Protein 6YA7 (pdb70)

Nearest PDB structures (foldseek):
  6ya7-assembly1_A  TM=1.003E+00  e=2.948E-66  Homo sapiens
  6ya6-assembly1_A  TM=9.915E-01  e=1.537E-60  Homo sapiens
  6ya8-assembly1_A  TM=9.835E-01  e=2.088E-57  Homo sapiens
  4f9a-assembly1_A  TM=9.900E-01  e=2.243E-52  Homo sapiens
  7p5z-assembly1_1  TM=7.821E-01  e=9.371E-22  Saccharomyces cerevisiae S288C

Foldseek 3Di:
DQVVVVVVLCVQFVVCVVFWDFDGWDADDDFWTKTWIWGQDPPDGIAIKIKIKTRLVDDVLLVVLQQLCQDPLHDDLQAWHFDDWTDDRSIIITITGDDDADDCLVCLLPDDVVNLLLLLLSVLSSLVRSVVQQKQQLADDDVQWGAHPVVRHIYRDDSSQIAGDPRGNRVSNVVRHQQDDFPPFPDPDDPCPLHPDDDPGVVPDDDGAGDRPYDPQLFALCSLQRQRRDGSLRVLLSSLCNLLCSLQVDPPPDDDDGSVSSVVVLCQAAWDVQLQVQVVVSPDHDHDPDTHGHDQSNVNSCVNSDDDDDCSNCPDPQSSVLSCLSNRNHSVRRDHSVVSSVGCSQPPHD/DVVVPDDDDDDDKDWADDPVNPDDIDMDHDPDDFDQQPPDDPPDGSRDDDQWDADPQQRDTDHHVVVVCPDPSNVVSVPDCPCVVVVVVVVPDDDDDDDDDDDDDDD/DQDDDDD

Secondary structure (DSSP, 8-state):
-HHHHHHHHHHHSGGGGGTEEEEEEEEE-SSEEEEEEEE-BSSS--EEEEEEEE-TTS-HHHHHHHHHHHHHT-SBTTB---SEEEEETTEEEEEEE------HHHHTTT--HHHHHHHHHHHHHHHHHHHHTTEE-S--SGGGEEEETTTTEEEE---TT-EE-TT-S-GGGGGSBSS--------S--TTTTSSEE-HHHHTSPPP-----S-TT---HHHHTT-SS--THHHHHHHHHHHHHHHHT-SSS---SSHHHHHHHHHHHH-HHHHHHHHHHTTEEEEESS--PPPPHHHHHHHHH-S--GGGGG--HHHHHHHHHHT-S-TTTSPPHHHHTTSGGGTT--/-TTTT-EEPPSSEEEEEETT--S--EEEE-SS-----SSSPTTS-TT-----EEETTTTEEES-HHHHHTSHHHHHHHTSGGGHHHHHHHTTS---B--PPPPPP--/-------

Radius of gyration: 23.82 Å; Cα contacts (8 Å, |Δi|>4): 894; chains: 3; bounding box: 42×66×75 Å

B-factor: mean 24.91, std 15.21, range [7.12, 97.05]

CATH classification: 3.30.200.20

Sequence (464 aa):
GVKKDIEKLYEAVPQLSSNVFKIEDKIGEGTFSSVYLATAQLQVGPEEKIALKHLIPTSHPIRIAAELLQCLTVAGGQDNVMGVKYCFRKNDHVVIAMPYLEHESFLDILNSLSFQQEVREYMLNLFKALKRIHQFGIVHRDVKPSNFLYNRRLKKYALVDFGLAQGTHDTKIELLKFVQSEAQQERPASLTCDCYATDKVCSICLSRRQQVAPRAGTPGFRAPEVLTKCCPNQTTAIDMWSAGVIFLSLLSGRYPFYKASDDLTALAQIMTIRGSRETIQAAKTFGKSILCSKEVPAQDLRKLCERLRGAGAGGWNEVPDEAYDLLDKLLDLNPASRITAEEALLHPFFKDMSGPGTRTGRLKKPFVKVEDMSQLYRPFYLQLTNMPFINYSIQKPCSPFDVDKKGYCECCLQKYEDLETHLLSEQHRNFAQSNQYQVVDDIVSKLVFDFVEYEKDTPKKLTPGRDL

Solvent-accessible surface area: 22312 Å² total

GO terms:
  GO:0016301 kinase activity (F, IDA)
  GO:0005634 nucleus (C, IDA)
  GO:0005737 cytoplasm (C, IDA)
  GO:0008284 positive regulation of cell population proliferation (P, IMP)
  GO:0106310 protein serine kinase activity (F, EXP)
  GO:0000082 G1/S transition of mitotic cell cycle (P, TAS)
  GO:0005654 nucleoplasm (C, TAS)
  GO:0005515 protein binding (F, IPI)
  GO:0044770 cell cycle phase transition (P, IMP)
  GO:0045171 intercellular bridge (C, IDA)
  GO:0072686 mitotic spindle (C, IDA)
  GO:0005654 nucleoplasm (C, IDA)
  GO:0004672 protein kinase activity (F, IMP)
  GO:0010571 positive regulation of nuclear cell cycle DNA replication (P, IMP)
  GO:0010971 positive regulation of G2/M transition of mitotic cell cycle (P, IMP)

Organism: Homo sapiens (NCBI:txid9606)

InterPro domains:
  IPR000719 Protein kinase domain [PF00069] (58-207)
  IPR000719 Protein kinase domain [PF00069] (367-462)
  IPR000719 Protein kinase domain [PS50011] (58-569)
  IPR000719 Protein kinase domain [SM00220] (58-569)
  IPR008271 Serine/threonine-protein kinase, active site [PS00108] (173-185)
  IPR011009 Protein kinase-like domain superfamily [SSF56112] (46-572)
  IPR017441 Protein kinase, ATP binding site [PS00107] (64-90)

Structure (mmCIF, N/CA/C/O backbone):
data_6YA7
#
_entry.id   6YA7
#
_cell.length_a   62.280
_cell.length_b   62.280
_cell.length_c   234.790
_cell.angle_alpha   90.000
_cell.angle_beta   90.000
_cell.angle_gamma   90.000
#
_symmetry.space_group_name_H-M   'P 41 21 2'
#
loop_
_entity.id
_entity.type
_entity.pdbx_description
1 polymer 'Cell division cycle 7-related protein kinase,Cell division cycle 7-related protein kinase,Cell division cycle 7-related protein kinase'
2 polymer 'Protein DBF4 homolog A'
3 polymer 'DNA replication licensing factor MCM2'
4 non-polymer 'ZINC ION'
5 non-polymer "ADENOSINE-5'-DIPHOSPHATE"
6 water water
#
loop_
_atom_site.group_PDB
_atom_site.id
_atom_site.type_symbol
_atom_site.label_atom_id
_atom_site.label_alt_id
_atom_site.label_comp_id
_atom_site.label_asym_id
_atom_site.label_entity_id
_atom_site.label_seq_id
_atom_site.pdbx_PDB_ins_code
_atom_site.Cartn_x
_atom_site.Cartn_y
_atom_site.Cartn_z
_atom_site.occupancy
_atom_site.B_iso_or_equiv
_atom_site.auth_seq_id
_atom_site.auth_comp_id
_atom_site.auth_asym_id
_atom_site.auth_atom_id
_atom_site.pdbx_PDB_model_num
ATOM 1 N N . GLY A 1 3 ? 5.06482 11.74148 11.24837 1.000 56.91905 39 GLY A N 1
ATOM 2 C CA . GLY A 1 3 ? 4.18507 12.63845 10.51435 1.000 56.80113 39 GLY A CA 1
ATOM 3 C C . GLY A 1 3 ? 2.73248 12.18534 10.50043 1.000 47.26294 39 GLY A C 1
ATOM 4 O O . GLY A 1 3 ? 1.86396 12.83899 11.08059 1.000 46.85363 39 GLY A O 1
ATOM 5 N N . VAL A 1 4 ? 2.47216 11.06286 9.82448 1.000 43.05009 40 VAL A N 1
ATOM 6 C CA . VAL A 1 4 ? 1.13736 10.46851 9.85043 1.000 36.44577 40 VAL A CA 1
ATOM 7 C C . VAL A 1 4 ? 0.75725 10.08678 11.27641 1.000 41.65331 40 VAL A C 1
ATOM 8 O O . VAL A 1 4 ? -0.40894 10.20090 11.67602 1.000 35.09763 40 VAL A O 1
ATOM 12 N N . LYS A 1 5 ? 1.73846 9.64457 12.07125 1.000 41.25136 41 LYS A N 1
ATOM 13 C CA . LYS A 1 5 ? 1.46052 9.20757 13.43992 1.000 42.43307 41 LYS A CA 1
ATOM 14 C C . LYS A 1 5 ? 0.93820 10.34711 14.30211 1.000 37.77250 41 LYS A C 1
ATOM 15 O O . LYS A 1 5 ? 0.04383 10.15087 15.13566 1.000 31.95092 41 LYS A O 1
ATOM 21 N N . LYS A 1 6 ? 1.50277 11.54378 14.14823 1.000 38.76022 42 LYS A N 1
ATOM 22 C CA . LYS A 1 6 ? 1.02989 12.65544 14.96091 1.000 39.24756 42 LYS A CA 1
ATOM 23 C C . LYS A 1 6 ? -0.35647 13.09524 14.51352 1.000 28.40127 42 LYS A C 1
ATOM 24 O O . LYS A 1 6 ? -1.19791 13.44893 15.34720 1.000 30.39831 42 LYS A O 1
ATOM 30 N N . ASP A 1 7 ? -0.60260 13.08611 13.19982 1.000 29.19828 43 ASP A N 1
ATOM 31 C CA . ASP A 1 7 ? -1.92958 13.40913 12.68985 1.000 30.96444 43 ASP A CA 1
ATOM 32 C C . ASP A 1 7 ? -2.97823 12.46375 13.26070 1.000 25.61201 43 ASP A C 1
ATOM 33 O O . ASP A 1 7 ? -4.05686 12.90225 13.68032 1.000 24.16828 43 ASP A O 1
ATOM 38 N N . ILE A 1 8 ? -2.67060 11.16815 13.29750 1.000 25.22631 44 ILE A N 1
ATOM 39 C CA . ILE A 1 8 ? -3.61632 10.19094 13.84116 1.000 21.55013 44 ILE A CA 1
ATOM 40 C C . ILE A 1 8 ? -3.85303 10.44866 15.32557 1.000 23.07063 44 ILE A C 1
ATOM 41 O O . ILE A 1 8 ? -4.99500 10.47581 15.80184 1.000 21.85341 44 ILE A O 1
ATOM 46 N N . GLU A 1 9 ? -2.77929 10.65153 16.08575 1.000 22.99593 45 GLU A N 1
ATOM 47 C CA . GLU A 1 9 ? -2.94358 10.95825 17.50286 1.000 25.45452 45 GLU A CA 1
ATOM 48 C C . GLU A 1 9 ? -3.81955 12.19638 17.70296 1.000 22.23570 45 GLU A C 1
ATOM 49 O O . GLU A 1 9 ? -4.69041 12.22533 18.58625 1.000 21.36603 45 GLU A O 1
ATOM 55 N N . LYS A 1 10 ? -3.60314 13.22969 16.88394 1.000 22.49679 46 LYS A N 1
ATOM 56 C CA . LYS A 1 10 ? -4.39145 14.44686 17.00691 1.000 23.98148 46 LYS A CA 1
ATOM 57 C C . LYS A 1 10 ? -5.85271 14.21640 16.63712 1.000 19.42769 46 LYS A C 1
ATOM 58 O O . LYS A 1 10 ? -6.74041 14.87712 17.18922 1.000 21.10210 46 LYS A O 1
ATOM 64 N N . LEU A 1 11 ? -6.12173 13.28736 15.72350 1.000 20.65854 47 LEU A N 1
ATOM 65 C CA . LEU A 1 11 ? -7.50822 12.99656 15.36818 1.000 19.84684 47 LEU A CA 1
ATOM 66 C C . LEU A 1 11 ? -8.22731 12.33033 16.53611 1.000 17.54452 47 LEU A C 1
ATOM 67 O O . LEU A 1 11 ? -9.35623 12.70090 16.89062 1.000 18.04388 47 LEU A O 1
ATOM 72 N N . TYR A 1 12 ? -7.58307 11.35128 17.17223 1.000 18.89891 48 TYR A N 1
ATOM 73 C CA . TYR A 1 12 ? -8.18204 10.77582 18.36788 1.000 15.38270 48 TYR A CA 1
ATOM 74 C C . TYR A 1 12 ? -8.43063 11.82768 19.44810 1.000 20.39345 48 TYR A C 1
ATOM 75 O O . TYR A 1 12 ? -9.40318 11.73425 20.20586 1.000 20.60614 48 TYR A O 1
ATOM 84 N N . GLU A 1 13 ? -7.52344 12.79452 19.58106 1.000 19.26537 49 GLU A N 1
ATOM 85 C CA . GLU A 1 13 ? -7.70409 13.84525 20.58046 1.000 20.54433 49 GLU A CA 1
ATOM 86 C C . GLU A 1 13 ? -8.86221 14.75730 20.21996 1.000 19.10529 49 GLU A C 1
ATOM 87 O O . GLU A 1 13 ? -9.59474 15.20862 21.10845 1.000 20.59576 49 GLU A O 1
ATOM 93 N N . ALA A 1 14 ? -9.03343 15.02595 18.91897 1.000 21.09735 50 ALA A N 1
ATOM 94 C CA . ALA A 1 14 ? -10.06556 15.93488 18.43651 1.000 21.50822 50 ALA A CA 1
ATOM 95 C C . ALA A 1 14 ? -11.44665 15.33419 18.61076 1.000 21.49960 50 ALA A C 1
ATOM 96 O O . ALA A 1 14 ? -12.39566 16.04886 18.94357 1.000 20.16411 50 ALA A O 1
ATOM 98 N N . VAL A 1 15 ? -11.57821 14.03175 18.36650 1.000 15.86917 51 VAL A N 1
ATOM 99 C CA . VAL A 1 15 ? -12.87230 13.34638 18.44348 1.000 12.11294 51 VAL A CA 1
ATOM 100 C C . VAL A 1 15 ? -12.67587 12.11039 19.30350 1.000 14.67968 51 VAL A C 1
ATOM 101 O O . VAL A 1 15 ? -12.45657 11.00659 18.78421 1.000 15.08170 51 VAL A O 1
ATOM 105 N N . PRO A 1 16 ? -12.74878 12.26087 20.62590 1.000 14.46983 52 PRO A N 1
ATOM 106 C CA . PRO A 1 16 ? -12.34679 11.16411 21.51473 1.000 20.34932 52 PRO A CA 1
ATOM 107 C C . PRO A 1 16 ? -13.18584 9.91388 21.39897 1.000 19.59045 52 PRO A C 1
ATOM 108 O O . PRO A 1 16 ? -12.66935 8.82975 21.70016 1.000 20.21125 52 PRO A O 1
ATOM 112 N N . GLN A 1 17 ? -14.46224 10.01768 21.01285 1.000 15.81977 53 GLN A N 1
ATOM 113 C CA . GLN A 1 17 ? -15.25722 8.80214 20.83083 1.000 18.48510 53 GLN A CA 1
ATOM 114 C C . GLN A 1 17 ? -14.60749 7.83832 19.84753 1.000 15.47671 53 GLN A C 1
ATOM 115 O O . GLN A 1 17 ? -14.89186 6.63654 19.89578 1.000 18.73617 53 GLN A O 1
ATOM 121 N N . LEU A 1 18 ? -13.81944 8.34317 18.88866 1.000 13.22042 54 LEU A N 1
ATOM 122 C CA . LEU A 1 18 ? -13.21609 7.43801 17.90941 1.000 13.02647 54 LEU A CA 1
ATOM 123 C C . LEU A 1 18 ? -12.31461 6.41501 18.57715 1.000 13.94211 54 LEU A C 1
ATOM 124 O O . LEU A 1 18 ? -12.19650 5.29899 18.07532 1.000 14.57233 54 LEU A O 1
ATOM 129 N N . SER A 1 19 ? -11.66567 6.79212 19.69743 1.000 15.07162 55 SER A N 1
ATOM 130 C CA A SER A 1 19 ? -10.73763 5.89751 20.38884 0.463 16.70278 55 SER A CA 1
ATOM 131 C CA B SER A 1 19 ? -10.72843 5.87255 20.33334 0.537 16.57933 55 SER A CA 1
ATOM 132 C C . SER A 1 19 ? -11.41973 4.64952 20.92363 1.000 19.03855 55 SER A C 1
ATOM 133 O O . SER A 1 19 ? -10.74682 3.64350 21.18362 1.000 20.51426 55 SER A O 1
ATOM 138 N N . ASN A 1 20 ? -12.72813 4.71313 21.15213 1.000 14.43442 56 ASN A N 1
ATOM 139 C CA . ASN A 1 20 ? -13.44494 3.55791 21.68409 1.000 12.81102 56 ASN A CA 1
ATOM 140 C C . ASN A 1 20 ? -14.08315 2.70534 20.61165 1.000 13.64875 56 ASN A C 1
ATOM 141 O O . ASN A 1 20 ? -14.75308 1.71840 20.94251 1.000 14.39473 56 ASN A O 1
ATOM 146 N N . VAL A 1 21 ? -13.89276 3.05087 19.33555 1.000 12.39597 57 VAL A N 1
ATOM 147 C CA . VAL A 1 21 ? -14.58482 2.34384 18.26915 1.000 10.96549 57 VAL A CA 1
ATOM 148 C C . VAL A 1 21 ? -13.59320 1.87134 17.20885 1.000 14.00124 57 VAL A C 1
ATOM 149 O O . VAL A 1 21 ? -13.69015 0.73810 16.71442 1.000 16.52193 57 VAL A O 1
ATOM 153 N N . PHE A 1 22 ? -12.66408 2.74689 16.81744 1.000 12.77159 58 PHE A N 1
ATOM 154 C CA . PHE A 1 22 ? -11.79170 2.48934 15.67946 1.000 10.97492 58 PHE A CA 1
ATOM 155 C C . PHE A 1 22 ? -10.33591 2.33910 16.07931 1.000 17.45731 58 PHE A C 1
ATOM 156 O O . PHE A 1 22 ? -9.84726 3.04489 16.96064 1.000 16.43288 58 PHE A O 1
ATOM 164 N N . LYS A 1 23 ? -9.63664 1.46398 15.35538 1.000 14.45557 59 LYS A N 1
ATOM 165 C CA . LYS A 1 23 ? -8.17838 1.46203 15.28003 1.000 17.08802 59 LYS A CA 1
ATOM 166 C C . LYS A 1 23 ? -7.79270 2.15166 13.97864 1.000 15.49804 59 LYS A C 1
ATOM 167 O O . LYS A 1 23 ? -8.03115 1.60948 12.89416 1.000 16.75293 59 LYS A O 1
ATOM 173 N N . ILE A 1 24 ? -7.26711 3.36445 14.09024 1.000 15.20658 60 ILE A N 1
ATOM 174 C CA . ILE A 1 24 ? -6.90566 4.14962 12.92181 1.000 15.04677 60 ILE A CA 1
ATOM 175 C C . ILE A 1 24 ? -5.51833 3.70768 12.50077 1.000 19.87180 60 ILE A C 1
ATOM 176 O O . ILE A 1 24 ? -4.56525 3.83597 13.26926 1.000 21.43003 60 ILE A O 1
ATOM 181 N N . GLU A 1 25 ? -5.41059 3.17432 11.28159 1.000 18.07142 61 GLU A N 1
ATOM 182 C CA . GLU A 1 25 ? -4.18201 2.52228 10.83629 1.000 22.01587 61 GLU A CA 1
ATOM 183 C C . GLU A 1 25 ? -3.28374 3.40502 9.98049 1.000 30.03821 61 GLU A C 1
ATOM 184 O O . GLU A 1 25 ? -2.05347 3.30638 10.07738 1.000 26.90937 61 GLU A O 1
ATOM 190 N N . ASP A 1 26 ? -3.85345 4.26013 9.13721 1.000 22.64265 62 ASP A N 1
ATOM 191 C CA . ASP A 1 26 ? -3.03736 5.02957 8.20230 1.000 18.88988 62 ASP A CA 1
ATOM 192 C C . ASP A 1 26 ? -3.86777 6.17757 7.64668 1.000 24.48981 62 ASP A C 1
ATOM 193 O O . ASP A 1 26 ? -5.10156 6.17222 7.71604 1.000 21.92170 62 ASP A O 1
ATOM 198 N N . LYS A 1 27 ? -3.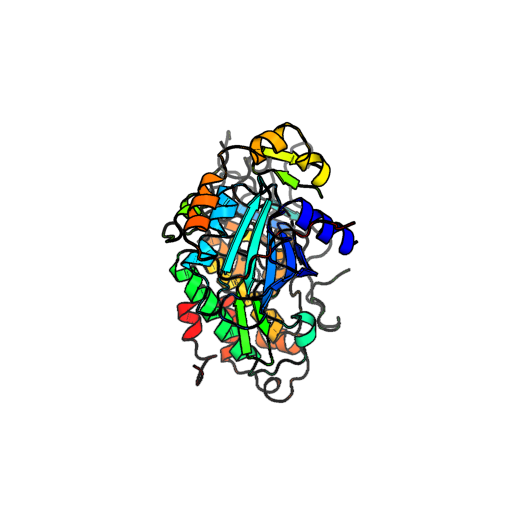17234 7.16078 7.08531 1.000 26.10760 63 LYS A N 1
ATOM 199 C CA . LYS A 1 27 ? -3.81056 8.25853 6.37330 1.000 23.61830 63 LYS A CA 1
ATOM 200 C C . LYS A 1 27 ? -3.76700 7.92735 4.88863 1.000 29.62875 63 LYS A C 1
ATOM 201 O O . LYS A 1 27 ? -2.68483 7.72420 4.33278 1.000 27.95970 63 LYS A O 1
ATOM 207 N N . ILE A 1 28 ? -4.93672 7.86571 4.25267 1.000 19.94130 64 ILE A N 1
ATOM 208 C CA . ILE A 1 28 ? -5.03588 7.48140 2.85228 1.000 22.54584 64 ILE A CA 1
ATOM 209 C C . ILE A 1 28 ? -5.39339 8.64774 1.95603 1.000 30.67706 64 ILE A C 1
ATOM 210 O O . ILE A 1 28 ? -5.34996 8.50025 0.72748 1.000 34.74612 64 ILE A O 1
ATOM 215 N N . GLY A 1 29 ? -5.73398 9.79360 2.51290 1.000 24.29981 65 GLY A N 1
ATOM 216 C CA . GLY A 1 29 ? -6.07790 10.91198 1.66722 1.000 28.84449 65 GLY A CA 1
ATOM 217 C C . GLY A 1 29 ? -5.79763 12.22263 2.34798 1.000 27.34892 65 GLY A C 1
ATOM 218 O O . GLY A 1 29 ? -6.01964 12.37330 3.54167 1.000 25.83116 65 GLY A O 1
ATOM 219 N N . GLU A 1 30 ? -5.29279 13.18891 1.59649 1.000 25.76675 66 GLU A N 1
ATOM 220 C CA . GLU A 1 30 ? -5.07216 14.51991 2.12162 1.000 27.31516 66 GLU A CA 1
ATOM 221 C C . GLU A 1 30 ? -5.53205 15.45826 1.02560 1.000 31.36028 66 GLU A C 1
ATOM 222 O O . GLU A 1 30 ? -4.96419 15.45085 -0.06929 1.000 41.81186 66 GLU A O 1
ATOM 228 N N . GLY A 1 31 ? -6.59972 16.20357 1.28306 1.000 20.82872 67 GLY A N 1
ATOM 229 C CA . GLY A 1 31 ? -7.15047 17.10165 0.28963 1.000 23.43969 67 GLY A CA 1
ATOM 230 C C . GLY A 1 31 ? -7.37859 18.48291 0.86610 1.000 21.66175 67 GLY A C 1
ATOM 231 O O . GLY A 1 31 ? -7.08394 18.75552 2.03203 1.000 24.76955 67 GLY A O 1
ATOM 232 N N . THR A 1 32 ? -7.92423 19.35130 0.01283 1.000 20.67034 68 THR A N 1
ATOM 233 C CA . THR A 1 32 ? -8.09871 20.74391 0.40899 1.000 18.61842 68 THR A CA 1
ATOM 234 C C . THR A 1 32 ? -9.07162 20.88767 1.57803 1.000 19.94577 68 THR A C 1
ATOM 235 O O . THR A 1 32 ? -8.89282 21.76691 2.43553 1.000 21.17442 68 THR A O 1
ATOM 239 N N . PHE A 1 33 ? -10.11675 20.05399 1.62407 1.000 18.30532 69 PHE A N 1
ATOM 240 C CA . PHE A 1 33 ? -11.17877 20.26141 2.60547 1.000 18.14054 69 PHE A CA 1
ATOM 241 C C . PHE A 1 33 ? -11.34498 19.08149 3.54805 1.000 20.03245 69 PHE A C 1
ATOM 242 O O . PHE A 1 33 ? -12.30998 19.06002 4.32353 1.000 19.18863 69 PHE A O 1
ATOM 250 N N . SER A 1 34 ? -10.41622 18.12828 3.53406 1.000 18.43390 70 SER A N 1
ATOM 251 C CA . SER A 1 34 ? -10.57482 16.95324 4.38925 1.000 20.62924 70 SER A CA 1
ATOM 252 C C . SER A 1 34 ? -9.29827 16.12359 4.39172 1.000 27.14372 70 SER A C 1
ATOM 253 O O . SER A 1 34 ? -8.43138 16.26473 3.52944 1.000 27.85018 70 SER A O 1
ATOM 256 N N . SER A 1 35 ? -9.20839 15.23482 5.37012 1.000 15.56638 71 SER A N 1
ATOM 257 C CA . SER A 1 35 ? -8.21121 14.18132 5.38091 1.000 16.41744 71 SER A CA 1
ATOM 258 C C . SER A 1 35 ? -8.97916 12.89161 5.57375 1.000 17.81825 71 SER A C 1
ATOM 259 O O . SER A 1 35 ? -10.04075 12.89788 6.19550 1.000 19.20221 71 SER A O 1
ATOM 262 N N . VAL A 1 36 ? -8.49179 11.80726 4.99258 1.000 15.70230 72 VAL A N 1
ATOM 263 C CA . VAL A 1 36 ? -9.19820 10.52916 5.06770 1.000 14.03750 72 VAL A CA 1
ATOM 264 C C . VAL A 1 36 ? -8.24355 9.50307 5.63971 1.000 18.39182 72 VAL A C 1
ATOM 265 O O . VAL A 1 36 ? -7.08240 9.43739 5.21913 1.000 18.47018 72 VAL A O 1
ATOM 269 N N . TYR A 1 37 ? -8.72772 8.71790 6.60009 1.000 14.83233 73 TYR A N 1
ATOM 270 C CA . TYR A 1 37 ? -7.91895 7.71161 7.27740 1.000 15.16997 73 TYR A CA 1
ATOM 271 C C . TYR A 1 37 ? -8.50629 6.33034 7.07158 1.000 15.55441 73 TYR A C 1
ATOM 272 O O . TYR A 1 37 ? -9.72274 6.16826 6.94417 1.000 14.67344 73 TYR A O 1
ATOM 281 N N . LEU A 1 38 ? -7.63310 5.31725 7.04872 1.000 14.46488 74 LEU A N 1
ATOM 282 C CA . LEU A 1 38 ? -8.05749 3.92723 7.03056 1.000 14.07714 74 LEU A CA 1
ATOM 283 C C . LEU A 1 38 ? -8.13849 3.43224 8.47118 1.000 15.62929 74 LEU A C 1
ATOM 284 O O . LEU A 1 38 ? -7.22334 3.67111 9.25952 1.000 16.62701 74 LEU A O 1
ATOM 289 N N . ALA A 1 39 ? -9.23381 2.76506 8.81970 1.000 14.25987 75 ALA A N 1
ATOM 290 C CA . ALA A 1 39 ? -9.41502 2.30662 10.19334 1.000 13.45278 75 ALA A CA 1
ATOM 291 C C . ALA A 1 39 ? -10.08732 0.94658 10.17177 1.000 14.03731 75 ALA A C 1
ATOM 292 O O . ALA A 1 39 ? -10.72103 0.56081 9.19522 1.000 16.70588 75 ALA A O 1
ATOM 294 N N . THR A 1 40 ? -9.95936 0.21951 11.27205 1.000 13.83190 76 THR A N 1
ATOM 295 C CA . THR A 1 40 ? -10.63040 -1.04832 11.45055 1.000 11.24438 76 THR A CA 1
ATOM 296 C C . THR A 1 40 ? -11.64343 -0.88597 12.55891 1.000 18.48838 76 THR A C 1
ATOM 297 O O . THR A 1 40 ? -11.36738 -0.22941 13.56354 1.000 17.92806 76 THR A O 1
ATOM 301 N N . ALA A 1 41 ? -12.81639 -1.45012 12.36216 1.000 16.28589 77 ALA A N 1
ATOM 302 C CA . ALA A 1 41 ? -13.80518 -1.47601 13.42831 1.000 16.98057 77 ALA A CA 1
ATOM 303 C C . ALA A 1 41 ? -14.43254 -2.85861 13.51749 1.000 15.22856 77 ALA A C 1
ATOM 304 O O . ALA A 1 41 ? -14.42697 -3.63408 12.55858 1.000 15.08205 77 ALA A O 1
ATOM 306 N N . GLN A 1 42 ? -15.03466 -3.13547 14.66321 1.000 15.55204 78 GLN A N 1
ATOM 307 C CA . GLN A 1 42 ? -15.79871 -4.36825 14.85421 1.000 15.79782 78 GLN A CA 1
ATOM 308 C C . GLN A 1 42 ? -17.26636 -4.03144 14.70654 1.000 17.44600 78 GLN A C 1
ATOM 309 O O . GLN A 1 42 ? -17.69409 -2.96725 15.15882 1.000 19.03879 78 GLN A O 1
ATOM 315 N N . LEU A 1 43 ? -18.01849 -4.90098 14.02432 1.000 19.38579 79 LEU A N 1
ATOM 316 C CA . LEU A 1 43 ? -19.44989 -4.70441 13.84246 1.000 16.62927 79 LEU A CA 1
ATOM 317 C C . LEU A 1 43 ? -20.19229 -5.46950 14.93075 1.000 17.09398 79 LEU A C 1
ATOM 318 O O . LEU A 1 43 ? -19.76808 -6.55323 15.34571 1.000 16.94801 79 LEU A O 1
ATOM 323 N N . GLN A 1 44 ? -21.29809 -4.89652 15.41184 1.000 14.36150 80 GLN A N 1
ATOM 324 C CA . GLN A 1 44 ? -22.08517 -5.60939 16.41341 1.000 14.56904 80 GLN A CA 1
ATOM 325 C C . GLN A 1 44 ? -22.54228 -6.97534 15.89975 1.000 13.85808 80 GLN A C 1
ATOM 326 O O . GLN A 1 44 ? -22.54869 -7.94714 16.66055 1.000 16.59059 80 GLN A O 1
ATOM 332 N N . VAL A 1 45 ? -22.88841 -7.08395 14.61090 1.000 15.84032 81 VAL A N 1
ATOM 333 C CA . VAL A 1 45 ? -23.45564 -8.33164 14.10471 1.000 18.99886 81 VAL A CA 1
ATOM 334 C C . VAL A 1 45 ? -22.70249 -8.91016 12.92419 1.000 33.90816 81 VAL A C 1
ATOM 335 O O . VAL A 1 45 ? -23.14875 -9.91487 12.36366 1.000 47.38999 81 VAL A O 1
ATOM 339 N N . GLY A 1 46 ? -21.58790 -8.32718 12.52266 1.000 27.92028 82 GLY A N 1
ATOM 340 C CA . GLY A 1 46 ? -20.85429 -8.85919 11.39550 1.000 30.80480 82 GLY A CA 1
ATOM 341 C C . GLY A 1 46 ? -19.38953 -9.03116 11.74236 1.000 30.83181 82 GLY A C 1
ATOM 342 O O . GLY A 1 46 ? -18.97147 -8.83046 12.88095 1.000 28.13277 82 GLY A O 1
ATOM 343 N N . PRO A 1 47 ? -18.57259 -9.37841 10.76125 1.000 26.70385 83 PRO A N 1
ATOM 344 C CA . PRO A 1 47 ? -17.13703 -9.46754 11.00558 1.000 25.24546 83 PRO A CA 1
ATOM 345 C C . PRO A 1 47 ? -16.53066 -8.07656 11.09744 1.000 28.09779 83 PRO A C 1
ATOM 346 O O . PRO A 1 47 ? -17.18462 -7.05615 10.88175 1.000 28.81763 83 PRO A O 1
ATOM 350 N N . GLU A 1 48 ? -15.24837 -8.06118 11.43190 1.000 20.62889 84 GLU A N 1
ATOM 351 C CA . GLU A 1 48 ? -14.45602 -6.84424 11.38640 1.000 19.95398 84 GLU A CA 1
ATOM 352 C C . GLU A 1 48 ? -14.53278 -6.21597 10.00515 1.000 22.62467 84 GLU A C 1
ATOM 353 O O . GLU A 1 48 ? -14.53787 -6.92515 8.99576 1.000 22.28143 84 GLU A O 1
ATOM 359 N N . GLU A 1 49 ? -14.54973 -4.87831 9.95613 1.000 20.17314 85 GLU A N 1
ATOM 360 C CA . GLU A 1 49 ? -14.64949 -4.13984 8.70069 1.000 17.57260 85 GLU A CA 1
ATOM 361 C C . GLU A 1 49 ? -13.57951 -3.06706 8.60211 1.000 16.74513 85 GLU A C 1
ATOM 362 O O . GLU A 1 49 ? -13.23526 -2.41635 9.59171 1.000 20.03112 85 GLU A O 1
ATOM 368 N N . LYS A 1 50 ? -13.10458 -2.82879 7.37914 1.000 18.28476 86 LYS A N 1
ATOM 369 C CA . LYS A 1 50 ? -12.28795 -1.65988 7.12248 1.000 16.26599 86 LYS A CA 1
ATOM 370 C C . LYS A 1 50 ? -13.19764 -0.48014 6.83694 1.000 17.82831 86 LYS A C 1
ATOM 371 O O . LYS A 1 50 ? -14.19797 -0.60666 6.11807 1.000 17.38764 86 LYS A O 1
ATOM 377 N N . ILE A 1 51 ? -12.82330 0.66852 7.38489 1.000 14.97954 87 ILE A N 1
ATOM 378 C CA . ILE A 1 51 ? -13.62725 1.87744 7.38844 1.000 11.99297 87 ILE A CA 1
ATOM 379 C C . ILE A 1 51 ? -12.75986 3.02440 6.91861 1.000 12.48509 87 ILE A C 1
ATOM 380 O O . ILE A 1 51 ? -11.58990 3.12324 7.30091 1.000 16.79233 87 ILE A O 1
ATOM 385 N N . ALA A 1 52 ? -13.32442 3.90021 6.07752 1.000 12.25901 88 ALA A N 1
ATOM 386 C CA . ALA A 1 52 ? -12.67469 5.14926 5.74283 1.000 10.30300 88 ALA A CA 1
ATOM 387 C C . ALA A 1 52 ? -13.27141 6.24860 6.61347 1.000 12.44294 88 ALA A C 1
ATOM 388 O O . ALA A 1 52 ? -14.49502 6.41115 6.65806 1.000 15.15762 88 ALA A O 1
ATOM 390 N N . LEU A 1 53 ? -12.41816 6.94111 7.35898 1.000 12.44454 89 LEU A N 1
ATOM 391 C CA . LEU A 1 53 ? -12.84350 8.01629 8.25384 1.000 10.94081 89 LEU A CA 1
ATOM 392 C C . LEU A 1 53 ? -12.46875 9.32412 7.57609 1.000 14.13734 89 LEU A C 1
ATOM 393 O O . LEU A 1 53 ? -11.27968 9.61281 7.39371 1.000 15.22430 89 LEU A O 1
ATOM 398 N N . LYS A 1 54 ? -13.46647 10.12243 7.21205 1.000 11.41476 90 LYS A N 1
ATOM 399 C CA . LYS A 1 54 ? -13.18772 11.40105 6.56628 1.000 10.73464 90 LYS A CA 1
ATOM 400 C C . LYS A 1 54 ? -13.34026 12.51453 7.59515 1.000 14.23917 90 LYS A C 1
ATOM 401 O O . LYS A 1 54 ? -14.44409 12.78094 8.07098 1.000 13.84112 90 LYS A O 1
ATOM 407 N N . HIS A 1 55 ? -12.22449 13.17380 7.91429 1.000 13.48532 91 HIS A N 1
ATOM 408 C CA . HIS A 1 55 ? -12.18287 14.27261 8.87405 1.000 12.71336 91 HIS A CA 1
ATOM 409 C C . HIS A 1 55 ? -12.34595 15.56891 8.09205 1.000 17.50494 91 HIS A C 1
ATOM 410 O O . HIS A 1 55 ? -11.47451 15.93304 7.29706 1.000 17.38659 91 HIS A O 1
ATOM 417 N N . LEU A 1 56 ? -13.49176 16.21829 8.23962 1.000 12.49169 92 LEU A N 1
ATOM 418 C CA . LEU A 1 56 ? -13.71041 17.44967 7.48867 1.000 13.80190 92 LEU A CA 1
ATOM 419 C C . LEU A 1 56 ? -12.89852 18.59528 8.07802 1.000 16.27862 92 LEU A C 1
ATOM 420 O O . LEU A 1 56 ? -12.70095 18.69862 9.29517 1.000 15.76927 92 LEU A O 1
ATOM 425 N N . ILE A 1 57 ? -12.42824 19.47215 7.20317 1.000 14.52024 93 ILE A N 1
ATOM 426 C CA . ILE A 1 57 ? -11.64294 20.58883 7.70916 1.000 15.01418 93 ILE A CA 1
ATOM 427 C C . ILE A 1 57 ? -12.51328 21.41159 8.65462 1.000 17.28652 93 ILE A C 1
ATOM 428 O O . ILE A 1 57 ? -13.68615 21.68212 8.35318 1.000 16.96970 93 ILE A O 1
ATOM 433 N N . PRO A 1 58 ? -12.02303 21.75843 9.84153 1.000 14.57346 94 PRO A N 1
ATOM 434 C CA . PRO A 1 58 ? -12.88565 22.37540 10.86234 1.000 16.06103 94 PRO A CA 1
ATOM 435 C C . PRO A 1 58 ? -13.23641 23.81614 10.56528 1.000 20.59015 94 PRO A C 1
ATOM 436 O O . PRO A 1 58 ? -13.94503 24.43285 11.35615 1.000 19.91221 94 PRO A O 1
ATOM 440 N N . THR A 1 59 ? -12.77056 24.36286 9.44807 1.000 16.10161 95 THR A N 1
ATOM 441 C CA . THR A 1 59 ? -13.22431 25.66015 8.98791 1.000 17.03146 95 THR A CA 1
ATOM 442 C C . THR A 1 59 ? -14.50896 25.56672 8.17450 1.000 17.40618 95 THR A C 1
ATOM 443 O O . THR A 1 59 ? -15.04181 26.60034 7.75885 1.000 19.76469 95 THR A O 1
ATOM 447 N N . SER A 1 60 ? -15.00591 24.35533 7.95995 1.000 15.66061 96 SER A N 1
ATOM 448 C CA . SER A 1 60 ? -16.20818 24.13630 7.16650 1.000 17.72106 96 SER A CA 1
ATOM 449 C C . SER A 1 60 ? -17.43237 24.68355 7.88140 1.000 15.99278 96 SER A C 1
ATOM 450 O O . SER A 1 60 ? -17.62624 24.43930 9.07465 1.000 17.80600 96 SER A O 1
ATOM 453 N N . HIS A 1 61 ? -18.29058 25.38733 7.14140 1.000 14.41698 97 HIS A N 1
ATOM 454 C CA . HIS A 1 61 ? -19.51049 25.86677 7.79005 1.000 16.29228 97 HIS A CA 1
ATOM 455 C C . HIS A 1 61 ? -20.41589 24.68401 8.14415 1.000 14.32381 97 HIS A C 1
ATOM 456 O O . HIS A 1 61 ? -20.49128 23.71206 7.39451 1.000 13.59486 97 HIS A O 1
ATOM 463 N N . PRO A 1 62 ? -21.11193 24.72355 9.28650 1.000 14.69773 98 PRO A N 1
ATOM 464 C CA . PRO A 1 62 ? -22.00949 23.60477 9.62011 1.000 16.48797 98 PRO A CA 1
ATOM 465 C C . PRO A 1 62 ? -23.00314 23.24471 8.52840 1.000 15.16273 98 PRO A C 1
ATOM 466 O O . PRO A 1 62 ? -23.25551 22.05949 8.30858 1.000 17.43806 98 PRO A O 1
ATOM 470 N N . ILE A 1 63 ? -23.53991 24.21144 7.78998 1.000 15.67167 99 ILE A N 1
ATOM 471 C CA . ILE A 1 63 ? -24.49651 23.84960 6.74294 1.000 17.81103 99 ILE A CA 1
ATOM 472 C C . ILE A 1 63 ? -23.79938 23.10683 5.60731 1.000 17.54136 99 ILE A C 1
ATOM 473 O O . ILE A 1 63 ? -24.38120 22.21032 4.98776 1.000 16.39271 99 ILE A O 1
ATOM 478 N N . ARG A 1 64 ? -22.55470 23.47928 5.30455 1.000 15.44650 100 ARG A N 1
ATOM 479 C CA . ARG A 1 64 ? -21.79224 22.72665 4.31125 1.000 15.64010 100 ARG A CA 1
ATOM 480 C C . ARG A 1 64 ? -21.49561 21.30425 4.79043 1.000 17.79865 100 ARG A C 1
ATOM 481 O O . ARG A 1 64 ? -21.55518 20.35276 4.01007 1.000 17.18178 100 ARG A O 1
ATOM 489 N N . ILE A 1 65 ? -21.15968 21.13950 6.07080 1.000 14.34594 101 ILE A N 1
ATOM 490 C CA . ILE A 1 65 ? -20.94744 19.80209 6.61434 1.000 14.92529 101 ILE A CA 1
ATOM 491 C C . ILE A 1 65 ? -22.21222 18.97378 6.49643 1.000 16.60997 101 ILE A C 1
ATOM 492 O O . ILE A 1 65 ? -22.18621 17.81619 6.06640 1.000 15.84777 101 ILE A O 1
ATOM 497 N N . ALA A 1 66 ? -23.34269 19.55674 6.90123 1.000 14.50895 102 ALA A N 1
ATOM 498 C CA . ALA A 1 66 ? -24.60540 18.83474 6.8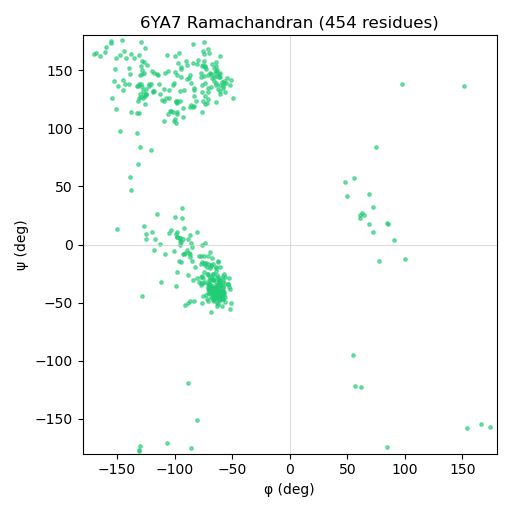9868 1.000 15.59588 102 ALA A CA 1
ATOM 499 C C . ALA A 1 66 ? -25.04469 18.50409 5.48060 1.000 18.79212 102 ALA A C 1
ATOM 500 O O . ALA A 1 66 ? -25.62317 17.43978 5.23710 1.000 18.69555 102 ALA A O 1
ATOM 502 N N . ALA A 1 67 ? -24.77218 19.40357 4.53048 1.000 18.06534 103 ALA A N 1
ATOM 503 C CA . ALA A 1 67 ? -25.16007 19.13073 3.14640 1.000 19.49305 103 ALA A CA 1
ATOM 504 C C . ALA A 1 67 ? -24.36646 17.96978 2.56724 1.000 18.92758 103 ALA A C 1
ATOM 505 O O . ALA A 1 67 ? -24.92733 17.11857 1.86731 1.000 18.74133 103 ALA A O 1
ATOM 507 N N . GLU A 1 68 ? -23.06832 17.90032 2.85985 1.000 17.45384 104 GLU A N 1
ATOM 508 C CA . GLU A 1 68 ? -22.29187 16.74791 2.42204 1.000 14.17567 104 GLU A CA 1
ATOM 509 C C . GLU A 1 68 ? -22.85298 15.46480 3.02171 1.000 23.66414 104 GLU A C 1
ATOM 510 O O . GLU A 1 68 ? -23.05029 14.46680 2.32532 1.000 17.01176 104 GLU A O 1
ATOM 516 N N . LEU A 1 69 ? -23.15510 15.49237 4.31603 1.000 19.44937 105 LEU A N 1
ATOM 517 C CA A LEU A 1 69 ? -23.71106 14.31388 4.95788 0.510 16.95961 105 LEU A CA 1
ATOM 518 C CA B LEU A 1 69 ? -23.73428 14.32312 4.97324 0.490 17.47607 105 LEU A CA 1
ATOM 519 C C . LEU A 1 69 ? -25.06080 13.94054 4.35609 1.000 17.17469 105 LEU A C 1
ATOM 520 O O . LEU A 1 69 ? -25.35609 12.74868 4.16814 1.000 19.83199 105 LEU A O 1
ATOM 529 N N . GLN A 1 70 ? -25.88337 14.93513 4.04588 1.000 15.38492 106 GLN A N 1
ATOM 530 C CA . GLN A 1 70 ? -27.20427 14.65511 3.51985 1.000 17.79866 106 GLN A CA 1
ATOM 531 C C . GLN A 1 70 ? -27.12095 14.09633 2.10774 1.000 20.54920 106 GLN A C 1
ATOM 532 O O . GLN A 1 70 ? -27.93587 13.24718 1.72933 1.000 19.76565 106 GLN A O 1
ATOM 538 N N . CYS A 1 71 ? -26.14113 14.54127 1.31720 1.000 16.83256 107 CYS A N 1
ATOM 539 C CA . CYS A 1 71 ? -25.95933 13.89305 0.01371 1.000 14.88085 107 CYS A CA 1
ATOM 540 C C . CYS A 1 71 ? -25.67994 12.40667 0.19156 1.000 17.77588 107 CYS A C 1
ATOM 541 O O . CYS A 1 71 ? -26.22220 11.56232 -0.53682 1.000 15.61708 107 CYS A O 1
ATOM 544 N N . LEU A 1 72 ? -24.81508 12.07102 1.15476 1.000 15.54855 108 LEU A N 1
ATOM 545 C CA . LEU A 1 72 ? -24.42178 10.68492 1.36587 1.000 13.81696 108 LEU A CA 1
ATOM 546 C C . LEU A 1 72 ? -25.57947 9.85957 1.89347 1.000 15.71204 108 LEU A C 1
ATOM 547 O O . LEU A 1 72 ? -25.73657 8.69903 1.50910 1.000 17.51055 108 LEU A O 1
ATOM 552 N N . THR A 1 73 ? -26.38228 10.42638 2.79571 1.000 17.39748 109 THR A N 1
ATOM 553 C CA . THR A 1 73 ? -27.47303 9.65205 3.38851 1.000 21.85571 109 THR A CA 1
ATOM 554 C C . THR A 1 73 ? -28.65843 9.51060 2.44952 1.000 26.08911 109 THR A C 1
ATOM 555 O O . THR A 1 73 ? -29.32701 8.46712 2.45323 1.000 25.55185 109 THR A O 1
ATOM 559 N N . VAL A 1 74 ? -28.92387 10.52319 1.62659 1.000 17.10015 110 VAL A N 1
ATOM 560 C CA . VAL A 1 74 ? -30.10527 10.52306 0.76864 1.000 18.48725 110 VAL A CA 1
ATOM 561 C C . VAL A 1 74 ? -29.81256 9.90114 -0.59291 1.000 23.86431 110 VAL A C 1
ATOM 562 O O . VAL A 1 74 ? -30.54139 9.01080 -1.04678 1.000 24.20461 110 VAL A O 1
ATOM 566 N N . ALA A 1 75 ? -28.76382 10.36404 -1.28487 1.000 18.09129 111 ALA A N 1
ATOM 567 C CA . ALA A 1 75 ? -28.39878 9.81663 -2.58846 1.000 15.79668 111 ALA A CA 1
ATOM 568 C C . ALA A 1 75 ? -27.45421 8.62551 -2.50990 1.000 17.78369 111 ALA A C 1
ATOM 569 O O . ALA A 1 75 ? -27.44948 7.78920 -3.41861 1.000 20.70032 111 ALA A O 1
ATOM 571 N N . GLY A 1 76 ? -26.65537 8.51424 -1.43751 1.000 17.74438 112 GLY A N 1
ATOM 572 C CA . GLY A 1 76 ? -25.59701 7.53190 -1.40586 1.000 16.02762 112 GLY A CA 1
ATOM 573 C C . GLY A 1 76 ? -26.07822 6.18489 -0.97769 1.000 18.73381 112 GLY A C 1
ATOM 574 O O . GLY A 1 76 ? -27.23259 6.01121 -0.57185 1.000 23.21124 112 GLY A O 1
ATOM 575 N N . GLY A 1 77 ? -25.17745 5.21634 -1.08246 1.000 20.06126 113 GLY A N 1
ATOM 576 C CA . GLY A 1 77 ? -25.45835 3.86063 -0.67775 1.000 23.45077 113 GLY A CA 1
ATOM 577 C C . GLY A 1 77 ? -26.01289 2.95822 -1.75208 1.000 23.87314 113 GLY A C 1
ATOM 578 O O . GLY A 1 77 ? -26.34385 1.80656 -1.45242 1.000 27.11377 113 GLY A O 1
ATOM 579 N N . GLN A 1 78 ? -26.12990 3.43961 -2.99379 1.000 21.34346 114 GLN A N 1
ATOM 580 C CA . GLN A 1 78 ? -26.55267 2.61179 -4.11287 1.000 21.78371 114 GLN A CA 1
ATOM 581 C C . GLN A 1 78 ? -26.11801 3.27077 -5.41479 1.000 20.41164 114 GLN A C 1
ATOM 582 O O . GLN A 1 78 ? -25.67987 4.41862 -5.43451 1.000 17.12539 114 GLN A O 1
ATOM 588 N N . ASP A 1 79 ? -26.24873 2.51597 -6.51500 1.000 17.32472 115 ASP A N 1
ATOM 589 C CA . ASP A 1 79 ? -25.91078 3.01705 -7.85711 1.000 17.29959 115 ASP A CA 1
ATOM 590 C C . ASP A 1 79 ? -24.52688 3.65445 -7.90137 1.000 14.47986 115 ASP A C 1
ATOM 591 O O . ASP A 1 79 ? -24.32032 4.68086 -8.55739 1.000 16.10833 115 ASP A O 1
ATOM 596 N N . ASN A 1 80 ? -23.56778 3.01402 -7.22519 1.000 14.43210 116 ASN A N 1
ATOM 597 C CA . ASN A 1 80 ? -22.16134 3.42097 -7.23011 1.000 13.73542 116 ASN A CA 1
ATOM 598 C C . ASN A 1 80 ? -21.93791 4.78545 -6.60559 1.000 12.56325 116 ASN A C 1
ATOM 599 O O . ASN A 1 80 ? -20.95237 5.44746 -6.91998 1.000 14.80330 116 ASN A O 1
ATOM 604 N N . VAL A 1 81 ? -22.82451 5.22231 -5.71113 1.000 12.44990 117 VAL A N 1
ATOM 605 C CA . VAL A 1 81 ? -22.60905 6.43782 -4.93355 1.000 10.25971 117 VAL A CA 1
ATOM 606 C C . VAL A 1 81 ? -22.29820 6.00900 -3.50666 1.000 12.82822 117 VAL A C 1
ATOM 607 O O . VAL A 1 81 ? -23.05184 5.21943 -2.92141 1.000 14.26326 117 VAL A O 1
ATOM 611 N N . MET A 1 82 ? -21.16500 6.48502 -2.97460 1.000 12.54922 118 MET A N 1
ATOM 612 C CA . MET A 1 82 ? -20.78037 6.16383 -1.59645 1.000 14.86837 118 MET A CA 1
ATOM 613 C C . MET A 1 82 ? -21.87078 6.57753 -0.62025 1.000 14.48305 118 MET A C 1
ATOM 614 O O . MET A 1 82 ? -22.44876 7.65365 -0.73638 1.000 15.61240 118 MET A O 1
ATOM 619 N N . GLY A 1 83 ? -22.09326 5.72541 0.38731 1.000 14.52194 119 GLY A N 1
ATOM 620 C CA . GLY A 1 83 ? -22.97741 6.01795 1.49085 1.000 17.32960 119 GLY A CA 1
ATOM 621 C C . GLY A 1 83 ? -22.21145 6.31274 2.76871 1.000 19.94411 119 GLY A C 1
ATOM 622 O O . GLY A 1 83 ? -20.98787 6.45565 2.78367 1.000 18.83055 119 GLY A O 1
ATOM 623 N N . VAL A 1 84 ? -22.95565 6.40800 3.86696 1.000 15.89787 120 VAL A N 1
ATOM 624 C CA . VAL A 1 84 ? -22.33463 6.74480 5.14768 1.000 15.32695 120 VAL A CA 1
ATOM 625 C C . VAL A 1 84 ? -22.82950 5.75134 6.18181 1.000 20.67257 120 VAL A C 1
ATOM 626 O O . VAL A 1 84 ? -24.01733 5.41856 6.21501 1.000 19.29100 120 VAL A O 1
ATOM 630 N N . LYS A 1 85 ? -21.91112 5.25708 7.00314 1.000 15.83447 121 LYS A N 1
ATOM 631 C CA . LYS A 1 85 ? -22.30272 4.38160 8.11098 1.000 16.74435 121 LYS A CA 1
ATOM 632 C C . LYS A 1 85 ? -22.63130 5.18275 9.36175 1.000 17.56644 121 LYS A C 1
ATOM 633 O O . LYS A 1 85 ? -23.68181 4.97765 9.98057 1.000 17.39961 121 LYS A O 1
ATOM 639 N N . TYR A 1 86 ? -21.74804 6.08079 9.76168 1.000 13.74512 122 TYR A N 1
ATOM 640 C CA . TYR A 1 86 ? -22.06429 6.91435 10.91332 1.000 14.06973 122 TYR A CA 1
ATOM 641 C C . TYR A 1 86 ? -21.25758 8.20101 10.81501 1.000 15.13597 122 TYR A C 1
ATOM 642 O O . TYR A 1 86 ? -20.42954 8.36797 9.92597 1.000 16.19395 122 TYR A O 1
ATOM 651 N N . CYS A 1 87 ? -21.51739 9.11384 11.74052 1.000 13.32282 123 CYS A N 1
ATOM 652 C CA . CYS A 1 87 ? -20.82975 10.39059 11.75653 1.000 13.68461 123 CYS A CA 1
ATOM 653 C C . CYS A 1 87 ? -20.62536 10.78804 13.20895 1.000 18.56631 123 CYS A C 1
ATOM 654 O O . CYS A 1 87 ? -21.54521 10.66857 14.01956 1.000 21.79066 123 CYS A O 1
ATOM 657 N N . PHE A 1 88 ? -19.40988 11.21140 13.53376 1.000 14.94668 124 PHE A N 1
ATOM 658 C CA . PHE A 1 88 ? -18.97609 11.55095 14.88469 1.000 13.92536 124 PHE A CA 1
ATOM 659 C C . PHE A 1 88 ? -18.58438 13.01273 14.92545 1.000 17.44543 124 PHE A C 1
ATOM 660 O O . PHE A 1 88 ? -17.84713 13.48339 14.05339 1.000 19.18499 124 PHE A O 1
ATOM 668 N N . ARG A 1 89 ? -19.06287 13.73506 15.91787 1.000 14.88226 125 ARG A N 1
ATOM 669 C CA . ARG A 1 89 ? -18.71379 15.14270 16.00701 1.000 14.65072 125 ARG A CA 1
ATOM 670 C C . ARG A 1 89 ? -18.28403 15.46369 17.42543 1.000 17.80358 125 ARG A C 1
ATOM 671 O O . ARG A 1 89 ? -18.90051 14.99245 18.38958 1.000 18.37570 125 ARG A O 1
ATOM 679 N N . LYS A 1 90 ? -17.20552 16.23304 17.54749 1.000 14.42754 126 LYS A N 1
ATOM 680 C CA . LYS A 1 90 ? -16.90530 16.95464 18.77913 1.000 16.58180 126 LYS A CA 1
ATOM 681 C C . LYS A 1 90 ? -16.61022 18.39008 18.36604 1.000 18.27369 126 LYS A C 1
ATOM 682 O O . LYS A 1 90 ? -15.60791 18.64674 17.68590 1.000 16.98870 126 LYS A O 1
ATOM 688 N N . ASN A 1 91 ? -17.48313 19.31744 18.76715 1.000 18.91706 127 ASN A N 1
ATOM 689 C CA . ASN A 1 91 ? -17.32656 20.74767 18.47379 1.000 18.61240 127 ASN A CA 1
ATOM 690 C C . ASN A 1 91 ? -17.21566 20.93137 16.97048 1.000 16.45435 127 ASN A C 1
ATOM 691 O O . ASN A 1 91 ? -18.14836 20.51279 16.26386 1.000 16.58468 127 ASN A O 1
ATOM 696 N N . ASP A 1 92 ? -16.12935 21.52162 16.46298 1.000 17.11986 128 ASP A N 1
ATOM 697 C CA . ASP A 1 92 ? -15.95245 21.79728 15.03583 1.000 16.32957 128 ASP A CA 1
ATOM 698 C C . ASP A 1 92 ? -15.31687 20.64257 14.28950 1.000 17.86913 128 ASP A C 1
ATOM 699 O O . ASP A 1 92 ? -15.03484 20.77561 13.08533 1.000 17.41553 128 ASP A O 1
ATOM 704 N N . HIS A 1 93 ? -15.09088 19.50879 14.94539 1.000 12.64368 129 HIS A N 1
ATOM 705 C CA . HIS A 1 93 ? -14.48381 18.35567 14.29419 1.000 14.14244 129 HIS A CA 1
ATOM 706 C C . HIS A 1 93 ? -15.53863 17.30962 13.97121 1.000 15.61818 129 HIS A C 1
ATOM 707 O O . HIS A 1 93 ? -16.11267 16.68774 14.86991 1.000 16.60051 129 HIS A O 1
ATOM 714 N N . VAL A 1 94 ? -15.75195 17.07009 12.68165 1.000 13.39215 130 VAL A N 1
ATOM 715 C CA . VAL A 1 94 ? -16.73811 16.10745 12.21658 1.000 12.12432 130 VAL A CA 1
ATOM 716 C C . VAL A 1 94 ? -16.00507 15.03157 11.43997 1.000 15.14080 130 VAL A C 1
ATOM 717 O O . VAL A 1 94 ? -15.19031 15.34611 10.55801 1.000 14.63377 130 VAL A O 1
ATOM 721 N N . VAL A 1 95 ? -16.30742 13.77035 11.74237 1.000 12.28989 131 VAL A N 1
ATOM 722 C CA . VAL A 1 95 ? -15.66770 12.63725 11.06725 1.000 11.89689 131 VAL A CA 1
ATOM 723 C C . VAL A 1 95 ? -16.76558 11.75343 10.50610 1.000 15.13506 131 VAL A C 1
ATOM 724 O O . VAL A 1 95 ? -17.61272 11.25494 11.25548 1.000 15.87658 131 VAL A O 1
ATOM 728 N N . ILE A 1 96 ? -16.75468 11.56039 9.19644 1.000 13.10444 132 ILE A N 1
ATOM 729 C CA . ILE A 1 96 ? -17.73241 10.73561 8.50037 1.000 13.61147 132 ILE A CA 1
ATOM 730 C C . ILE A 1 96 ? -17.13555 9.34202 8.32902 1.000 12.13451 132 ILE A C 1
ATOM 731 O O . ILE A 1 96 ? -16.03643 9.20674 7.78132 1.000 16.48066 132 ILE A O 1
ATOM 736 N N . ALA A 1 97 ? -17.82807 8.30910 8.81571 1.000 11.48192 133 ALA A N 1
ATOM 737 C CA . ALA A 1 97 ? -17.34622 6.93769 8.66707 1.000 12.79207 133 ALA A CA 1
ATOM 738 C C . ALA A 1 97 ? -18.05834 6.27367 7.49579 1.000 13.64651 133 ALA A C 1
ATOM 739 O O . ALA A 1 97 ? -19.28543 6.18197 7.48996 1.000 14.48086 133 ALA A O 1
ATOM 741 N N . MET A 1 98 ? -17.28408 5.78834 6.52831 1.000 13.97465 134 MET A N 1
ATOM 742 C CA . MET A 1 98 ? -17.77074 5.15790 5.30694 1.000 12.11989 134 MET A CA 1
ATOM 743 C C . MET A 1 98 ? -17.17197 3.76366 5.16828 1.000 16.84825 134 MET A C 1
ATOM 744 O O . MET A 1 98 ? -16.07394 3.50717 5.65964 1.000 14.83745 134 MET A O 1
ATOM 749 N N . PRO A 1 99 ? -17.82938 2.85902 4.46266 1.000 15.62294 135 PRO A N 1
ATOM 750 C CA . PRO A 1 99 ? -17.14187 1.62289 4.07572 1.000 16.29445 135 PRO A CA 1
ATOM 751 C C . PRO A 1 99 ? -15.89543 1.94285 3.26017 1.000 16.99618 135 PRO A C 1
ATOM 752 O O . PRO A 1 99 ? -15.90244 2.81600 2.39036 1.000 18.21621 135 PRO A O 1
ATOM 756 N N . TYR A 1 100 ? -14.80541 1.25209 3.57259 1.000 17.27269 136 TYR A N 1
ATOM 757 C CA . TYR A 1 100 ? -13.57237 1.41038 2.82097 1.000 15.32385 136 TYR A CA 1
ATOM 758 C C . TYR A 1 100 ? -13.65248 0.57733 1.55413 1.000 16.68338 136 TYR A C 1
ATOM 759 O O . TYR A 1 100 ? -13.86618 -0.63599 1.61452 1.000 19.54827 136 TYR A O 1
ATOM 768 N N . LEU A 1 101 ? -13.47585 1.22383 0.40713 1.000 16.97789 137 LEU A N 1
ATOM 769 C CA . LEU A 1 101 ? -13.35228 0.49941 -0.86048 1.000 16.77750 137 LEU A CA 1
ATOM 770 C C . LEU A 1 101 ? -11.89743 0.52967 -1.29012 1.000 15.82641 137 LEU A C 1
ATOM 771 O O . LEU A 1 101 ? -11.36901 1.59158 -1.63812 1.000 18.10337 137 LEU A O 1
ATOM 776 N N . GLU A 1 102 ? -11.24593 -0.63191 -1.26804 1.000 17.29395 138 GLU A N 1
ATOM 777 C CA . GLU A 1 102 ? -9.87782 -0.68635 -1.75562 1.000 18.99783 138 GLU A CA 1
ATOM 778 C C . GLU A 1 102 ? -9.90472 -0.36070 -3.24190 1.000 17.01884 138 GLU A C 1
ATOM 779 O O . GLU A 1 102 ? -10.81867 -0.79333 -3.94670 1.000 17.40273 138 GLU A O 1
ATOM 785 N N . HIS A 1 103 ? -8.96487 0.46040 -3.69800 1.000 15.35009 139 HIS A N 1
ATOM 786 C CA . HIS A 1 103 ? -9.09782 0.91683 -5.08624 1.000 17.02910 139 HIS A CA 1
ATOM 787 C C . HIS A 1 103 ? -7.75243 1.12764 -5.75230 1.000 22.84978 139 HIS A C 1
ATOM 788 O O . HIS A 1 103 ? -6.71266 1.29645 -5.10012 1.000 21.56719 139 HIS A O 1
ATOM 795 N N . GLU A 1 104 ? -7.82718 1.18090 -7.08763 1.000 20.76708 140 GLU A N 1
ATOM 796 C CA . GLU A 1 104 ? -6.68912 1.40946 -7.94945 1.000 23.42758 140 GLU A CA 1
ATOM 797 C C . GLU A 1 104 ? -6.26538 2.86497 -7.92206 1.000 21.53300 140 GLU A C 1
ATOM 798 O O . GLU A 1 104 ? -7.06377 3.76883 -7.68359 1.000 25.20675 140 GLU A O 1
ATOM 804 N N . SER A 1 105 ? -4.99863 3.09665 -8.21046 1.000 20.00210 141 SER A N 1
ATOM 805 C CA . SER A 1 105 ? -4.58870 4.43478 -8.59421 1.000 22.13282 141 SER A CA 1
ATOM 806 C C . SER A 1 105 ? -4.87001 4.59575 -10.07708 1.000 17.55295 141 SER A C 1
ATOM 807 O O . SER A 1 105 ? -4.44201 3.76263 -10.88499 1.000 20.74164 141 SER A O 1
ATOM 810 N N . PHE A 1 106 ? -5.58088 5.66688 -10.44332 1.000 16.12409 142 PHE A N 1
ATOM 811 C CA . PHE A 1 106 ? -5.93142 5.86976 -11.85268 1.000 14.97670 142 PHE A CA 1
ATOM 812 C C . PHE A 1 106 ? -4.68702 5.92189 -12.72830 1.000 17.98842 142 PHE A C 1
ATOM 813 O O . PHE A 1 106 ? -4.64582 5.31765 -13.80619 1.000 16.28103 142 PHE A O 1
ATOM 821 N N . LEU A 1 107 ? -3.65537 6.63331 -12.27002 1.000 17.28975 143 LEU A N 1
ATOM 822 C CA . LEU A 1 107 ? -2.44518 6.77945 -13.06237 1.000 21.23022 143 LEU A CA 1
ATOM 823 C C . LEU A 1 107 ? -1.78147 5.43207 -13.27605 1.000 23.67131 143 LEU A C 1
ATOM 824 O O . LEU A 1 107 ? -1.29051 5.14659 -14.37815 1.000 28.53313 143 LEU A O 1
ATOM 829 N N . ASP A 1 108 ? -1.80347 4.57320 -12.24993 1.000 24.77513 144 ASP A N 1
ATOM 830 C CA . ASP A 1 108 ? -1.11466 3.28466 -12.30304 1.000 35.84223 144 ASP A CA 1
ATOM 831 C C . ASP A 1 108 ? -1.74098 2.35401 -13.32508 1.000 35.90505 144 ASP A C 1
ATOM 832 O O . ASP A 1 108 ? -1.02837 1.67670 -14.07171 1.000 39.38371 144 ASP A O 1
ATOM 837 N N . ILE A 1 109 ? -3.07694 2.29037 -13.36028 1.000 26.14571 145 ILE A N 1
ATOM 838 C CA . ILE A 1 109 ? -3.76618 1.34396 -14.23763 1.000 30.28757 145 ILE A CA 1
ATOM 839 C C . ILE A 1 109 ? -4.09727 1.92333 -15.60226 1.000 26.79770 145 ILE A C 1
ATOM 840 O O . ILE A 1 109 ? -4.57426 1.18845 -16.48501 1.000 25.62248 145 ILE A O 1
ATOM 845 N N . LEU A 1 110 ? -3.87696 3.22295 -15.80654 1.000 19.90816 146 LEU A N 1
ATOM 846 C CA . LEU A 1 110 ? -4.28917 3.86033 -17.04651 1.000 18.86589 146 LEU A CA 1
ATOM 847 C C . LEU A 1 110 ? -3.78240 3.11807 -18.27247 1.000 19.57653 146 LEU A C 1
ATOM 848 O O . LEU A 1 110 ? -4.49480 3.00880 -19.27961 1.000 24.45625 146 LEU A O 1
ATOM 853 N N . ASN A 1 111 ? -2.56414 2.59274 -18.21793 1.000 20.24133 147 ASN A N 1
ATOM 854 C CA . ASN A 1 111 ? -2.00155 1.95622 -19.41079 1.000 26.76574 147 ASN A CA 1
ATOM 855 C C . ASN A 1 111 ? -2.19840 0.44314 -19.43984 1.000 25.33092 147 ASN A C 1
ATOM 856 O O . ASN A 1 111 ? -1.72223 -0.20823 -20.37572 1.000 32.53936 147 ASN A O 1
ATOM 861 N N . SER A 1 112 ? -2.88989 -0.13708 -18.47036 1.000 21.43094 148 SER A N 1
ATOM 862 C CA . SER A 1 112 ? -3.12596 -1.56717 -18.52308 1.000 26.50348 148 SER A CA 1
ATOM 863 C C . SER A 1 112 ? -4.59719 -1.92313 -18.61100 1.000 26.22381 148 SER A C 1
ATOM 864 O O . SER A 1 112 ? -4.91079 -3.10191 -18.78414 1.000 33.36329 148 SER A O 1
ATOM 867 N N . LEU A 1 113 ? -5.50278 -0.95103 -18.53679 1.000 16.04873 149 LEU A N 1
ATOM 868 C CA . LEU A 1 113 ? -6.92118 -1.28079 -18.64465 1.000 15.91019 149 LEU A CA 1
ATOM 869 C C . LEU A 1 113 ? -7.23718 -1.84316 -20.02650 1.000 13.71284 149 LEU A C 1
ATOM 870 O O . LEU A 1 113 ? -6.78491 -1.31185 -21.04210 1.000 17.53025 149 LEU A O 1
ATOM 875 N N . SER A 1 114 ? -8.07395 -2.88371 -20.06980 1.000 13.21158 150 SER A N 1
ATOM 876 C CA . SER A 1 114 ? -8.55401 -3.30658 -21.38133 1.000 13.74488 150 SER A CA 1
ATOM 877 C C . SER A 1 114 ? -9.59660 -2.32669 -21.88599 1.000 12.53243 150 SER A C 1
ATOM 878 O O . SER A 1 114 ? -10.14804 -1.53025 -21.12924 1.000 15.17181 150 SER A O 1
ATOM 881 N N . PHE A 1 115 ? -9.87402 -2.39352 -23.18594 1.000 13.89557 151 PHE A N 1
ATOM 882 C CA . PHE A 1 115 ? -10.89490 -1.49205 -23.69303 1.000 14.35319 151 PHE A CA 1
ATOM 883 C C . PHE A 1 115 ? -12.24942 -1.83035 -23.09478 1.000 14.62233 151 PHE A C 1
ATOM 884 O O . PHE A 1 115 ? -13.02328 -0.93480 -22.73431 1.000 12.69678 151 PHE A O 1
ATOM 892 N N . GLN A 1 116 ? -12.53558 -3.12070 -22.91122 1.000 14.65607 152 GLN A N 1
ATOM 893 C CA A GLN A 1 116 ? -13.80131 -3.46131 -22.27397 0.375 12.66296 152 GLN A CA 1
ATOM 894 C CA B GLN A 1 116 ? -13.79183 -3.49384 -22.26081 0.625 11.89370 152 GLN A CA 1
ATOM 895 C C . GLN A 1 116 ? -13.87436 -2.93501 -20.84482 1.000 14.03501 152 GLN A C 1
ATOM 896 O O . GLN A 1 116 ? -14.95440 -2.54754 -20.38816 1.000 13.91695 152 GLN A O 1
ATOM 907 N N . GLU A 1 117 ? -12.74272 -2.89166 -20.13025 1.000 13.97103 153 GLU A N 1
ATOM 908 C CA . GLU A 1 117 ? -12.75497 -2.32813 -18.79015 1.000 12.87176 153 GLU A CA 1
ATOM 909 C C . GLU A 1 117 ? -12.97395 -0.81886 -18.82267 1.000 14.27744 153 GLU A C 1
ATOM 910 O O . GLU A 1 117 ? -13.57482 -0.26193 -17.90084 1.000 14.13957 153 GLU A O 1
ATOM 916 N N . VAL A 1 118 ? -12.51699 -0.15484 -19.87710 1.000 12.90657 154 VAL A N 1
ATOM 917 C CA . VAL A 1 118 ? -12.85515 1.26367 -20.04640 1.000 13.52123 154 VAL A CA 1
ATOM 918 C C . VAL A 1 118 ? -14.35918 1.44128 -20.26549 1.000 13.24157 154 VAL A C 1
ATOM 919 O O . VAL A 1 118 ? -14.98743 2.33351 -19.67535 1.000 12.88138 154 VAL A O 1
ATOM 923 N N . ARG A 1 119 ? -14.97168 0.57910 -21.08658 1.000 12.33863 155 ARG A N 1
ATOM 924 C CA . ARG A 1 119 ? -16.42558 0.63551 -21.23862 1.000 12.99227 155 ARG A CA 1
ATOM 925 C C . ARG A 1 119 ? -17.13676 0.45910 -19.90534 1.000 12.38478 155 ARG A C 1
ATOM 926 O O . ARG A 1 119 ? -18.06575 1.20597 -19.58608 1.000 14.21194 155 ARG A O 1
ATOM 934 N N . GLU A 1 120 ? -16.73227 -0.54463 -19.11991 1.000 12.71805 156 GLU A N 1
ATOM 935 C CA . GLU A 1 120 ? -17.38221 -0.80632 -17.84465 1.000 11.47461 156 GLU A CA 1
ATOM 936 C C . GLU A 1 120 ? -17.19711 0.35608 -16.88005 1.000 14.17007 156 GLU A C 1
ATOM 937 O O . GLU A 1 120 ? -18.12952 0.72083 -16.16243 1.000 12.66426 156 GLU A O 1
ATOM 943 N N . TYR A 1 121 ? -15.99868 0.95292 -16.86589 1.000 13.08867 157 TYR A N 1
ATOM 944 C CA . TYR A 1 121 ? -15.73706 2.07914 -15.98188 1.000 11.45038 157 TYR A CA 1
ATOM 945 C C . TYR A 1 121 ? -16.65786 3.23936 -16.31727 1.000 12.02793 157 TYR A C 1
ATOM 946 O O . TYR A 1 121 ? -17.29691 3.81613 -15.43187 1.000 12.12774 157 TYR A O 1
ATOM 955 N N . MET A 1 122 ? -16.76717 3.57483 -17.59923 1.000 10.62250 158 MET A N 1
ATOM 956 C CA . MET A 1 122 ? -17.62182 4.70258 -17.96752 1.000 11.42171 158 MET A CA 1
ATOM 957 C C . MET A 1 122 ? -19.08471 4.39573 -17.67094 1.000 11.66180 158 MET A C 1
ATOM 958 O O . MET A 1 122 ? -19.82297 5.27150 -17.20754 1.000 11.73241 158 MET A O 1
ATOM 963 N N . LEU A 1 123 ? -19.53763 3.16965 -17.97176 1.000 11.07108 159 LEU A N 1
ATOM 964 C CA . LEU A 1 123 ? -20.92835 2.83248 -17.67767 1.000 12.52987 159 LEU A CA 1
ATOM 965 C C . LEU A 1 123 ? -21.23868 3.05906 -16.21394 1.000 11.35843 159 LEU A C 1
ATOM 966 O O . LEU A 1 123 ? -22.27670 3.62993 -15.85330 1.000 11.88679 159 LEU A O 1
ATOM 971 N N . ASN A 1 124 ? -20.33229 2.60696 -15.33966 1.000 10.89645 160 ASN A N 1
ATOM 972 C CA . ASN A 1 124 ? -20.61201 2.69308 -13.91890 1.000 11.00653 160 ASN A CA 1
ATOM 973 C C . ASN A 1 124 ? -20.45476 4.11081 -13.38981 1.000 11.48947 160 ASN A C 1
ATOM 974 O O . ASN A 1 124 ? -21.14036 4.47306 -12.42644 1.000 10.19686 160 ASN A O 1
ATOM 979 N N . LEU A 1 125 ? -19.59164 4.91542 -14.00835 1.000 10.29038 161 LEU A N 1
ATOM 980 C CA . LEU A 1 125 ? -19.57352 6.33473 -13.68137 1.000 11.10425 161 LEU A CA 1
ATOM 981 C C . LEU A 1 125 ? -20.90610 6.98836 -14.01918 1.000 11.80253 161 LEU A C 1
ATOM 982 O O . LEU A 1 125 ? -21.43484 7.76262 -13.22143 1.000 11.73062 161 LEU A O 1
ATOM 987 N N . PHE A 1 126 ? -21.46768 6.69402 -15.19613 1.000 8.98859 162 PHE A N 1
ATOM 988 C CA . PHE A 1 126 ? -22.74075 7.30111 -15.55619 1.000 8.68507 162 PHE A CA 1
ATOM 989 C C . PHE A 1 126 ? -23.87315 6.81566 -14.66419 1.000 11.80975 162 PHE A C 1
ATOM 990 O O . PHE A 1 126 ? -24.82763 7.56052 -14.44982 1.000 12.63558 162 PHE A O 1
ATOM 998 N N . LYS A 1 127 ? -23.81317 5.57814 -14.16050 1.000 9.03069 163 LYS A N 1
ATOM 999 C CA . LYS A 1 127 ? -24.81663 5.14493 -13.18359 1.000 10.66934 163 LYS A CA 1
ATOM 1000 C C . LYS A 1 127 ? -24.79646 6.04714 -11.95157 1.000 12.24957 163 LYS A C 1
ATOM 1001 O O . LYS A 1 127 ? -25.85269 6.46218 -11.44455 1.000 11.84554 163 LYS A O 1
ATOM 1007 N N . ALA A 1 128 ? -23.59509 6.33234 -11.44309 1.000 11.34546 164 ALA A N 1
ATOM 1008 C CA . ALA A 1 128 ? -23.46328 7.22132 -10.28452 1.000 11.80250 164 ALA A CA 1
ATOM 1009 C C . ALA A 1 128 ? -23.94183 8.63367 -10.60458 1.000 11.66751 164 ALA A C 1
ATOM 1010 O O . ALA A 1 128 ? -24.63233 9.25984 -9.80497 1.000 12.63303 164 ALA A O 1
ATOM 1012 N N . LEU A 1 129 ? -23.56818 9.16025 -11.77930 1.000 9.17544 165 LEU A N 1
ATOM 1013 C CA . LEU A 1 129 ? -23.99207 10.51964 -12.09214 1.000 8.49198 165 LEU A CA 1
ATOM 1014 C C . LEU A 1 129 ? -25.49409 10.59585 -12.33638 1.000 10.14464 165 LEU A C 1
ATOM 1015 O O . LEU A 1 129 ? -26.13613 11.57841 -11.95108 1.000 11.49975 165 LEU A O 1
ATOM 1020 N N . LYS A 1 130 ? -26.08059 9.56591 -12.95546 1.000 11.17818 166 LYS A N 1
ATOM 1021 C CA . LYS A 1 130 ? -27.52393 9.54177 -13.11249 1.000 11.74678 166 LYS A CA 1
ATOM 1022 C C . LYS A 1 130 ? -28.19825 9.60409 -11.75811 1.000 11.74515 166 LYS A C 1
ATOM 1023 O O . LYS A 1 130 ? -29.13666 10.38421 -11.55675 1.000 14.12633 166 LYS A O 1
ATOM 1029 N N . ARG A 1 131 ? -27.65785 8.86399 -10.78831 1.000 11.83210 167 ARG A N 1
ATOM 1030 C CA . ARG A 1 131 ? -28.22620 8.86226 -9.44312 1.000 11.73558 167 ARG A CA 1
ATOM 1031 C C . ARG A 1 131 ? -28.14090 10.23542 -8.79472 1.000 13.28729 167 ARG A C 1
ATOM 1032 O O . ARG A 1 131 ? -29.14018 10.73708 -8.27186 1.000 15.48705 167 ARG A O 1
ATOM 1040 N N . ILE A 1 132 ? -26.96551 10.87113 -8.80155 1.000 10.82331 168 ILE A N 1
ATOM 1041 C CA . ILE A 1 132 ? -26.93887 12.12689 -8.05366 1.000 11.25318 168 ILE A CA 1
ATOM 1042 C C . ILE A 1 132 ? -27.69490 13.21234 -8.79845 1.000 12.01330 168 ILE A C 1
ATOM 1043 O O . ILE A 1 132 ? -28.28776 14.09936 -8.16843 1.000 12.38485 168 ILE A O 1
ATOM 1048 N N . HIS A 1 133 ? -27.68752 13.17063 -10.13692 1.000 11.30007 169 HIS A N 1
ATOM 1049 C CA . HIS A 1 133 ? -28.36860 14.20346 -10.88261 1.000 10.88287 169 HIS A CA 1
ATOM 1050 C C . HIS A 1 133 ? -29.87129 14.10151 -10.70893 1.000 13.23383 169 HIS A C 1
ATOM 1051 O O . HIS A 1 133 ? -30.55925 15.12043 -10.79644 1.000 15.44121 169 HIS A O 1
ATOM 1058 N N . GLN A 1 134 ? -30.38658 12.89229 -10.45168 1.000 13.07219 170 GLN A N 1
ATOM 1059 C CA . GLN A 1 134 ? -31.81225 12.73334 -10.15697 1.000 14.12125 170 GLN A CA 1
ATOM 1060 C C . GLN A 1 134 ? -32.21524 13.50214 -8.91592 1.000 16.01545 170 GLN A C 1
ATOM 1061 O O . GLN A 1 134 ? -33.37995 13.90534 -8.77777 1.000 21.90738 170 GLN A O 1
ATOM 1067 N N . PHE A 1 135 ? -31.29517 13.67896 -7.98935 1.000 16.59508 171 PHE A N 1
ATOM 1068 C CA . PHE A 1 135 ? -31.57429 14.43027 -6.78255 1.000 15.64151 171 PHE A CA 1
ATOM 1069 C C . PHE A 1 135 ? -31.21227 15.89668 -6.91874 1.000 19.37163 171 PHE A C 1
ATOM 1070 O O . PHE A 1 135 ? -31.28405 16.62898 -5.93168 1.000 21.42503 171 PHE A O 1
ATOM 1078 N N . GLY A 1 136 ? -30.80180 16.33626 -8.10045 1.000 18.30271 172 GLY A N 1
ATOM 1079 C CA . GLY A 1 136 ? -30.45150 17.73768 -8.26849 1.000 16.62493 172 GLY A CA 1
ATOM 1080 C C . GLY A 1 136 ? -29.14319 18.11656 -7.59620 1.000 17.17834 172 GLY A C 1
ATOM 1081 O O . GLY A 1 136 ? -29.00646 19.24845 -7.12244 1.000 18.03311 172 GLY A O 1
ATOM 1082 N N . ILE A 1 137 ? -28.18226 17.19846 -7.53610 1.000 12.39724 173 ILE A N 1
ATOM 1083 C CA . ILE A 1 137 ? -26.85871 17.44762 -6.97668 1.000 8.18211 173 ILE A CA 1
ATOM 1084 C C . ILE A 1 137 ? -25.92020 17.73201 -8.13428 1.000 11.86152 173 ILE A C 1
ATOM 1085 O O . ILE A 1 137 ? -25.77902 16.88929 -9.01410 1.000 15.58277 173 ILE A O 1
ATOM 1090 N N . VAL A 1 138 ? -25.26154 18.88115 -8.11446 1.000 11.02866 174 VAL A N 1
ATOM 1091 C CA . VAL A 1 138 ? -24.14695 19.16255 -9.02061 1.000 11.46108 174 VAL A CA 1
ATOM 1092 C C . VAL A 1 138 ? -22.89102 18.86948 -8.22064 1.000 11.50395 174 VAL A C 1
ATOM 1093 O O . VAL A 1 138 ? -22.59265 19.58203 -7.25960 1.000 13.79620 174 VAL A O 1
ATOM 1097 N N . HIS A 1 139 ? -22.16520 17.82265 -8.60033 1.000 10.30458 175 HIS A N 1
ATOM 1098 C CA . HIS A 1 139 ? -21.05494 17.37679 -7.75352 1.000 9.50400 175 HIS A CA 1
ATOM 1099 C C . HIS A 1 139 ? -19.92190 18.39719 -7.76664 1.000 12.38380 175 HIS A C 1
ATOM 1100 O O . HIS A 1 139 ? -19.33624 18.72427 -6.71026 1.000 10.64629 175 HIS A O 1
ATOM 1107 N N . ARG A 1 140 ? -19.62308 18.93963 -8.95517 1.000 10.47031 176 ARG A N 1
ATOM 1108 C CA . ARG A 1 140 ? -18.62699 19.94920 -9.27497 1.000 10.91129 176 ARG A CA 1
ATOM 1109 C C . ARG A 1 140 ? -17.20814 19.41556 -9.33190 1.000 12.58843 176 ARG A C 1
ATOM 1110 O O . ARG A 1 140 ? -16.34238 20.12753 -9.83911 1.000 16.08682 176 ARG A O 1
ATOM 1118 N N . ASP A 1 141 ? -16.91129 18.21623 -8.82803 1.000 12.55748 177 ASP A N 1
ATOM 1119 C CA . ASP A 1 141 ? -15.52004 17.77739 -8.74360 1.000 12.80981 177 ASP A CA 1
ATOM 1120 C C . ASP A 1 141 ? -15.41455 16.32239 -9.17177 1.000 13.19158 177 ASP A C 1
ATOM 1121 O O . ASP A 1 141 ? -14.70280 15.50523 -8.58565 1.000 13.99550 177 ASP A O 1
ATOM 1126 N N . VAL A 1 142 ? -16.06195 16.01492 -10.29573 1.000 10.73195 178 VAL A N 1
ATOM 1127 C CA . VAL A 1 142 ? -15.90744 14.69525 -10.88037 1.000 11.09837 178 VAL A CA 1
ATOM 1128 C C . VAL A 1 142 ? -14.50645 14.60813 -11.47351 1.000 13.85577 178 VAL A C 1
ATOM 1129 O O . VAL A 1 142 ? -14.11469 15.44092 -12.30334 1.000 15.58448 178 VAL A O 1
ATOM 1133 N N . LYS A 1 143 ? -13.73340 13.64354 -11.00385 1.000 11.98208 179 LYS A N 1
ATOM 1134 C CA . LYS A 1 143 ? -12.36062 13.38323 -11.42610 1.000 10.67517 179 LYS A CA 1
ATOM 1135 C C . LYS A 1 143 ? -11.97834 12.02492 -10.84668 1.000 12.50602 179 LYS A C 1
ATOM 1136 O O . LYS A 1 143 ? -12.67246 11.51193 -9.96103 1.000 12.61052 179 LYS A O 1
ATOM 1142 N N . PRO A 1 144 ? -10.90276 11.41163 -11.32742 1.000 11.98303 180 PRO A N 1
ATOM 1143 C CA . PRO A 1 144 ? -10.64309 10.03299 -10.90065 1.000 12.28567 180 PRO A CA 1
ATOM 1144 C C . PRO A 1 144 ? -10.44254 9.87541 -9.40959 1.000 14.87471 180 PRO A C 1
ATOM 1145 O O . PRO A 1 144 ? -10.87850 8.86732 -8.84380 1.000 16.28872 180 PRO A O 1
ATOM 1149 N N . SER A 1 145 ? -9.83266 10.84848 -8.71523 1.000 14.78677 181 SER A N 1
ATOM 1150 C CA . SER A 1 145 ? -9.66389 10.63584 -7.28076 1.000 14.00703 181 SER A CA 1
ATOM 1151 C C . SER A 1 145 ? -10.97461 10.72846 -6.50517 1.000 13.85874 181 SER A C 1
ATOM 1152 O O . SER A 1 145 ? -11.00748 10.37056 -5.32518 1.000 17.99290 181 SER A O 1
ATOM 1155 N N . ASN A 1 146 ? -12.05990 11.17577 -7.13141 1.000 12.47572 182 ASN A N 1
ATOM 1156 C CA . ASN A 1 146 ? -13.37231 11.15343 -6.49525 1.000 10.15271 182 ASN A CA 1
ATOM 1157 C C . ASN A 1 146 ? -14.25602 10.04198 -7.03675 1.000 11.10033 182 ASN A C 1
ATOM 1158 O O . ASN A 1 146 ? -15.43846 10.00854 -6.72088 1.000 13.03919 182 ASN A O 1
ATOM 1163 N N . PHE A 1 147 ? -13.71162 9.12527 -7.83038 1.000 11.15393 183 PHE A N 1
ATOM 1164 C CA . PHE A 1 147 ? -14.48118 7.97196 -8.30292 1.000 10.98839 183 PHE A CA 1
ATOM 1165 C C . PHE A 1 147 ? -13.62165 6.73018 -8.08234 1.000 13.14863 183 PHE A C 1
ATOM 1166 O O . PHE A 1 147 ? -12.72718 6.43039 -8.89244 1.000 15.89762 183 PHE A O 1
ATOM 1174 N N . LEU A 1 148 ? -13.85139 6.03669 -6.95060 1.000 11.71280 184 LEU A N 1
ATOM 1175 C CA . LEU A 1 148 ? -13.01333 4.91396 -6.56003 1.000 10.63135 184 LEU A CA 1
ATOM 1176 C C . LEU A 1 148 ? -13.35773 3.69020 -7.39608 1.000 14.19933 184 LEU A C 1
ATOM 1177 O O . LEU A 1 148 ? -14.52615 3.40682 -7.66990 1.000 15.74828 184 LEU A O 1
ATOM 1182 N N . TYR A 1 149 ? -12.33045 2.98902 -7.83670 1.000 12.50155 185 TYR A N 1
ATOM 1183 C CA . TYR A 1 149 ? -12.48153 1.86254 -8.74662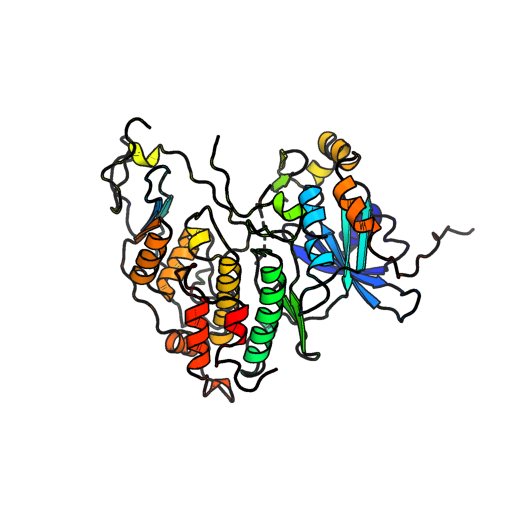 1.000 14.03423 185 TYR A CA 1
ATOM 1184 C C . TYR A 1 149 ? -11.68070 0.69257 -8.21469 1.000 15.14936 185 TYR A C 1
ATOM 1185 O O . TYR A 1 149 ? -10.47257 0.80988 -8.03253 1.000 17.22837 185 TYR A O 1
ATOM 1194 N N . ASN A 1 150 ? -12.33816 -0.43258 -7.99839 1.000 15.46739 186 ASN A N 1
ATOM 1195 C CA . ASN A 1 150 ? -11.66141 -1.67803 -7.63783 1.000 16.65477 186 ASN A CA 1
ATOM 1196 C C . ASN A 1 150 ? -11.77996 -2.58743 -8.85205 1.000 20.87774 186 ASN A C 1
ATOM 1197 O O . ASN A 1 150 ? -12.86367 -3.08058 -9.15385 1.000 17.63697 186 ASN A O 1
ATOM 1202 N N . ARG A 1 151 ? -10.66869 -2.74845 -9.56430 1.000 18.97620 187 ARG A N 1
ATOM 1203 C CA . ARG A 1 151 ? -10.65627 -3.51120 -10.80626 1.000 20.02070 187 ARG A CA 1
ATOM 1204 C C . ARG A 1 151 ? -11.01444 -4.97692 -10.57243 1.000 23.52026 187 ARG A C 1
ATOM 1205 O O . ARG A 1 151 ? -11.81828 -5.55331 -11.31826 1.000 24.12238 187 ARG A O 1
ATOM 1213 N N . ARG A 1 152 ? -10.46163 -5.58936 -9.51693 1.000 23.54538 188 ARG A N 1
ATOM 1214 C CA . ARG A 1 152 ? -10.70326 -7.01754 -9.30236 1.000 27.78176 188 ARG A CA 1
ATOM 1215 C C . ARG A 1 152 ? -12.14149 -7.30425 -8.90671 1.000 28.68155 188 ARG A C 1
ATOM 1216 O O . ARG A 1 152 ? -12.72417 -8.30424 -9.34142 1.000 28.27191 188 ARG A O 1
ATOM 1224 N N . LEU A 1 153 ? -12.71842 -6.47987 -8.04389 1.000 23.07125 189 LEU A N 1
ATOM 1225 C CA . LEU A 1 153 ? -14.08235 -6.70695 -7.60233 1.000 24.74401 189 LEU A CA 1
ATOM 1226 C C . LEU A 1 153 ? -15.11005 -6.06383 -8.52108 1.000 23.43739 189 LEU A C 1
ATOM 1227 O O . LEU A 1 153 ? -16.30390 -6.29326 -8.33704 1.000 26.55929 189 LEU A O 1
ATOM 1232 N N . LYS A 1 154 ? -14.66373 -5.27342 -9.50292 1.000 19.39699 190 LYS A N 1
ATOM 1233 C CA . LYS A 1 154 ? -15.54503 -4.46576 -10.33443 1.000 19.94433 190 LYS A CA 1
ATOM 1234 C C . LYS A 1 154 ? -16.54745 -3.69540 -9.47168 1.000 19.07561 190 LYS A C 1
ATOM 1235 O O . LYS A 1 154 ? -17.76578 -3.76759 -9.63982 1.000 23.05537 190 LYS A O 1
ATOM 1241 N N . LYS A 1 155 ? -16.00581 -2.96029 -8.50816 1.000 17.23483 191 LYS A N 1
ATOM 1242 C CA . LYS A 1 155 ? -16.80203 -2.08851 -7.65669 1.000 15.00582 191 LYS A CA 1
ATOM 1243 C C . LYS A 1 155 ? -16.36780 -0.65115 -7.85276 1.000 15.60724 191 LYS A C 1
ATOM 1244 O O . LYS A 1 155 ? -15.19795 -0.37340 -8.13441 1.000 16.40527 191 LYS A O 1
ATOM 1250 N N . TYR A 1 156 ? -17.34252 0.25648 -7.72643 1.000 12.81110 192 TYR A N 1
ATOM 1251 C CA . TYR A 1 156 ? -17.15000 1.66555 -8.03805 1.000 13.81941 192 TYR A CA 1
ATOM 1252 C C . TYR A 1 156 ? -17.84002 2.50988 -6.98043 1.000 13.66276 192 TYR A C 1
ATOM 1253 O O . TYR A 1 156 ? -18.91887 2.13796 -6.48557 1.000 14.89584 192 TYR A O 1
ATOM 1262 N N . ALA A 1 157 ? -17.26596 3.67272 -6.68275 1.000 11.49574 193 ALA A N 1
ATOM 1263 C CA . ALA A 1 157 ? -17.93844 4.56815 -5.73960 1.000 13.19826 193 ALA A CA 1
ATOM 1264 C C . ALA A 1 157 ? -17.59890 6.01578 -6.03585 1.000 10.41781 193 ALA A C 1
ATOM 1265 O O . ALA A 1 157 ? -16.43919 6.42211 -5.92287 1.000 12.85616 193 ALA A O 1
ATOM 1267 N N . LEU A 1 158 ? -18.61407 6.79737 -6.39981 1.000 11.04039 194 LEU A N 1
ATOM 1268 C CA . LEU A 1 158 ? -18.46551 8.24568 -6.40997 1.000 8.78197 194 LEU A CA 1
ATOM 1269 C C . LEU A 1 158 ? -18.45116 8.75497 -4.97128 1.000 11.21946 194 LEU A C 1
ATOM 1270 O O . LEU A 1 158 ? -19.36032 8.45299 -4.18097 1.000 12.08015 194 LEU A O 1
ATOM 1275 N N . VAL A 1 159 ? -17.42753 9.54178 -4.64328 1.000 11.58388 195 VAL A N 1
ATOM 1276 C CA . VAL A 1 159 ? -17.22571 10.06479 -3.28567 1.000 12.19255 195 VAL A CA 1
ATOM 1277 C C . VAL A 1 159 ? -17.09324 11.57613 -3.34615 1.000 12.90400 195 VAL A C 1
ATOM 1278 O O . VAL A 1 159 ? -17.02626 12.18778 -4.42041 1.000 13.20075 195 VAL A O 1
ATOM 1282 N N . ASP A 1 160 ? -17.13683 12.17228 -2.15336 1.000 13.99194 196 ASP A N 1
ATOM 1283 C CA . ASP A 1 160 ? -16.73554 13.54507 -1.89273 1.000 13.12972 196 ASP A CA 1
ATOM 1284 C C . ASP A 1 160 ? -17.74158 14.56758 -2.38401 1.000 14.78404 196 ASP A C 1
ATOM 1285 O O . ASP A 1 160 ? -17.57900 15.17264 -3.45629 1.000 16.39516 196 ASP A O 1
ATOM 1290 N N . PHE A 1 161 ? -18.74539 14.81497 -1.54619 1.000 14.63944 197 PHE A N 1
ATOM 1291 C CA . PHE A 1 161 ? -19.74708 15.83721 -1.80113 1.000 14.32879 197 PHE A CA 1
ATOM 1292 C C . PHE A 1 161 ? -19.40974 17.17732 -1.15174 1.000 12.82753 197 PHE A C 1
ATOM 1293 O O . PHE A 1 161 ? -20.30202 18.01147 -0.98441 1.000 16.33064 197 PHE A O 1
ATOM 1301 N N . GLY A 1 162 ? -18.12573 17.42571 -0.86092 1.000 13.55380 198 GLY A N 1
ATOM 1302 C CA . GLY A 1 162 ? -17.71576 18.64155 -0.15040 1.000 15.86921 198 GLY A CA 1
ATOM 1303 C C . GLY A 1 162 ? -17.81804 19.92662 -0.95773 1.000 13.39868 198 GLY A C 1
ATOM 1304 O O . GLY A 1 162 ? -17.77882 21.01183 -0.37745 1.000 13.99419 198 GLY A O 1
ATOM 1305 N N . LEU A 1 163 ? -17.92912 19.82739 -2.28484 1.000 11.72675 199 LEU A N 1
ATOM 1306 C CA . LEU A 1 163 ? -18.03431 20.98700 -3.15236 1.000 12.17978 199 LEU A CA 1
ATOM 1307 C C . LEU A 1 163 ? -19.39792 21.09286 -3.81583 1.000 11.87112 199 LEU A C 1
ATOM 1308 O O . LEU A 1 163 ? -19.61392 22.02534 -4.58932 1.000 15.41545 199 LEU A O 1
ATOM 1313 N N . ALA A 1 164 ? -20.30662 20.16418 -3.53183 1.000 12.48832 200 ALA A N 1
ATOM 1314 C CA . ALA A 1 164 ? -21.52888 20.02157 -4.30402 1.000 13.52738 200 ALA A CA 1
ATOM 1315 C C . ALA A 1 164 ? -22.43093 21.22598 -4.13762 1.000 14.12826 200 ALA A C 1
ATOM 1316 O O . ALA A 1 164 ? -22.40135 21.92772 -3.12225 1.000 15.40464 200 ALA A O 1
ATOM 1318 N N . GLN A 1 165 ? -23.22878 21.48387 -5.16564 1.000 12.55984 201 GLN A N 1
ATOM 1319 C CA . GLN A 1 165 ? -24.23728 22.53830 -5.10683 1.000 12.81709 201 GLN A CA 1
ATOM 1320 C C . GLN A 1 165 ? -25.55000 21.94683 -5.57994 1.000 15.07061 201 GLN A C 1
ATOM 1321 O O . GLN A 1 165 ? -25.58444 20.85305 -6.13617 1.000 16.66840 201 GLN A O 1
ATOM 1327 N N . GLY A 1 166 ? -26.64625 22.63345 -5.28469 1.000 17.06727 202 GLY A N 1
ATOM 1328 C CA . GLY A 1 166 ? -27.95742 22.16780 -5.68747 1.000 16.70385 202 GLY A CA 1
ATOM 1329 C C . GLY A 1 166 ? -28.44431 22.84763 -6.95521 1.000 17.96271 202 GLY A C 1
ATOM 1330 O O . GLY A 1 166 ? -28.16488 24.01868 -7.19848 1.000 20.37174 202 GLY A O 1
ATOM 1331 N N . THR A 1 167 ? -29.18229 22.09489 -7.76188 1.000 18.32972 203 THR A N 1
ATOM 1332 C CA . THR A 1 167 ? -29.96418 22.71871 -8.82485 1.000 21.41740 203 THR A CA 1
ATOM 1333 C C . THR A 1 167 ? -31.14111 23.47317 -8.21591 1.000 21.55392 203 THR A C 1
ATOM 1334 O O . THR A 1 167 ? -31.47836 23.29841 -7.04949 1.000 20.79774 203 THR A O 1
ATOM 1338 N N . HIS A 1 168 ? -31.80750 24.30377 -9.03431 1.000 25.56217 204 HIS A N 1
ATOM 1339 C CA . HIS A 1 168 ? -33.01008 24.96777 -8.53253 1.000 37.04679 204 HIS A CA 1
ATOM 1340 C C . HIS A 1 168 ? -34.05167 23.95703 -8.06923 1.000 32.68328 204 HIS A C 1
ATOM 1341 O O . HIS A 1 168 ? -34.82131 24.23807 -7.13974 1.000 40.12591 204 HIS A O 1
ATOM 1348 N N . ASP A 1 169 ? -34.02930 22.76070 -8.65402 1.000 30.50651 205 ASP A N 1
ATOM 1349 C CA . ASP A 1 169 ? -34.91978 21.62398 -8.42470 1.000 43.73580 205 ASP A CA 1
ATOM 1350 C C . ASP A 1 169 ? -34.51714 20.70762 -7.27150 1.000 31.30555 205 ASP A C 1
ATOM 1351 O O . ASP A 1 169 ? -35.17736 19.68416 -7.07790 1.000 31.42697 205 ASP A O 1
ATOM 1356 N N . THR A 1 170 ? -33.43664 20.99181 -6.54635 1.000 22.31742 206 THR A N 1
ATOM 1357 C CA . THR A 1 170 ? -32.74976 19.92240 -5.83124 1.000 22.00372 206 THR A CA 1
ATOM 1358 C C . THR A 1 170 ? -33.65380 19.26573 -4.79903 1.000 24.13631 206 THR A C 1
ATOM 1359 O O . THR A 1 170 ? -34.51207 19.90974 -4.18512 1.000 27.53743 206 THR A O 1
ATOM 1363 N N . LYS A 1 171 ? -33.44558 17.95650 -4.60641 1.000 24.14886 207 LYS A N 1
ATOM 1364 C CA . LYS A 1 171 ? -34.12396 17.18432 -3.57114 1.000 28.63127 207 LYS A CA 1
ATOM 1365 C C . LYS A 1 171 ? -33.27828 17.01557 -2.31298 1.000 30.48743 207 LYS A C 1
ATOM 1366 O O . LYS A 1 171 ? -33.65878 16.25097 -1.42137 1.000 34.66493 207 LYS A O 1
ATOM 1372 N N . ILE A 1 172 ? -32.12172 17.67162 -2.23383 1.000 22.61035 208 ILE A N 1
ATOM 1373 C CA . ILE A 1 172 ? -31.30139 17.67675 -1.03005 1.000 23.28583 208 ILE A CA 1
ATOM 1374 C C . ILE A 1 172 ? -31.59670 19.00153 -0.34958 1.000 26.99026 208 ILE A C 1
ATOM 1375 O O . ILE A 1 172 ? -31.21268 20.06430 -0.84888 1.000 24.18680 208 ILE A O 1
ATOM 1380 N N . GLU A 1 173 ? -32.35803 18.93567 0.74393 1.000 30.68159 209 GLU A N 1
ATOM 1381 C CA . GLU A 1 173 ? -32.87605 20.13505 1.38815 1.000 33.54199 209 GLU A CA 1
ATOM 1382 C C . GLU A 1 173 ? -31.77271 21.14955 1.65519 1.000 22.71504 209 GLU A C 1
ATOM 1383 O O . GLU A 1 173 ? -31.89406 22.32526 1.29910 1.000 28.52048 209 GLU A O 1
ATOM 1389 N N . LEU A 1 174 ? -30.67911 20.70149 2.27325 1.000 25.11679 210 LEU A N 1
ATOM 1390 C CA . LEU A 1 174 ? -29.61558 21.62247 2.64670 1.000 23.01744 210 LEU A CA 1
ATOM 1391 C C . LEU A 1 174 ? -28.87956 22.19549 1.44559 1.000 25.17803 210 LEU A C 1
ATOM 1392 O O . LEU A 1 174 ? -28.22313 23.23169 1.58005 1.000 24.52650 210 LEU A O 1
ATOM 1397 N N . LEU A 1 175 ? -28.97786 21.56824 0.27235 1.000 21.95136 211 LEU A N 1
ATOM 1398 C CA . LEU A 1 175 ? -28.35145 22.21140 -0.87100 1.000 16.93224 211 LEU A CA 1
ATOM 1399 C C . LEU A 1 175 ? -29.13843 23.40974 -1.37938 1.000 23.11169 211 LEU A C 1
ATOM 1400 O O . LEU A 1 175 ? -28.62702 24.13570 -2.23451 1.000 33.14699 211 LEU A O 1
ATOM 1405 N N . LYS A 1 176 ? -30.36263 23.63165 -0.89714 1.000 30.24487 212 LYS A N 1
ATOM 1406 C CA . LYS A 1 176 ? -31.01181 24.90145 -1.19060 1.000 34.30233 212 LYS A CA 1
ATOM 1407 C C . LYS A 1 176 ? -30.25342 26.06656 -0.56127 1.000 39.12264 212 LYS A C 1
ATOM 1408 O O . LYS A 1 176 ? -30.39603 27.20825 -1.01167 1.000 36.97881 212 LYS A O 1
ATOM 1414 N N . PHE A 1 177 ? -29.43167 25.80516 0.45426 1.000 33.82347 213 PHE A N 1
ATOM 1415 C CA . PHE A 1 177 ? -28.57863 26.84493 1.01115 1.000 35.72405 213 PHE A CA 1
ATOM 1416 C C . PHE A 1 177 ? -27.25359 26.98326 0.27065 1.000 35.87924 213 PHE A C 1
ATOM 1417 O O . PHE A 1 177 ? -26.51311 27.93496 0.53572 1.000 37.81417 213 PHE A O 1
ATOM 1425 N N . VAL A 1 178 ? -26.94436 26.07453 -0.66174 1.000 29.85399 214 VAL A N 1
ATOM 1426 C CA . VAL A 1 178 ? -25.73754 26.18606 -1.47698 1.000 32.46539 214 VAL A CA 1
ATOM 1427 C C . VAL A 1 178 ? -26.13348 25.96010 -2.93883 1.000 39.76584 214 VAL A C 1
ATOM 1428 O O . VAL A 1 178 ? -25.80246 24.93914 -3.55487 1.000 29.58145 214 VAL A O 1
ATOM 1432 N N . GLN A 1 179 ? -26.86544 26.91374 -3.49741 1.000 42.04837 215 GLN A N 1
ATOM 1433 C CA . GLN A 1 179 ? -27.32263 26.82099 -4.87272 1.000 42.99153 215 GLN A CA 1
ATOM 1434 C C . GLN A 1 179 ? -26.19761 27.14293 -5.84858 1.000 50.95547 215 GLN A C 1
ATOM 1435 O O . GLN A 1 179 ? -25.31310 27.95567 -5.56367 1.000 53.66772 215 GLN A O 1
ATOM 1441 N N . SER A 1 180 ? -26.23023 26.48460 -7.01392 1.000 46.28606 216 SER A N 1
ATOM 1442 C CA . SER A 1 180 ? -25.21489 26.76015 -8.02592 1.000 46.81588 216 SER A CA 1
ATOM 1443 C C . SER A 1 180 ? -25.43187 28.10944 -8.70131 1.000 51.19489 216 SER A C 1
ATOM 1444 O O . SER A 1 180 ? -24.49931 28.63466 -9.31628 1.000 60.21007 216 SER A O 1
ATOM 1447 N N . GLU A 1 181 ? -26.62774 28.68449 -8.59463 1.000 43.80246 217 GLU A N 1
ATOM 1448 C CA . GLU A 1 181 ? -26.88980 29.98942 -9.19035 1.000 49.22627 217 GLU A CA 1
ATOM 1449 C C . GLU A 1 181 ? -26.20391 31.07182 -8.36533 1.000 46.08207 217 GLU A C 1
ATOM 1450 O O . GLU A 1 181 ? -26.47594 31.21108 -7.16790 1.000 38.68837 217 GLU A O 1
ATOM 1456 N N . ALA A 1 182 ? -25.31238 31.83212 -9.00189 1.000 44.11455 218 ALA A N 1
ATOM 1457 C CA . ALA A 1 182 ? -24.55214 32.86242 -8.30692 1.000 46.24983 218 ALA A CA 1
ATOM 1458 C C . ALA A 1 182 ? -25.42225 34.07584 -7.98458 1.000 48.31813 218 ALA A C 1
ATOM 1459 O O . ALA A 1 182 ? -26.40522 34.36830 -8.67478 1.000 39.97734 218 ALA A O 1
ATOM 1461 N N . GLN A 1 183 ? -25.03413 34.78930 -6.92595 1.000 38.90971 219 GLN A N 1
ATOM 1462 C CA . GLN A 1 183 ? -25.61860 36.07592 -6.55730 1.000 41.29420 219 GLN A CA 1
ATOM 1463 C C . GLN A 1 183 ? -24.57736 37.16808 -6.79088 1.000 35.17324 219 GLN A C 1
ATOM 1464 O O . GLN A 1 183 ? -23.47247 37.10457 -6.24573 1.000 35.05354 219 GLN A O 1
ATOM 1470 N N . GLN A 1 184 ? -24.92972 38.17048 -7.59016 1.000 33.39950 220 GLN A N 1
ATOM 1471 C CA . GLN A 1 184 ? -23.94934 39.15899 -8.01129 1.000 36.88711 220 GLN A CA 1
ATOM 1472 C C . GLN A 1 184 ? -23.61115 40.13781 -6.88139 1.000 40.88391 220 GLN A C 1
ATOM 1473 O O . GLN A 1 184 ? -24.30040 40.22109 -5.85752 1.000 41.32913 220 GLN A O 1
ATOM 1479 N N . GLU A 1 185 ? -22.52611 40.88834 -7.09694 1.000 43.87367 221 GLU A N 1
ATOM 1480 C CA . GLU A 1 185 ? -21.94427 41.74811 -6.06766 1.000 59.13507 221 GLU A CA 1
ATOM 1481 C C . GLU A 1 185 ? -22.90242 42.85251 -5.63731 1.000 62.43069 221 GLU A C 1
ATOM 1482 O O . GLU A 1 185 ? -23.63436 43.41589 -6.45590 1.000 53.24646 221 GLU A O 1
ATOM 1488 N N . ARG A 1 186 ? -22.84590 43.18545 -4.34553 1.000 69.63194 222 ARG A N 1
ATOM 1489 C CA . ARG A 1 186 ? -23.73087 44.15551 -3.69134 1.000 73.80237 222 ARG A CA 1
ATOM 1490 C C . ARG A 1 186 ? -25.19915 43.79818 -3.88870 1.000 74.64353 222 ARG A C 1
ATOM 1491 O O . ARG A 1 186 ? -25.73020 42.92691 -3.19368 1.000 72.24539 222 ARG A O 1
ATOM 1499 N N . PRO A 1 192 ? -21.54772 52.85317 -13.74367 1.000 50.27285 346 PRO A N 1
ATOM 1500 C CA . PRO A 1 192 ? -20.90330 53.17554 -15.02317 1.000 47.46176 346 PRO A CA 1
ATOM 1501 C C . PRO A 1 192 ? -21.54181 54.37980 -15.71447 1.000 52.27791 346 PRO A C 1
ATOM 1502 O O . PRO A 1 192 ? -22.76451 54.48410 -15.74536 1.000 51.79303 346 PRO A O 1
ATOM 1506 N N . ALA A 1 193 ? -20.72150 55.28350 -16.25538 1.000 53.52305 347 ALA A N 1
ATOM 1507 C CA . ALA A 1 193 ? -21.26427 56.39087 -17.03407 1.000 55.54900 347 ALA A CA 1
ATOM 1508 C C . ALA A 1 193 ? -21.72242 55.94309 -18.41626 1.000 48.93776 347 ALA A C 1
ATOM 1509 O O . ALA A 1 193 ? -22.68764 56.49560 -18.94906 1.000 48.93538 347 ALA A O 1
ATOM 1511 N N . SER A 1 194 ? -21.05146 54.95666 -19.00914 1.000 40.60375 348 SER A N 1
ATOM 1512 C CA . SER A 1 194 ? -21.49404 54.34846 -20.25347 1.000 38.70702 348 SER A CA 1
ATOM 1513 C C . SER A 1 194 ? -21.55912 52.84480 -20.05285 1.000 32.82819 348 SER A C 1
ATOM 1514 O O . SER A 1 194 ? -20.58185 52.23244 -19.61661 1.000 30.76429 348 SER A O 1
ATOM 1517 N N . LEU A 1 195 ? -22.71464 52.24816 -20.35472 1.000 33.14888 349 LEU A N 1
ATOM 1518 C CA . LEU A 1 195 ? -22.82581 50.79312 -20.27142 1.000 32.75063 349 LEU A CA 1
ATOM 1519 C C . LEU A 1 195 ? -21.88302 50.11876 -21.26557 1.000 32.76305 349 LEU A C 1
ATOM 1520 O O . LEU A 1 195 ? -21.07325 49.25964 -20.89849 1.000 34.60662 349 LEU A O 1
ATOM 1525 N N . THR A 1 196 ? -21.96185 50.51407 -22.52431 1.000 28.52585 350 THR A N 1
ATOM 1526 C CA . THR A 1 196 ? -21.22554 49.84819 -23.58349 1.000 20.44234 350 THR A CA 1
ATOM 1527 C C . THR A 1 196 ? -19.95909 50.62500 -23.93835 1.000 20.54659 350 THR A C 1
ATOM 1528 O O . THR A 1 196 ? -19.80816 51.80216 -23.62189 1.000 21.45552 350 THR A O 1
ATOM 1532 N N . CYS A 1 197 ? -19.04167 49.94271 -24.61429 1.000 20.36247 351 CYS A N 1
ATOM 1533 C CA . CYS A 1 197 ? -17.88730 50.60835 -25.21080 1.000 20.66638 351 CYS A CA 1
ATOM 1534 C C . CYS A 1 197 ? -17.58125 49.91919 -26.53224 1.000 18.80656 351 CYS A C 1
ATOM 1535 O O . CYS A 1 197 ? -18.06530 48.81843 -26.81151 1.000 19.02167 351 CYS A O 1
ATOM 1538 N N . ASP A 1 198 ? -16.74413 50.58169 -27.33488 1.000 18.18008 352 ASP A N 1
ATOM 1539 C CA . ASP A 1 198 ? -16.34043 50.06639 -28.63833 1.000 20.60786 352 ASP A CA 1
ATOM 1540 C C . ASP A 1 198 ? -15.30314 48.94629 -28.58086 1.000 19.49569 352 ASP A C 1
ATOM 1541 O O . ASP A 1 198 ? -14.90766 48.44520 -29.63801 1.000 21.05582 352 ASP A O 1
ATOM 1546 N N . CYS A 1 199 ? -14.84547 48.52239 -27.39584 1.000 17.00159 353 CYS A N 1
ATOM 1547 C CA . CYS A 1 199 ? -13.88333 47.42176 -27.33873 1.000 16.81523 353 CYS A CA 1
ATOM 1548 C C . CYS A 1 199 ? -14.52141 46.06635 -27.55978 1.000 14.77073 353 CYS A C 1
ATOM 1549 O O . CYS A 1 199 ? -13.79685 45.08513 -27.76745 1.000 16.87247 353 CYS A O 1
ATOM 1552 N N . TYR A 1 200 ? -15.84742 45.98160 -27.43880 1.000 15.65303 354 TYR A N 1
ATOM 1553 C CA . TYR A 1 200 ? -16.54296 44.70649 -27.51704 1.000 16.29733 354 TYR A CA 1
ATOM 1554 C C . TYR A 1 200 ? -16.12411 43.88852 -28.73188 1.000 16.91825 354 TYR A C 1
ATOM 1555 O O . TYR A 1 200 ? -16.17424 44.36527 -29.87630 1.000 21.97915 354 TYR A O 1
ATOM 1564 N N . ALA A 1 201 ? -15.71436 42.64906 -28.45424 1.000 18.36547 355 ALA A N 1
ATOM 1565 C CA . ALA A 1 201 ? -15.33471 41.66320 -29.46343 1.000 22.84224 355 ALA A CA 1
ATOM 1566 C C . ALA A 1 201 ? -14.12388 42.11819 -30.27787 1.000 20.16677 355 ALA A C 1
ATOM 1567 O O . ALA A 1 201 ? -13.93903 41.70763 -31.42947 1.000 22.51332 355 ALA A O 1
ATOM 1569 N N . THR A 1 202 ? -13.27229 42.95336 -29.69208 1.000 15.49617 356 THR A N 1
ATOM 1570 C CA . THR A 1 202 ? -12.00810 43.35526 -30.29812 1.000 13.86103 356 THR A CA 1
ATOM 1571 C C . THR A 1 202 ? -10.87380 43.16117 -29.30010 1.000 15.24129 356 THR A C 1
ATOM 1572 O O . THR A 1 202 ? -11.09859 42.87389 -28.12239 1.000 19.81600 356 THR A O 1
ATOM 1576 N N . ASP A 1 203 ? -9.64152 43.38877 -29.77981 1.000 16.06706 357 ASP A N 1
ATOM 1577 C CA . ASP A 1 203 ? -8.47532 43.30130 -28.91686 1.000 16.47871 357 ASP A CA 1
ATOM 1578 C C . ASP A 1 203 ? -8.27128 44.54776 -28.07750 1.000 17.93123 357 ASP A C 1
ATOM 1579 O O . ASP A 1 203 ? -7.23252 44.66537 -27.42836 1.000 20.11506 357 ASP A O 1
ATOM 1584 N N . LYS A 1 204 ? -9.24326 45.44922 -28.03886 1.000 17.63830 358 LYS A N 1
ATOM 1585 C CA . LYS A 1 204 ? -9.05580 46.72887 -27.36817 1.000 16.49463 358 LYS A CA 1
ATOM 1586 C C . LYS A 1 204 ? -9.43842 46.67048 -25.89453 1.000 14.60770 358 LYS A C 1
ATOM 1587 O O . LYS A 1 204 ? -10.27758 45.87312 -25.46623 1.000 17.19558 358 LYS A O 1
ATOM 1593 N N . VAL A 1 205 ? -8.83079 47.57286 -25.11740 1.000 15.71621 359 VAL A N 1
ATOM 1594 C CA . VAL A 1 205 ? -9.28189 47.84913 -23.75583 1.000 14.44247 359 VAL A CA 1
ATOM 1595 C C . VAL A 1 205 ? -9.46173 49.35338 -23.65054 1.000 13.88748 359 VAL A C 1
ATOM 1596 O O . VAL A 1 205 ? -8.90343 50.13141 -24.43123 1.000 15.38550 359 VAL A O 1
ATOM 1600 N N . CYS A 1 206 ? -10.28453 49.76317 -22.68699 1.000 15.38038 360 CYS A N 1
ATOM 1601 C CA . CYS A 1 206 ? -10.48028 51.19199 -22.49060 1.000 15.04674 360 CYS A CA 1
ATOM 1602 C C . CYS A 1 206 ? -10.90545 51.41059 -21.05579 1.000 14.98392 360 CYS A C 1
ATOM 1603 O O . CYS A 1 206 ? -11.16412 50.46371 -20.32053 1.000 16.39730 360 CYS A O 1
ATOM 1606 N N . SER A 1 207 ? -11.00221 52.68694 -20.66544 1.000 16.10754 361 SER A N 1
ATOM 1607 C CA . SER A 1 207 ? -11.30839 52.96197 -19.26547 1.000 14.80033 361 SER A CA 1
ATOM 1608 C C . SER A 1 207 ? -12.71350 52.51807 -18.88185 1.000 18.42651 361 SER A C 1
ATOM 1609 O O . SER A 1 207 ? -12.96677 52.26064 -17.69783 1.000 18.65771 361 SER A O 1
ATOM 1612 N N . ILE A 1 208 ? -13.64016 52.44240 -19.84092 1.000 15.59955 362 ILE A N 1
ATOM 1613 C CA . ILE A 1 208 ? -15.01143 52.01775 -19.53168 1.000 15.07563 362 ILE A CA 1
ATOM 1614 C C . ILE A 1 208 ? -15.04632 50.54960 -19.14295 1.000 16.36097 362 ILE A C 1
ATOM 1615 O O . ILE A 1 208 ? -15.53495 50.18669 -18.06597 1.000 16.31320 362 ILE A O 1
ATOM 1620 N N . CYS A 1 209 ? -14.57401 49.66963 -20.03790 1.000 14.73889 363 CYS A N 1
ATOM 1621 C CA . CYS A 1 209 ? -14.71186 48.24328 -19.73794 1.000 13.81673 363 CYS A CA 1
ATOM 1622 C C . CYS A 1 209 ? -13.79275 47.81847 -18.60123 1.000 17.08096 363 CYS A C 1
ATOM 1623 O O . CYS A 1 209 ? -14.13149 46.89161 -17.85260 1.000 14.98728 363 CYS A O 1
ATOM 1626 N N . LEU A 1 210 ? -12.63499 48.46800 -18.45825 1.000 16.54394 364 LEU A N 1
ATOM 1627 C CA . LEU A 1 210 ? -11.70809 48.03572 -17.41676 1.000 14.59713 364 LEU A CA 1
ATOM 1628 C C . LEU A 1 210 ? -12.23788 48.38727 -16.03395 1.000 18.01706 364 LEU A C 1
ATOM 1629 O O . LEU A 1 210 ? -11.86495 47.74738 -15.04689 1.000 20.89136 364 LEU A O 1
ATOM 1634 N N . SER A 1 211 ? -13.08222 49.39148 -15.93656 1.000 15.84245 365 SER A N 1
ATOM 1635 C CA . SER A 1 211 ? -13.51431 49.86398 -14.61706 1.000 18.24391 365 SER A CA 1
ATOM 1636 C C . SER A 1 211 ? -14.83519 49.24177 -14.15736 1.000 23.58923 365 SER A C 1
ATOM 1637 O O . SER A 1 211 ? -15.33378 49.59715 -13.06975 1.000 21.81179 365 SER A O 1
ATOM 1640 N N . ARG A 1 212 ? -15.37482 48.28647 -14.91012 1.000 18.01320 366 ARG A N 1
ATOM 1641 C CA . ARG A 1 212 ? -16.63113 47.64246 -14.52542 1.000 16.05290 366 ARG A CA 1
ATOM 1642 C C . ARG A 1 212 ? -16.40822 46.67660 -13.36775 1.000 21.34925 366 ARG A C 1
ATOM 1643 O O . ARG A 1 212 ? -15.30046 46.20206 -13.13598 1.000 19.76426 366 ARG A O 1
ATOM 1651 N N . ARG A 1 213 ? -17.48257 46.38758 -12.63373 1.000 18.13736 367 ARG A N 1
ATOM 1652 C CA . ARG A 1 213 ? -17.34491 45.40877 -11.56858 1.000 24.14858 367 ARG A CA 1
ATOM 1653 C C . ARG A 1 213 ? -17.14199 44.01649 -12.15111 1.000 23.28325 367 ARG A C 1
ATOM 1654 O O . ARG A 1 213 ? -17.37731 43.76091 -13.33486 1.000 22.88169 367 ARG A O 1
ATOM 1662 N N . GLN A 1 214 ? -16.69636 43.10062 -11.29187 1.000 20.62764 368 GLN A N 1
ATOM 1663 C CA . GLN A 1 214 ? -16.42395 41.74147 -11.71280 1.000 23.02186 368 GLN A CA 1
ATOM 1664 C C . GLN A 1 214 ? -17.65930 40.86914 -11.57207 1.000 24.84141 368 GLN A C 1
ATOM 1665 O O . GLN A 1 214 ? -18.45282 41.02572 -10.63316 1.000 27.77838 368 GLN A O 1
ATOM 1671 N N . GLN A 1 215 ? -17.84069 39.96593 -12.52623 1.000 21.60734 369 GLN A N 1
ATOM 1672 C CA . GLN A 1 215 ? -18.93877 39.02277 -12.41223 1.000 19.02108 369 GLN A CA 1
ATOM 1673 C C . GLN A 1 215 ? -18.57626 37.93988 -11.40334 1.000 23.48901 369 GLN A C 1
ATOM 1674 O O . GLN A 1 215 ? -17.42320 37.51972 -11.33421 1.000 25.93082 369 GLN A O 1
ATOM 1680 N N . VAL A 1 216 ? -19.56817 37.48486 -10.63606 1.000 22.46068 370 VAL A N 1
ATOM 1681 C CA . VAL A 1 216 ? -19.37378 36.37979 -9.70177 1.000 21.26175 370 VAL A CA 1
ATOM 1682 C C . VAL A 1 216 ? -20.01874 35.13126 -10.27954 1.000 17.52939 370 VAL A C 1
ATOM 1683 O O . VAL A 1 216 ? -21.13191 35.17469 -10.82107 1.000 24.34329 370 VAL A O 1
ATOM 1687 N N . ALA A 1 217 ? -19.27953 34.02589 -10.25022 1.000 17.35955 371 ALA A N 1
ATOM 1688 C CA . ALA A 1 217 ? -19.86719 32.77259 -10.69054 1.000 14.03552 371 ALA A CA 1
ATOM 1689 C C . ALA A 1 217 ? -19.16425 31.66436 -9.94165 1.000 14.66698 371 ALA A C 1
ATOM 1690 O O . ALA A 1 217 ? -17.97886 31.79986 -9.60740 1.000 16.41700 371 ALA A O 1
ATOM 1692 N N . PRO A 1 218 ? -19.84056 30.55011 -9.69594 1.000 20.35277 372 PRO A N 1
ATOM 1693 C CA . PRO A 1 218 ? -19.18942 29.45375 -8.97313 1.000 20.50155 372 PRO A CA 1
ATOM 1694 C C . PRO A 1 218 ? -18.10114 28.79945 -9.80183 1.000 16.88905 372 PRO A C 1
ATOM 1695 O O . PRO A 1 218 ? -18.19071 28.69764 -11.03229 1.000 14.26765 372 PRO A O 1
ATOM 1699 N N . ARG A 1 219 ? -17.06926 28.33597 -9.10275 1.000 14.68913 373 ARG A N 1
ATOM 1700 C CA . ARG A 1 219 ? -16.01050 27.61609 -9.79969 1.000 15.67960 373 ARG A CA 1
ATOM 1701 C C . ARG A 1 219 ? -15.33859 26.57474 -8.92684 1.000 14.60003 373 ARG A C 1
ATOM 1702 O O . ARG A 1 219 ? -14.27187 26.07820 -9.30755 1.000 15.61000 373 ARG A O 1
ATOM 1710 N N . ALA A 1 220 ? -15.90928 26.21465 -7.77650 1.000 16.33793 374 ALA A N 1
ATOM 1711 C CA . ALA A 1 220 ? -15.28414 25.18419 -6.95346 1.000 14.49522 374 ALA A CA 1
ATOM 1712 C C . ALA A 1 220 ? -15.07796 23.91970 -7.77426 1.000 14.46333 374 ALA A C 1
ATOM 1713 O O . ALA A 1 220 ? -15.92795 23.54100 -8.58319 1.000 15.43627 374 ALA A O 1
ATOM 1715 N N . GLY A 1 221 ? -13.93295 23.29364 -7.59044 1.000 13.65932 375 GLY A N 1
ATOM 1716 C CA . GLY A 1 221 ? -13.57073 22.16177 -8.43348 1.000 11.94945 375 GLY A CA 1
ATOM 1717 C C . GLY A 1 221 ? -12.06784 22.03040 -8.49256 1.000 15.30508 375 GLY A C 1
ATOM 1718 O O . GLY A 1 221 ? -11.35859 22.52714 -7.62707 1.000 15.81268 375 GLY A O 1
ATOM 1719 N N . THR A 1 222 ? -11.59967 21.36448 -9.55183 1.000 13.62208 376 THR A N 1
ATOM 1720 C CA . THR A 1 222 ? -10.19413 21.04166 -9.70043 1.000 13.21614 376 THR A CA 1
ATOM 1721 C C . THR A 1 222 ? -9.71355 21.48928 -11.07210 1.000 16.53908 376 THR A C 1
ATOM 1722 O O . THR A 1 222 ? -10.40891 21.27757 -12.08429 1.000 13.58780 376 THR A O 1
ATOM 1726 N N . PRO A 1 223 ? -8.52601 22.07749 -11.14806 1.000 15.39770 377 PRO A N 1
ATOM 1727 C CA . PRO A 1 223 ? -8.00949 22.50737 -12.45206 1.000 14.34927 377 PRO A CA 1
ATOM 1728 C C . PRO A 1 223 ? -7.91605 21.34202 -13.41917 1.000 21.29512 377 PRO A C 1
ATOM 1729 O O . PRO A 1 223 ? -7.44376 20.24763 -13.07699 1.000 18.80914 377 PRO A O 1
ATOM 1733 N N . GLY A 1 224 ? -8.38581 21.58516 -14.63991 1.000 14.60242 378 GLY A N 1
ATOM 1734 C CA . GLY A 1 224 ? -8.32218 20.61385 -15.71599 1.000 16.17844 378 GLY A CA 1
ATOM 1735 C C . GLY A 1 224 ? -9.61702 19.87061 -15.95769 1.000 15.55671 378 GLY A C 1
ATOM 1736 O O . GLY A 1 224 ? -9.73044 19.16876 -16.96886 1.000 15.15884 378 GLY A O 1
ATOM 1737 N N . PHE A 1 225 ? -10.57607 19.96560 -15.03900 1.000 10.53076 379 PHE A N 1
ATOM 1738 C CA . PHE A 1 225 ? -11.84815 19.26307 -15.17596 1.000 10.44330 379 PHE A CA 1
ATOM 1739 C C . PHE A 1 225 ? -13.04742 20.19561 -15.28764 1.000 13.68828 379 PHE A C 1
ATOM 1740 O O . PHE A 1 225 ? -14.18308 19.70989 -15.34700 1.000 14.11818 379 PHE A O 1
ATOM 1748 N N . ARG A 1 226 ? -12.83519 21.51646 -15.34064 1.000 11.33803 380 ARG A N 1
ATOM 1749 C CA . ARG A 1 226 ? -13.94390 22.46562 -15.40949 1.000 9.12771 380 ARG A CA 1
ATOM 1750 C C . ARG A 1 226 ? -14.45929 22.66524 -16.83321 1.000 10.85212 380 ARG A C 1
ATOM 1751 O O . ARG A 1 226 ? -13.68851 22.87124 -17.77205 1.000 12.15813 380 ARG A O 1
ATOM 1759 N N . ALA A 1 227 ? -15.78050 22.60950 -16.97063 1.000 11.16574 381 ALA A N 1
ATOM 1760 C CA . ALA A 1 227 ? -16.45769 22.85029 -18.22884 1.000 11.00903 381 ALA A CA 1
ATOM 1761 C C . ALA A 1 227 ? -16.24699 24.29294 -18.69579 1.000 10.93938 381 ALA A C 1
ATOM 1762 O O . ALA A 1 227 ? -15.98569 25.19252 -17.89302 1.000 11.32822 381 ALA A O 1
ATOM 1764 N N . PRO A 1 228 ? -16.38272 24.55014 -19.99738 1.000 11.28997 382 PRO A N 1
ATOM 1765 C CA . PRO A 1 228 ? -16.16291 25.92898 -20.49242 1.000 11.88316 382 PRO A CA 1
ATOM 1766 C C . PRO A 1 228 ? -17.09130 26.95445 -19.88006 1.000 11.07642 382 PRO A C 1
ATOM 1767 O O . PRO A 1 228 ? -16.68993 28.11611 -19.70508 1.000 13.50851 382 PRO A O 1
ATOM 1771 N N . GLU A 1 229 ? -18.34359 26.58948 -19.59115 1.000 11.59370 383 GLU A N 1
ATOM 1772 C CA . GLU A 1 229 ? -19.23449 27.56575 -18.96537 1.000 12.00765 383 GLU A CA 1
ATOM 1773 C C . GLU A 1 229 ? -18.76735 27.91196 -17.54493 1.000 10.98827 383 GLU A C 1
ATOM 1774 O O . GLU A 1 229 ? -19.09948 28.97929 -17.03079 1.000 14.30749 383 GLU A O 1
ATOM 1780 N N . VAL A 1 230 ? -18.03320 27.02163 -16.87430 1.000 11.03610 384 VAL A N 1
ATOM 1781 C CA . VAL A 1 230 ? -17.44681 27.38940 -15.59100 1.000 11.53371 384 VAL A CA 1
ATOM 1782 C C . VAL A 1 230 ? -16.29743 28.36351 -15.80668 1.000 12.20425 384 VAL A C 1
ATOM 1783 O O . VAL A 1 230 ? -16.18645 29.40688 -15.13583 1.000 13.56753 384 VAL A O 1
ATOM 1787 N N . LEU A 1 231 ? -15.42349 28.03073 -16.76269 1.000 10.65131 385 LEU A N 1
ATOM 1788 C CA . LEU A 1 231 ? -14.23695 28.84344 -17.01730 1.000 13.25832 385 LEU A CA 1
ATOM 1789 C C . LEU A 1 231 ? -14.58869 30.24980 -17.45695 1.000 13.41677 385 LEU A C 1
ATOM 1790 O O . LEU A 1 231 ? -13.80614 31.18628 -17.21815 1.000 16.30067 385 LEU A O 1
ATOM 1795 N N . THR A 1 232 ? -15.72734 30.42062 -18.12489 1.000 12.54738 386 THR A N 1
ATOM 1796 C CA . THR A 1 232 ? -16.12031 31.73052 -18.61505 1.000 13.52619 386 THR A CA 1
ATOM 1797 C C . THR A 1 232 ? -17.10540 32.43646 -17.69494 1.000 13.37288 386 THR A C 1
ATOM 1798 O O . THR A 1 232 ? -17.69005 33.43691 -18.10812 1.000 16.68960 386 THR A O 1
ATOM 1802 N N . LYS A 1 233 ? -17.31566 31.91957 -16.48254 1.000 14.85465 387 LYS A N 1
ATOM 1803 C CA . LYS A 1 233 ? -18.09217 32.58587 -15.42281 1.000 13.46087 387 LYS A CA 1
ATOM 1804 C C . LYS A 1 233 ? -19.58212 32.66966 -15.73627 1.000 14.85916 387 LYS A C 1
ATOM 1805 O O . LYS A 1 233 ? -20.22373 33.70425 -15.51257 1.000 15.72117 387 LYS A O 1
ATOM 1811 N N . CYS A 1 234 ? -20.13910 31.59295 -16.24045 1.000 13.45505 388 CYS A N 1
ATOM 1812 C CA A CYS A 1 234 ? -21.58315 31.50367 -16.36603 0.671 15.51047 388 CYS A CA 1
ATOM 1813 C CA B CYS A 1 234 ? -21.58372 31.50114 -16.35101 0.329 16.19081 388 CYS A CA 1
ATOM 1814 C C . CYS A 1 234 ? -22.19506 31.41241 -14.97590 1.000 15.41883 388 CYS A C 1
ATOM 1815 O O . CYS A 1 234 ? -21.84380 30.50663 -14.19954 1.000 17.77036 388 CYS A O 1
ATOM 1820 N N . PRO A 1 235 ? -23.08856 32.32347 -14.59796 1.000 15.64231 389 PRO A N 1
ATOM 1821 C CA . PRO A 1 235 ? -23.62611 32.27645 -13.24018 1.000 18.08435 389 PRO A CA 1
ATOM 1822 C C . PRO A 1 235 ? -24.67670 31.21152 -13.02858 1.000 22.94775 389 PRO A C 1
ATOM 1823 O O . PRO A 1 235 ? -25.03148 30.95746 -11.86729 1.000 31.62808 389 PRO A O 1
ATOM 1827 N N . ASN A 1 236 ? -25.16509 30.57301 -14.09385 1.000 23.17712 390 ASN A N 1
ATOM 1828 C CA . ASN A 1 236 ? -26.25192 29.58626 -14.03656 1.000 29.74293 390 ASN A CA 1
ATOM 1829 C C . ASN A 1 236 ? -25.73088 28.25619 -14.57333 1.000 26.52233 390 ASN A C 1
ATOM 1830 O O . ASN A 1 236 ? -25.97918 27.88573 -15.72277 1.000 28.18751 390 ASN A O 1
ATOM 1835 N N . GLN A 1 237 ? -25.04328 27.51787 -13.72199 1.000 18.13434 391 GLN A N 1
ATOM 1836 C CA . GLN A 1 237 ? -24.47622 26.23601 -14.11189 1.000 15.87617 391 GLN A CA 1
ATOM 1837 C C . GLN A 1 237 ? -25.40127 25.11540 -13.69636 1.000 15.69007 391 GLN A C 1
ATOM 1838 O O . GLN A 1 237 ? -26.19560 25.26096 -12.76862 1.000 21.33525 391 GLN A O 1
ATOM 1844 N N . THR A 1 238 ? -25.27915 23.98061 -14.38508 1.000 15.07397 392 THR A N 1
ATOM 1845 C CA . THR A 1 238 ? -26.19531 22.85583 -14.22589 1.000 13.46582 392 THR A CA 1
ATOM 1846 C C . THR A 1 238 ? -25.39874 21.57042 -14.03490 1.000 11.81365 392 THR A C 1
ATOM 1847 O O . THR A 1 238 ? -24.16165 21.56774 -14.02547 1.000 12.72775 392 THR A O 1
ATOM 1851 N N . THR A 1 239 ? -26.12489 20.45450 -13.93723 1.000 11.29604 393 THR A N 1
ATOM 1852 C CA . THR A 1 239 ? -25.46792 19.16266 -13.85189 1.000 11.54528 393 THR A CA 1
ATOM 1853 C C . THR A 1 239 ? -24.63712 18.85475 -15.09860 1.000 10.73294 393 THR A C 1
ATOM 1854 O O . THR A 1 239 ? -23.80329 17.94941 -15.06910 1.000 11.08177 393 THR A O 1
ATOM 1858 N N . ALA A 1 240 ? -24.83271 19.59788 -16.17846 1.000 10.94222 394 ALA A N 1
ATOM 1859 C CA . ALA A 1 240 ? -23.98283 19.40639 -17.35040 1.000 11.47260 394 ALA A CA 1
ATOM 1860 C C . ALA A 1 240 ? -22.50127 19.59201 -17.03511 1.000 10.44056 394 ALA A C 1
ATOM 1861 O O . ALA A 1 240 ? -21.65991 19.04378 -17.75372 1.000 10.91397 394 ALA A O 1
ATOM 1863 N N . ILE A 1 241 ? -22.14414 20.36433 -15.99622 1.000 9.76138 395 ILE A N 1
ATOM 1864 C CA . ILE A 1 241 ? -20.70101 20.52631 -15.76206 1.000 9.66630 395 ILE A CA 1
ATOM 1865 C C . ILE A 1 241 ? -20.08670 19.20455 -15.33880 1.000 10.52826 395 ILE A C 1
ATOM 1866 O O . ILE A 1 241 ? -18.90187 18.94597 -15.61345 1.000 10.13177 395 ILE A O 1
ATOM 1871 N N . ASP A 1 242 ? -20.87080 18.35392 -14.66879 1.000 9.14330 396 ASP A N 1
ATOM 1872 C CA . ASP A 1 242 ? -20.38050 17.04916 -14.26068 1.000 9.42827 396 ASP A CA 1
ATOM 1873 C C . ASP A 1 242 ? -20.19582 16.14793 -15.46603 1.000 9.81785 396 ASP A C 1
ATOM 1874 O O . ASP A 1 242 ? -19.29909 15.31841 -15.47038 1.000 9.48477 396 ASP A O 1
ATOM 1879 N N . MET A 1 243 ? -21.04412 16.28657 -16.47189 1.000 9.93044 397 MET A N 1
ATOM 1880 C CA . MET A 1 243 ? -20.89053 15.45673 -17.66217 1.000 11.78543 397 MET A CA 1
ATOM 1881 C C . MET A 1 243 ? -19.64856 15.85736 -18.45696 1.000 9.54342 397 MET A C 1
ATOM 1882 O O . MET A 1 243 ? -18.99225 14.99610 -19.05286 1.000 10.35430 397 MET A O 1
ATOM 1887 N N . TRP A 1 244 ? -19.33592 17.16029 -18.50718 1.000 9.38699 398 TRP A N 1
ATOM 1888 C CA . TRP A 1 244 ? -18.06681 17.59084 -19.07984 1.000 9.17700 398 TRP A CA 1
ATOM 1889 C C . TRP A 1 244 ? -16.90279 16.91658 -18.36795 1.000 8.78305 398 TRP A C 1
ATOM 1890 O O . TRP A 1 244 ? -16.01681 16.33086 -19.00155 1.000 10.06165 398 TRP A O 1
ATOM 1901 N N . SER A 1 245 ? -16.91140 16.96693 -17.02618 1.000 10.08945 399 SER A N 1
ATOM 1902 C CA . SER A 1 245 ? -15.82722 16.34682 -16.27430 1.000 9.69760 399 SER A CA 1
ATOM 1903 C C . SER A 1 245 ? -15.72043 14.86991 -16.59844 1.000 9.64405 399 SER A C 1
ATOM 1904 O O . SER A 1 245 ? -14.61155 14.33792 -16.69931 1.000 10.66289 399 SER A O 1
ATOM 1907 N N . ALA A 1 246 ? -16.86352 14.18059 -16.71657 1.000 8.96618 400 ALA A N 1
ATOM 1908 C CA . ALA A 1 246 ? -16.81440 12.76850 -17.09424 1.000 9.39106 400 ALA A CA 1
ATOM 1909 C C . ALA A 1 246 ? -16.20823 12.58869 -18.48092 1.000 9.32538 400 ALA A C 1
ATOM 1910 O O . ALA A 1 246 ? -15.49725 11.61079 -18.74641 1.000 11.07509 400 ALA A O 1
ATOM 1912 N N . GLY A 1 247 ? -16.48672 13.52274 -19.37634 1.000 11.00399 401 GLY A N 1
ATOM 1913 C CA . GLY A 1 247 ? -15.81718 13.52572 -20.66952 1.000 10.99471 401 GLY A CA 1
ATOM 1914 C C . GLY A 1 247 ? -14.31280 13.63443 -20.54615 1.000 10.39942 401 GLY A C 1
ATOM 1915 O O . GLY A 1 247 ? -13.57487 13.04319 -21.34742 1.000 9.40073 401 GLY A O 1
ATOM 1916 N N . VAL A 1 248 ? -13.83323 14.47494 -19.61303 1.000 7.12339 402 VAL A N 1
ATOM 1917 C CA . VAL A 1 248 ? -12.38878 14.59535 -19.44723 1.000 9.70079 402 VAL A CA 1
ATOM 1918 C C . VAL A 1 248 ? -11.78625 13.29934 -18.93073 1.000 9.96753 402 VAL A C 1
ATOM 1919 O O . VAL A 1 248 ? -10.67552 12.92243 -19.32779 1.000 11.25437 402 VAL A O 1
ATOM 1923 N N . ILE A 1 249 ? -12.47014 12.60612 -18.00131 1.000 9.82254 403 ILE A N 1
ATOM 1924 C CA . ILE A 1 249 ? -11.98361 11.29003 -17.59260 1.000 9.06036 403 ILE A CA 1
ATOM 1925 C C . ILE A 1 249 ? -11.90088 10.36709 -18.80563 1.000 9.09016 403 ILE A C 1
ATOM 1926 O O . ILE A 1 249 ? -10.89772 9.67932 -19.02324 1.000 11.07972 403 ILE A O 1
ATOM 1931 N N . PHE A 1 250 ? -12.95586 10.35156 -19.61803 1.000 9.68708 404 PHE A N 1
ATOM 1932 C CA . PHE A 1 250 ? -12.97036 9.46075 -20.78637 1.000 9.00695 404 PHE A CA 1
ATOM 1933 C C . PHE A 1 250 ? -11.84155 9.81580 -21.74686 1.000 11.11227 404 PHE A C 1
ATOM 1934 O O . PHE A 1 250 ? -11.22878 8.93711 -22.36967 1.000 12.27414 404 PHE A O 1
ATOM 1942 N N . LEU A 1 251 ? -11.59120 11.11113 -21.91525 1.000 9.05534 405 LEU A N 1
ATOM 1943 C CA . LEU A 1 251 ? -10.50731 11.54722 -22.77091 1.000 9.01250 405 LEU A CA 1
ATOM 1944 C C . LEU A 1 251 ? -9.17066 11.03543 -22.24245 1.000 10.75435 405 LEU A C 1
ATOM 1945 O O . LEU A 1 251 ? -8.31571 10.60501 -23.03323 1.000 10.78135 405 LEU A O 1
ATOM 1950 N N . SER A 1 252 ? -8.97491 11.05346 -20.91567 1.000 9.96095 406 SER A N 1
ATOM 1951 C CA . SER A 1 252 ? -7.74477 10.46473 -20.37913 1.000 9.93860 406 SER A CA 1
ATOM 1952 C C . SER A 1 252 ? -7.67462 8.97722 -20.67530 1.000 9.33831 406 SER A C 1
ATOM 1953 O O . SER A 1 252 ? -6.60679 8.46350 -21.01971 1.000 13.73398 406 SER A O 1
ATOM 1956 N N . LEU A 1 253 ? -8.79375 8.26728 -20.50232 1.000 9.96630 407 LEU A N 1
ATOM 1957 C CA . LEU A 1 253 ? -8.79339 6.82726 -20.76065 1.000 9.83176 407 LEU A CA 1
ATOM 1958 C C . LEU A 1 253 ? -8.46348 6.52451 -22.21981 1.000 11.68522 407 LEU A C 1
ATOM 1959 O O . LEU A 1 253 ? -7.66106 5.62857 -22.49600 1.000 12.67561 407 LEU A O 1
ATOM 1964 N N . LEU A 1 254 ? -9.04017 7.27729 -23.15613 1.000 10.72331 408 LEU A N 1
ATOM 1965 C CA . LEU A 1 254 ? -8.82297 6.97749 -24.57226 1.000 10.70613 408 LEU A CA 1
ATOM 1966 C C . LEU A 1 254 ? -7.46853 7.44224 -25.09013 1.000 13.98795 408 LEU A C 1
ATOM 1967 O O . LEU A 1 254 ? -6.96548 6.88022 -26.07156 1.000 13.90442 408 LEU A O 1
ATOM 1972 N N . SER A 1 255 ? -6.89446 8.48987 -24.48784 1.000 12.56102 409 SER A N 1
ATOM 1973 C CA . SER A 1 255 ? -5.59715 9.02115 -24.90654 1.000 12.12286 409 SER A CA 1
ATOM 1974 C C . SER A 1 255 ? -4.44628 8.47653 -24.08865 1.000 14.71434 409 SER A C 1
ATOM 1975 O O . SER A 1 255 ? -3.28941 8.69267 -24.46445 1.000 14.75195 409 SER A O 1
ATOM 1978 N N . GLY A 1 256 ? -4.72128 7.83839 -22.94327 1.000 13.91127 410 GLY A N 1
ATOM 1979 C CA . GLY A 1 256 ? -3.63832 7.41464 -22.06118 1.000 12.77222 410 GLY A CA 1
ATOM 1980 C C . GLY A 1 256 ? -2.92738 8.52936 -21.31400 1.000 14.84731 410 GLY A C 1
ATOM 1981 O O . GLY A 1 256 ? -1.85955 8.28722 -20.74647 1.000 15.96024 410 GLY A O 1
ATOM 1982 N N . ARG A 1 257 ? -3.45800 9.75224 -21.32799 1.000 11.62379 411 ARG A N 1
ATOM 1983 C CA . ARG A 1 257 ? -2.77295 10.90567 -20.75022 1.000 11.55997 411 ARG A CA 1
ATOM 1984 C C . ARG A 1 257 ? -3.55426 11.36599 -19.52608 1.000 15.06042 411 ARG A C 1
ATOM 1985 O O . ARG A 1 257 ? -4.76327 11.61972 -19.61121 1.000 14.81838 411 ARG A O 1
ATOM 1993 N N . TYR A 1 258 ? -2.85326 11.53049 -18.40866 1.000 12.30779 412 TYR A N 1
ATOM 1994 C CA . TYR A 1 258 ? -3.52701 11.96665 -17.20483 1.000 13.51253 412 TYR A CA 1
ATOM 1995 C C . TYR A 1 258 ? -2.50541 12.65726 -16.32248 1.000 13.09035 412 TYR A C 1
ATOM 1996 O O . TYR A 1 258 ? -1.48982 12.03380 -15.98184 1.000 15.47060 412 TYR A O 1
ATOM 2005 N N . PRO A 1 259 ? -2.75608 13.89285 -15.88989 1.000 13.28430 413 PRO A N 1
ATOM 2006 C CA . PRO A 1 259 ? -3.90665 14.72245 -16.22741 1.000 15.32507 413 PRO A CA 1
ATOM 2007 C C . PRO A 1 259 ? -3.81491 15.11192 -17.66864 1.000 15.33005 413 PRO A C 1
ATOM 2008 O O . PRO A 1 259 ? -2.70614 15.21625 -18.20078 1.000 20.52983 413 PRO A O 1
ATOM 2012 N N . PHE A 1 260 ? -4.95605 15.23855 -18.32377 1.000 12.69329 414 PHE A N 1
ATOM 2013 C CA . PHE A 1 260 ? -4.91246 15.59539 -19.73111 1.000 10.95458 414 PHE A CA 1
ATOM 2014 C C . PHE A 1 260 ? -4.60592 17.06625 -19.89231 1.000 15.12856 414 PHE A C 1
ATOM 2015 O O . PHE A 1 260 ? -3.73399 17.45489 -20.67498 1.000 17.26408 414 PHE A O 1
ATOM 2023 N N . TYR A 1 261 ? -5.33998 17.89745 -19.18977 1.000 16.39001 415 TYR A N 1
ATOM 2024 C CA . TYR A 1 261 ? -5.07611 19.32095 -19.23701 1.000 16.70305 415 TYR A CA 1
ATOM 2025 C C . TYR A 1 261 ? -4.16587 19.66727 -18.08473 1.000 25.29312 415 TYR A C 1
ATOM 2026 O O . TYR A 1 261 ? -4.14575 18.99061 -17.05627 1.000 26.64557 415 TYR A O 1
ATOM 2035 N N . LYS A 1 262 ? -3.40204 20.71782 -18.26291 1.000 20.24479 416 LYS A N 1
ATOM 2036 C CA . LYS A 1 262 ? -2.47434 21.10178 -17.21477 1.000 19.49403 416 LYS A CA 1
ATOM 2037 C C . LYS A 1 262 ? -2.38337 22.61337 -17.28181 1.000 18.61413 416 LYS A C 1
ATOM 2038 O O . LYS A 1 262 ? -1.62659 23.16181 -18.08876 1.000 22.32509 416 LYS A O 1
ATOM 2044 N N . ALA A 1 263 ? -3.14745 23.27731 -16.42792 1.000 18.58775 417 ALA A N 1
ATOM 2045 C CA . ALA A 1 263 ? -3.22898 24.72375 -16.52579 1.000 22.54790 417 ALA A CA 1
ATOM 2046 C C . ALA A 1 263 ? -3.34941 25.30852 -15.13848 1.000 23.68951 417 ALA A C 1
ATOM 2047 O O . ALA A 1 263 ? -4.08097 24.77709 -14.30063 1.000 26.60658 417 ALA A O 1
ATOM 2049 N N . SER A 1 264 ? -2.68397 26.43504 -14.92674 1.000 25.95798 418 SER A N 1
ATOM 2050 C CA . SER A 1 264 ? -2.67137 27.06101 -13.61694 1.000 29.33160 418 SER A CA 1
ATOM 2051 C C . SER A 1 264 ? -3.67193 28.19994 -13.50120 1.000 18.34626 418 SER A C 1
ATOM 2052 O O . SER A 1 264 ? -3.69051 28.87311 -12.47130 1.000 25.17285 418 SER A O 1
ATOM 2055 N N . ASP A 1 265 ? -4.55164 28.38907 -14.49213 1.000 18.47443 419 ASP A N 1
ATOM 2056 C CA . ASP A 1 265 ? -5.64085 29.34256 -14.31360 1.000 18.23466 419 ASP A CA 1
ATOM 2057 C C . ASP A 1 265 ? -6.73191 29.03313 -15.32606 1.000 18.18441 419 ASP A C 1
ATOM 2058 O O . ASP A 1 265 ? -6.52783 28.25912 -16.26062 1.000 16.97050 419 ASP A O 1
ATOM 2063 N N . ASP A 1 266 ? -7.91067 29.62031 -15.09407 1.000 17.17232 420 ASP A N 1
ATOM 2064 C CA . ASP A 1 266 ? -9.09887 29.24081 -15.86064 1.000 13.47093 420 ASP A CA 1
ATOM 2065 C C . ASP A 1 266 ? -8.95396 29.54827 -17.34341 1.000 12.33269 420 ASP A C 1
ATOM 2066 O O . ASP A 1 266 ? -9.39208 28.74718 -18.18511 1.000 13.61739 420 ASP A O 1
ATOM 2071 N N . LEU A 1 267 ? -8.38516 30.71443 -17.70719 1.000 14.74405 421 LEU A N 1
ATOM 2072 C CA . LEU A 1 267 ? -8.33534 30.96105 -19.14255 1.000 14.93411 421 LEU A CA 1
ATOM 2073 C C . LEU A 1 267 ? -7.25113 30.14947 -19.83229 1.000 11.44379 421 LEU A C 1
ATOM 2074 O O . LEU A 1 267 ? -7.38132 29.88947 -21.02777 1.000 14.98239 421 LEU A O 1
ATOM 2079 N N . THR A 1 268 ? -6.17359 29.77349 -19.13041 1.000 12.22417 422 THR A N 1
ATOM 2080 C CA . THR A 1 268 ? -5.25257 28.81871 -19.75204 1.000 11.79083 422 THR A CA 1
ATOM 2081 C C . THR A 1 268 ? -5.94681 27.47999 -19.98043 1.000 11.93743 422 THR A C 1
ATOM 2082 O O . THR A 1 268 ? -5.79115 26.85711 -21.04128 1.000 12.90684 422 THR A O 1
ATOM 2086 N N . ALA A 1 269 ? -6.75662 27.03753 -19.01043 1.000 12.15899 423 ALA A N 1
ATOM 2087 C CA . ALA A 1 269 ? -7.55968 25.83910 -19.23368 1.000 10.29418 423 ALA A CA 1
ATOM 2088 C C . ALA A 1 269 ? -8.48463 26.00798 -20.43759 1.000 10.66733 423 ALA A C 1
ATOM 2089 O O . ALA A 1 269 ? -8.66912 25.07112 -21.22154 1.000 11.86043 423 ALA A O 1
ATOM 2091 N N . LEU A 1 270 ? -9.10102 27.18264 -20.58166 1.000 11.87138 424 LEU A N 1
ATOM 2092 C CA . LEU A 1 270 ? -9.97981 27.40436 -21.72821 1.000 11.31285 424 LEU A CA 1
ATOM 2093 C C . LEU A 1 270 ? -9.19188 27.38125 -23.03166 1.000 11.12372 424 LEU A C 1
ATOM 2094 O O . LEU A 1 270 ? -9.63812 26.78965 -24.02338 1.000 11.36569 424 LEU A O 1
ATOM 2099 N N . ALA A 1 271 ? -7.99637 27.98218 -23.03010 1.000 12.33254 425 ALA A N 1
ATOM 2100 C CA . ALA A 1 271 ? -7.15531 27.96399 -24.22325 1.000 10.30942 425 ALA A CA 1
ATOM 2101 C C . ALA A 1 271 ? -6.77883 26.53687 -24.60782 1.000 10.71168 425 ALA A C 1
ATOM 2102 O O . ALA A 1 271 ? -6.75115 26.20650 -25.79781 1.000 12.84500 425 ALA A O 1
ATOM 2104 N N . GLN A 1 272 ? -6.53732 25.66983 -23.61829 1.000 10.50857 426 GLN A N 1
ATOM 2105 C CA . GLN A 1 272 ? -6.24354 24.27413 -23.93647 1.000 10.40417 426 GLN A CA 1
ATOM 2106 C C . GLN A 1 272 ? -7.46806 23.57186 -24.49836 1.000 11.53704 426 GLN A C 1
ATOM 2107 O O . GLN A 1 272 ? -7.35871 22.80371 -25.46941 1.000 12.68701 426 GLN A O 1
ATOM 2113 N N . ILE A 1 273 ? -8.65288 23.85327 -23.93868 1.000 10.53939 427 ILE A N 1
ATOM 2114 C CA . ILE A 1 273 ? -9.88245 23.27913 -24.48741 1.000 9.52643 427 ILE A CA 1
ATOM 2115 C C . ILE A 1 273 ? -10.09982 23.73221 -25.93557 1.000 10.08568 427 ILE A C 1
ATOM 2116 O O . ILE A 1 273 ? -10.49486 22.92658 -26.79717 1.000 11.94886 427 ILE A O 1
ATOM 2121 N N . MET A 1 274 ? -9.84436 25.02085 -26.21894 1.000 12.14150 428 MET A N 1
ATOM 2122 C CA . MET A 1 274 ? -9.99156 25.50030 -27.59319 1.000 12.02863 428 MET A CA 1
ATOM 2123 C C . MET A 1 274 ? -8.99496 24.82917 -28.52014 1.000 13.08384 428 MET A C 1
ATOM 2124 O O . MET A 1 274 ? -9.29000 24.62240 -29.70652 1.000 14.36422 428 MET A O 1
ATOM 2129 N N . THR A 1 275 ? -7.81609 24.48713 -28.01107 1.000 11.74569 429 THR A N 1
ATOM 2130 C CA . THR A 1 275 ? -6.82601 23.81590 -28.84979 1.000 10.98050 429 THR A CA 1
ATOM 2131 C C . THR A 1 275 ? -7.24628 22.38599 -29.18474 1.000 14.76685 429 THR A C 1
ATOM 2132 O O . THR A 1 275 ? -6.87524 21.84587 -30.23898 1.000 15.40078 429 THR A O 1
ATOM 2136 N N . ILE A 1 276 ? -8.04310 21.76531 -28.32224 1.000 13.19161 430 ILE A N 1
ATOM 2137 C CA . ILE A 1 276 ? -8.58676 20.43415 -28.59244 1.000 11.92179 430 ILE A CA 1
ATOM 2138 C C . ILE A 1 276 ? -9.87386 20.51104 -29.38897 1.000 13.20249 430 ILE A C 1
ATOM 2139 O O . ILE A 1 276 ? -10.05627 19.76342 -30.35596 1.000 14.26722 430 ILE A O 1
ATOM 2144 N N . ARG A 1 277 ? -10.80963 21.36192 -28.97453 1.000 11.40826 431 ARG A N 1
ATOM 2145 C CA . ARG A 1 277 ? -12.16830 21.33592 -29.52715 1.000 11.93939 431 ARG A CA 1
ATOM 2146 C C . ARG A 1 277 ? -12.39336 22.41591 -30.56225 1.000 13.79425 431 ARG A C 1
ATOM 2147 O O . ARG A 1 277 ? -13.46120 22.44406 -31.19898 1.000 16.06772 431 ARG A O 1
ATOM 2155 N N . GLY A 1 278 ? -11.41746 23.28837 -30.76168 1.000 12.68181 432 GLY A N 1
ATOM 2156 C CA . GLY A 1 278 ? -11.53504 24.32602 -31.77273 1.000 12.83261 432 GLY A CA 1
ATOM 2157 C C . GLY A 1 278 ? -11.97767 25.65873 -31.21748 1.000 13.37211 432 GLY A C 1
ATOM 2158 O O . GLY A 1 278 ? -12.89069 25.73975 -30.38951 1.000 14.92318 432 GLY A O 1
ATOM 2159 N N . SER A 1 279 ? -11.34776 26.72729 -31.70384 1.000 13.53059 433 SER A N 1
ATOM 2160 C CA . SER A 1 279 ? -11.69520 28.04810 -31.20077 1.000 11.56634 433 SER A CA 1
ATOM 2161 C C . SER A 1 279 ? -13.02342 28.54287 -31.75018 1.000 13.51979 433 SER A C 1
ATOM 2162 O O . SER A 1 279 ? -13.82599 29.08929 -30.98998 1.000 13.58848 433 SER A O 1
ATOM 2165 N N . ARG A 1 280 ? -13.28912 28.38326 -33.05887 1.000 15.26209 434 ARG A N 1
ATOM 2166 C CA . ARG A 1 280 ? -14.57998 28.84715 -33.56411 1.000 16.38934 434 ARG A CA 1
ATOM 2167 C C . ARG A 1 280 ? -15.72099 28.07977 -32.91464 1.000 13.98579 434 ARG A C 1
ATOM 2168 O O . ARG A 1 280 ? -16.75919 28.66916 -32.59114 1.000 16.51765 434 ARG A O 1
ATOM 2176 N N . GLU A 1 281 ? -15.53003 26.77397 -32.68782 1.000 14.77901 435 GLU A N 1
ATOM 2177 C CA . GLU A 1 281 ? -16.56585 25.96450 -32.05279 1.000 15.85826 435 GLU A CA 1
ATOM 2178 C C . GLU A 1 281 ? -16.81823 26.43024 -30.62480 1.000 13.79757 435 GLU A C 1
ATOM 2179 O O . GLU A 1 281 ? -17.96485 26.47193 -30.16704 1.000 14.61806 435 GLU A O 1
ATOM 2185 N N . THR A 1 282 ? -15.75536 26.77825 -29.91202 1.000 13.12403 436 THR A N 1
ATOM 2186 C CA . THR A 1 282 ? -15.91845 27.22117 -28.52264 1.000 13.13612 436 THR A CA 1
ATOM 2187 C C . THR A 1 282 ? -16.57886 28.59882 -28.46285 1.000 12.07847 436 THR A C 1
ATOM 2188 O O . THR A 1 282 ? -17.46816 28.85453 -27.63567 1.000 13.51236 436 THR A O 1
ATOM 2192 N N . ILE A 1 283 ? -16.16138 29.48680 -29.35783 1.000 11.99974 437 ILE A N 1
ATOM 2193 C CA . ILE A 1 283 ? -16.73080 30.82148 -29.43224 1.000 12.07429 437 ILE A CA 1
ATOM 2194 C C . ILE A 1 283 ? -18.21769 30.75183 -29.75384 1.000 13.35495 437 ILE A C 1
ATOM 2195 O O . ILE A 1 283 ? -19.02949 31.47332 -29.17152 1.000 14.81449 437 ILE A O 1
ATOM 2200 N N . GLN A 1 284 ? -18.58652 29.90511 -30.72495 1.000 12.00123 438 GLN A N 1
ATOM 2201 C CA . GLN A 1 284 ? -19.99093 29.76000 -31.09989 1.000 13.97168 438 GLN A CA 1
ATOM 2202 C C . GLN A 1 284 ? -20.83266 29.26507 -29.92458 1.000 15.39215 438 GLN A C 1
ATOM 2203 O O . GLN A 1 284 ? -21.90102 29.81314 -29.63039 1.000 15.62148 438 GLN A O 1
ATOM 2209 N N . ALA A 1 285 ? -20.35909 28.22583 -29.23150 1.000 14.55800 439 ALA A N 1
ATOM 2210 C CA . ALA A 1 285 ? -21.11078 27.70758 -28.09203 1.000 14.01586 439 ALA A CA 1
ATOM 2211 C C . ALA A 1 285 ? -21.23662 28.74732 -26.99208 1.000 13.31250 439 ALA A C 1
ATOM 2212 O O . ALA A 1 285 ? -22.29476 28.88944 -26.37295 1.000 15.18962 439 ALA A O 1
ATOM 2214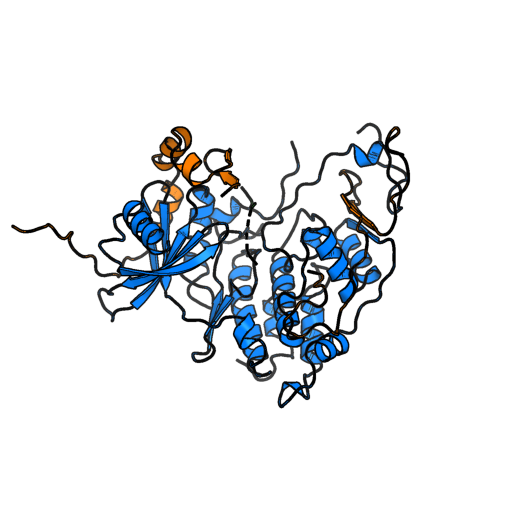 N N . ALA A 1 286 ? -20.16191 29.48860 -26.73555 1.000 11.62465 440 ALA A N 1
ATOM 2215 C CA . ALA A 1 286 ? -20.18456 30.42009 -25.61766 1.000 12.88425 440 ALA A CA 1
ATOM 2216 C C . ALA A 1 286 ? -21.17677 31.54329 -25.86332 1.000 14.37953 440 ALA A C 1
ATOM 2217 O O . ALA A 1 286 ? -21.77815 32.06382 -24.91770 1.000 15.29864 440 ALA A O 1
ATOM 2219 N N . LYS A 1 287 ? -21.39821 31.90567 -27.13418 1.000 15.22904 441 LYS A N 1
ATOM 2220 C CA . LYS A 1 287 ? -22.38813 32.93103 -27.42444 1.000 17.08650 441 LYS A CA 1
ATOM 2221 C C . LYS A 1 287 ? -23.76391 32.49943 -26.97680 1.000 19.33455 441 LYS A C 1
ATOM 2222 O O . LYS A 1 287 ? -24.58315 33.34053 -26.59954 1.000 19.55517 441 LYS A O 1
ATOM 2228 N N . THR A 1 288 ? -24.03210 31.18874 -26.99283 1.000 18.34788 442 THR A N 1
ATOM 2229 C CA . THR A 1 288 ? -25.35662 30.72428 -26.60125 1.000 21.50905 442 THR A CA 1
ATOM 2230 C C . THR A 1 288 ? -25.59965 30.86130 -25.11152 1.000 24.61651 442 THR A C 1
ATOM 2231 O O . THR A 1 288 ? -26.76266 30.86829 -24.69661 1.000 24.24692 442 THR A O 1
ATOM 2235 N N . PHE A 1 289 ? -24.55161 30.97737 -24.29139 1.000 19.31756 443 PHE A N 1
ATOM 2236 C CA . PHE A 1 289 ? -24.75864 31.20895 -22.87030 1.000 16.54917 443 PHE A CA 1
ATOM 2237 C C . PHE A 1 289 ? -24.22177 32.57762 -22.45933 1.000 21.37628 443 PHE A C 1
ATOM 2238 O O . PHE A 1 289 ? -23.90690 32.82263 -21.29359 1.000 22.33311 443 PHE A O 1
ATOM 2246 N N . GLY A 1 290 ? -24.18913 33.49977 -23.41349 1.000 15.99295 444 GLY A N 1
ATOM 2247 C CA . GLY A 1 290 ? -24.00427 34.89465 -23.08617 1.000 17.71103 444 GLY A CA 1
ATOM 2248 C C . GLY A 1 290 ? -22.57374 35.35803 -22.94077 1.000 19.06539 444 GLY A C 1
ATOM 2249 O O . GLY A 1 290 ? -22.34610 36.40843 -22.33622 1.000 17.30425 444 GLY A O 1
ATOM 2250 N N . LYS A 1 291 ? -21.59774 34.60756 -23.44574 1.000 13.40126 445 LYS A N 1
ATOM 2251 C CA . LYS A 1 291 ? -20.20166 35.00545 -23.31740 1.000 12.48508 445 LYS A CA 1
ATOM 2252 C C . LYS A 1 291 ? -19.58489 35.21172 -24.68696 1.000 14.41600 445 LYS A C 1
ATOM 2253 O O . LYS A 1 291 ? -19.68021 34.33343 -25.54830 1.000 16.01884 445 LYS A O 1
ATOM 2259 N N . SER A 1 292 ? -18.91521 36.35303 -24.85437 1.000 12.94400 446 SER A N 1
ATOM 2260 C CA . SER A 1 292 ? -18.09341 36.63724 -26.02899 1.000 16.52056 446 SER A CA 1
ATOM 2261 C C . SER A 1 292 ? -16.64913 36.22446 -25.74958 1.000 20.79832 446 SER A C 1
ATOM 2262 O O . SER A 1 292 ? -16.01948 36.73794 -24.82314 1.000 18.26241 446 SER A O 1
ATOM 2265 N N . ILE A 1 293 ? -16.13197 35.27201 -26.51457 1.000 14.35677 447 ILE A N 1
ATOM 2266 C CA . ILE A 1 293 ? -14.73892 34.85539 -26.39751 1.000 13.83677 447 ILE A CA 1
ATOM 2267 C C . ILE A 1 293 ? -14.01113 35.34907 -27.63470 1.000 17.45389 447 ILE A C 1
ATOM 2268 O O . ILE A 1 293 ? -14.49993 35.16521 -28.75730 1.000 15.93368 447 ILE A O 1
ATOM 2273 N N . LEU A 1 294 ? -12.83318 35.94130 -27.43743 1.000 15.25969 448 LEU A N 1
ATOM 2274 C CA . LEU A 1 294 ? -11.97401 36.32710 -28.55123 1.000 15.11158 448 LEU A CA 1
ATOM 2275 C C . LEU A 1 294 ? -10.60044 35.71003 -28.32657 1.000 19.46930 448 LEU A C 1
ATOM 2276 O O . LEU A 1 294 ? -10.03946 35.83450 -27.23428 1.000 17.78797 448 LEU A O 1
ATOM 2281 N N . CYS A 1 295 ? -10.08001 35.00190 -29.32655 1.000 16.01614 449 CYS A N 1
ATOM 2282 C CA . CYS A 1 295 ? -8.71855 34.49230 -29.28543 1.000 17.53687 449 CYS A CA 1
ATOM 2283 C C . CYS A 1 295 ? -7.92042 35.17075 -30.39556 1.000 21.09858 449 CYS A C 1
ATOM 2284 O O . CYS A 1 295 ? -8.46480 35.51476 -31.44484 1.000 24.57115 449 CYS A O 1
ATOM 2287 N N . SER A 1 296 ? -6.63903 35.39345 -30.14945 1.000 17.57238 450 SER A N 1
ATOM 2288 C CA . SER A 1 296 ? -5.82961 36.12828 -31.11762 1.000 19.99072 450 SER A CA 1
ATOM 2289 C C . SER A 1 296 ? -5.40842 35.25173 -32.28509 1.000 24.86717 450 SER A C 1
ATOM 2290 O O . SER A 1 296 ? -4.87621 35.76874 -33.27836 1.000 24.23846 450 SER A O 1
ATOM 2293 N N . LYS A 1 297 ? -5.63209 33.94521 -32.18720 1.000 18.96668 451 LYS A N 1
ATOM 2294 C CA . LYS A 1 297 ? -5.33414 33.03209 -33.27657 1.000 22.50576 451 LYS A CA 1
ATOM 2295 C C . LYS A 1 297 ? -6.45918 32.01558 -33.36309 1.000 27.20165 451 LYS A C 1
ATOM 2296 O O . LYS A 1 297 ? -6.96557 31.55052 -32.33795 1.000 29.35105 451 LYS A O 1
ATOM 2302 N N . GLU A 1 298 ? -6.87384 31.69849 -34.58474 1.000 20.79104 452 GLU A N 1
ATOM 2303 C CA . GLU A 1 298 ? -7.87890 30.65584 -34.77492 1.000 19.25419 452 GLU A CA 1
ATOM 2304 C C . GLU A 1 298 ? -7.19263 29.29886 -34.77512 1.000 22.93130 452 GLU A C 1
ATOM 2305 O O . GLU A 1 298 ? -6.13682 29.13997 -35.39266 1.000 23.73967 452 GLU A O 1
ATOM 2311 N N . VAL A 1 299 ? -7.76257 28.32843 -34.05757 1.000 20.04087 453 VAL A N 1
ATOM 2312 C CA . VAL A 1 299 ? -7.22611 26.96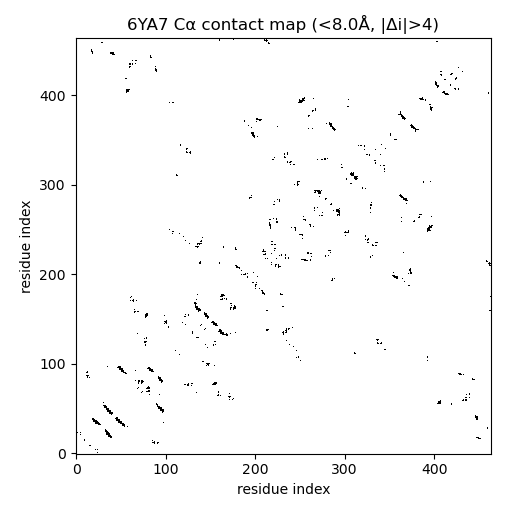523 -34.06858 1.000 20.59789 453 VAL A CA 1
ATOM 2313 C C . VAL A 1 299 ? -8.36213 26.00240 -34.38385 1.000 17.77026 453 VAL A C 1
ATOM 2314 O O . VAL A 1 299 ? -9.46357 26.14629 -33.83750 1.000 16.72879 453 VAL A O 1
ATOM 2318 N N . PRO A 1 300 ? -8.14677 25.02627 -35.26214 1.000 18.00502 454 PRO A N 1
ATOM 2319 C CA . PRO A 1 300 ? -9.22600 24.13253 -35.67224 1.000 19.30510 454 PRO A CA 1
ATOM 2320 C C . PRO A 1 300 ? -9.46619 23.05989 -34.62569 1.000 16.56844 454 PRO A C 1
ATOM 2321 O O . PRO A 1 300 ? -8.60718 22.75735 -33.79496 1.000 19.36662 454 PRO A O 1
ATOM 2325 N N . ALA A 1 301 ? -10.66250 22.49667 -34.68296 1.000 18.30244 455 ALA A N 1
ATOM 2326 C CA . ALA A 1 301 ? -10.97097 21.35498 -33.84898 1.000 16.41819 455 ALA A CA 1
ATOM 2327 C C . ALA A 1 301 ? -10.11612 20.16709 -34.26086 1.000 21.37140 455 ALA A C 1
ATOM 2328 O O . ALA A 1 301 ? -9.81343 19.96502 -35.44324 1.000 19.92954 455 ALA A O 1
ATOM 2330 N N . GLN A 1 302 ? -9.72212 19.38061 -33.27943 1.000 15.32529 456 GLN A N 1
ATOM 2331 C CA . GLN A 1 302 ? -8.99901 18.14555 -33.54535 1.000 15.31474 456 GLN A CA 1
ATOM 2332 C C . GLN A 1 302 ? -9.99638 17.01975 -33.77017 1.000 17.30243 456 GLN A C 1
ATOM 2333 O O . GLN A 1 302 ? -11.03362 16.94986 -33.10941 1.000 22.61086 456 GLN A O 1
ATOM 2339 N N . ASP A 1 303 ? -9.67477 16.10946 -34.68739 1.000 14.22406 457 ASP A N 1
ATOM 2340 C CA . ASP A 1 303 ? -10.44737 14.88846 -34.74794 1.000 13.62394 457 ASP A CA 1
ATOM 2341 C C . ASP A 1 303 ? -10.11615 14.04129 -33.53298 1.000 14.56716 457 ASP A C 1
ATOM 2342 O O . ASP A 1 303 ? -8.94112 13.75552 -33.28482 1.000 16.62263 457 ASP A O 1
ATOM 2347 N N . LEU A 1 304 ? -11.14164 13.65964 -32.76642 1.000 14.10186 458 LEU A N 1
ATOM 2348 C CA . LEU A 1 304 ? -10.88622 12.99746 -31.48561 1.000 12.88858 458 LEU A CA 1
ATOM 2349 C C . LEU A 1 304 ? -10.23096 11.63643 -31.66056 1.000 12.47712 458 LEU A C 1
ATOM 2350 O O . LEU A 1 304 ? -9.35950 11.27192 -30.87454 1.000 11.58362 458 LEU A O 1
ATOM 2355 N N . ARG A 1 305 ? -10.61834 10.87583 -32.68432 1.000 12.35417 459 ARG A N 1
ATOM 2356 C CA . ARG A 1 305 ? -9.96190 9.58281 -32.88020 1.000 18.15201 459 ARG A CA 1
ATOM 2357 C C . ARG A 1 305 ? -8.47517 9.76410 -33.16595 1.000 15.69042 459 ARG A C 1
ATOM 2358 O O . ARG A 1 305 ? -7.61902 9.12457 -32.53512 1.000 15.27269 459 ARG A O 1
ATOM 2366 N N . LYS A 1 306 ? -8.14399 10.62498 -34.13301 1.000 12.64453 460 LYS A N 1
ATOM 2367 C CA . LYS A 1 306 ? -6.73393 10.80428 -34.46816 1.000 14.35867 460 LYS A CA 1
ATOM 2368 C C . LYS A 1 306 ? -5.94833 11.29173 -33.25659 1.000 15.28801 460 LYS A C 1
ATOM 2369 O O . LYS A 1 306 ? -4.83694 10.82926 -33.01098 1.000 15.01851 460 LYS A O 1
ATOM 2375 N N . LEU A 1 307 ? -6.50509 12.25869 -32.51322 1.000 12.09444 461 LEU A N 1
ATOM 2376 C CA . LEU A 1 307 ? -5.83888 12.77604 -31.32450 1.000 10.54994 461 LEU A CA 1
ATOM 2377 C C . LEU A 1 307 ? -5.57731 11.67489 -30.29900 1.000 13.40996 461 LEU A C 1
ATOM 2378 O O . LEU A 1 307 ? -4.44967 11.52444 -29.80331 1.000 12.77860 461 LEU A O 1
ATOM 2383 N N . CYS A 1 308 ? -6.62633 10.93054 -29.92627 1.000 11.66388 462 CYS A N 1
ATOM 2384 C CA . CYS A 1 308 ? -6.46308 9.95596 -28.84449 1.000 12.62747 462 CYS A CA 1
ATOM 2385 C C . CYS A 1 308 ? -5.51316 8.84377 -29.25953 1.000 14.95655 462 CYS A C 1
ATOM 2386 O O . CYS A 1 308 ? -4.67341 8.39820 -28.46289 1.000 13.15509 462 CYS A O 1
ATOM 2389 N N . GLU A 1 309 ? -5.65472 8.36592 -30.49012 1.000 14.02233 463 GLU A N 1
ATOM 2390 C CA . GLU A 1 309 ? -4.82835 7.25568 -30.95304 1.000 16.87267 463 GLU A CA 1
ATOM 2391 C C . GLU A 1 309 ? -3.37879 7.68082 -31.12097 1.000 14.43463 463 GLU A C 1
ATOM 2392 O O . GLU A 1 309 ? -2.47185 6.91096 -30.79412 1.000 16.38799 463 GLU A O 1
ATOM 2398 N N . ARG A 1 310 ? -3.13720 8.92069 -31.53661 1.000 11.17249 464 ARG A N 1
ATOM 2399 C CA . ARG A 1 310 ? -1.75588 9.37542 -31.61552 1.000 11.75671 464 ARG A CA 1
ATOM 2400 C C . ARG A 1 310 ? -1.13116 9.58557 -30.23678 1.000 15.15502 464 ARG A C 1
ATOM 2401 O O . ARG A 1 310 ? 0.07439 9.34518 -30.05436 1.000 15.16731 464 ARG A O 1
ATOM 2409 N N . LEU A 1 311 ? -1.92512 10.01453 -29.25486 1.000 12.31339 465 LEU A N 1
ATOM 2410 C CA . LEU A 1 311 ? -1.36551 10.19222 -27.90984 1.000 10.56515 465 LEU A CA 1
ATOM 2411 C C . LEU A 1 311 ? -1.22227 8.86809 -27.15892 1.000 11.70950 465 LEU A C 1
ATOM 2412 O O . LEU A 1 311 ? -0.31363 8.73216 -26.32417 1.000 15.70726 465 LEU A O 1
ATOM 2417 N N . ARG A 1 312 ? -2.11259 7.90686 -27.41139 1.000 12.22013 466 ARG A N 1
ATOM 2418 C CA . ARG A 1 312 ? -2.04403 6.64393 -26.67774 1.000 9.67245 466 ARG A CA 1
ATOM 2419 C C . ARG A 1 312 ? -1.05755 5.67321 -27.30103 1.000 16.39445 466 ARG A C 1
ATOM 2420 O O . ARG A 1 312 ? -0.50767 4.81916 -26.59813 1.000 16.68907 466 ARG A O 1
ATOM 2428 N N . GLY A 1 313 ? -0.88079 5.75119 -28.61187 1.000 17.26518 467 GLY A N 1
ATOM 2429 C CA . GLY A 1 313 ? 0.01542 4.84629 -29.30977 1.000 19.21924 467 GLY A CA 1
ATOM 2430 C C . GLY A 1 313 ? -0.65759 3.53470 -29.65499 1.000 30.28205 467 GLY A C 1
ATOM 2431 O O . GLY A 1 313 ? -1.84395 3.31940 -29.40978 1.000 31.47347 467 GLY A O 1
ATOM 2432 N N . ALA A 1 314 ? 0.15157 2.62095 -30.18542 1.000 46.25499 468 ALA A N 1
ATOM 2433 C CA . ALA A 1 314 ? -0.36414 1.43336 -30.86289 1.000 59.36877 468 ALA A CA 1
ATOM 2434 C C . ALA A 1 314 ? -1.29610 0.62197 -29.96857 1.000 53.91028 468 ALA A C 1
ATOM 2435 O O . ALA A 1 314 ? -0.96758 0.30785 -28.82148 1.000 53.11942 468 ALA A O 1
ATOM 2437 N N . GLY A 1 315 ? -2.46060 0.27029 -30.50897 1.000 56.60326 469 GLY A N 1
ATOM 2438 C CA . GLY A 1 315 ? -3.46765 -0.45985 -29.76386 1.000 51.77069 469 GLY A CA 1
ATOM 2439 C C . GLY A 1 315 ? -3.39633 -1.95953 -29.99871 1.000 49.21221 469 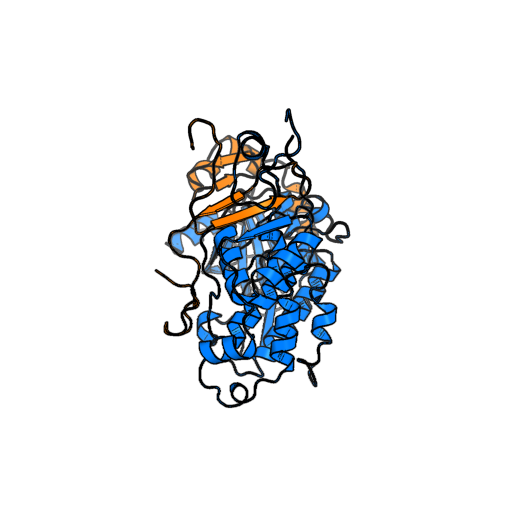GLY A C 1
ATOM 2440 O O . GLY A 1 315 ? -3.33484 -2.42106 -31.14145 1.000 51.75547 469 GLY A O 1
ATOM 2441 N N . ALA A 1 316 ? -3.42603 -2.70867 -28.89811 1.000 34.86966 470 ALA A N 1
ATOM 2442 C CA . ALA A 1 316 ? -3.52252 -4.16043 -28.90814 1.000 42.89682 470 ALA A CA 1
ATOM 2443 C C . ALA A 1 316 ? -4.90947 -4.61333 -28.44521 1.000 47.66742 470 ALA A C 1
ATOM 2444 O O . ALA A 1 316 ? -5.54111 -3.96663 -27.60532 1.000 34.80470 470 ALA A O 1
ATOM 2446 N N . GLY A 1 317 ? -5.37341 -5.74058 -28.99335 1.000 37.91880 471 GLY A N 1
ATOM 2447 C CA . GLY A 1 317 ? -6.64769 -6.30923 -28.56860 1.000 33.72670 471 GLY A CA 1
ATOM 2448 C C . GLY A 1 317 ? -7.81271 -5.36830 -28.82901 1.000 38.15506 471 GLY A C 1
ATOM 2449 O O . GLY A 1 317 ? -8.05460 -4.93113 -29.95912 1.000 34.09913 471 GLY A O 1
ATOM 2450 N N . GLY A 1 318 ? -8.55254 -5.02527 -27.77057 1.000 31.35391 534 GLY A N 1
ATOM 2451 C CA . GLY A 1 318 ? -9.64858 -4.08597 -27.93350 1.000 28.18756 534 GLY A CA 1
ATOM 2452 C C . GLY A 1 318 ? -9.18953 -2.71167 -28.37014 1.000 29.07321 534 GLY A C 1
ATOM 2453 O O . GLY A 1 318 ? -9.94593 -1.97366 -29.01214 1.000 32.25909 534 GLY A O 1
ATOM 2454 N N . TRP A 1 319 ? -7.94603 -2.34405 -28.04557 1.000 23.70709 535 TRP A N 1
ATOM 2455 C CA . TRP A 1 319 ? -7.45004 -1.01923 -28.38904 1.000 18.24427 535 TRP A CA 1
ATOM 2456 C C . TRP A 1 319 ? -7.09722 -0.88555 -29.86390 1.000 21.55532 535 TRP A C 1
ATOM 2457 O O . TRP A 1 319 ? -6.95672 0.23779 -30.34283 1.000 24.92149 535 TRP A O 1
ATOM 2468 N N . ASN A 1 320 ? -6.97522 -2.00487 -30.55987 1.000 23.51010 536 ASN A N 1
ATOM 2469 C CA . ASN A 1 320 ? -6.65694 -2.01735 -31.98312 1.000 31.95532 536 ASN A CA 1
ATOM 2470 C C . ASN A 1 320 ? -7.84136 -1.59791 -32.84192 1.000 36.16856 536 ASN A C 1
ATOM 2471 O O . ASN A 1 320 ? -7.64151 -1.14479 -33.97349 1.000 37.83411 536 ASN A O 1
ATOM 2476 N N . GLU A 1 321 ? -9.06541 -1.73931 -32.33259 1.000 27.34109 537 GLU A N 1
ATOM 2477 C CA . GLU A 1 321 ? -10.27292 -1.45880 -33.10031 1.000 37.82492 537 GLU A CA 1
ATOM 2478 C C . GLU A 1 321 ? -11.28273 -0.73603 -32.20130 1.000 30.69668 537 GLU A C 1
ATOM 2479 O O . GLU A 1 321 ? -12.40108 -1.19067 -31.94837 1.000 28.29515 537 GLU A O 1
ATOM 2485 N N . VAL A 1 322 ? -10.86188 0.40441 -31.66463 1.000 21.83084 538 VAL A N 1
ATOM 2486 C CA . VAL A 1 322 ? -11.81621 1.20238 -30.89001 1.000 13.56862 538 VAL A CA 1
ATOM 2487 C C . VAL A 1 322 ? -12.97746 1.60073 -31.79278 1.000 16.06199 538 VAL A C 1
ATOM 2488 O O . VAL A 1 322 ? -12.74651 2.08082 -32.91940 1.000 18.00290 538 VAL A O 1
ATOM 2492 N N . PRO A 1 323 ? -14.22422 1.38988 -31.38461 1.000 16.43845 539 PRO A N 1
ATOM 2493 C CA . PRO A 1 323 ? -15.34451 1.66740 -32.28426 1.000 19.33394 539 PRO A CA 1
ATOM 2494 C C . PRO A 1 323 ? -15.62050 3.15694 -32.39213 1.000 17.02844 539 PRO A C 1
ATOM 2495 O O . PRO A 1 323 ? -15.31607 3.94552 -31.48967 1.000 15.72426 539 PRO A O 1
ATOM 2499 N N . ASP A 1 324 ? -16.19631 3.53769 -33.54295 1.000 17.16128 540 ASP A N 1
ATOM 2500 C CA . ASP A 1 324 ? -16.58212 4.93008 -33.73490 1.000 16.91982 540 ASP A CA 1
ATOM 2501 C C . ASP A 1 324 ? -17.45779 5.42248 -32.60374 1.000 16.29949 540 ASP A C 1
ATOM 2502 O O . ASP A 1 324 ? -17.40856 6.60915 -32.25054 1.000 16.68969 540 ASP A O 1
ATOM 2507 N N . GLU A 1 325 ? -18.29291 4.53303 -32.04728 1.000 14.97687 541 GLU A N 1
ATOM 2508 C CA . GLU A 1 325 ? -19.20570 4.93482 -30.98463 1.000 14.39598 541 GLU A CA 1
ATOM 2509 C C . GLU A 1 325 ? -18.47452 5.53027 -29.79149 1.000 13.67863 541 GLU A C 1
ATOM 2510 O O . GLU A 1 325 ? -19.05130 6.34165 -29.06883 1.000 12.85265 541 GLU A O 1
ATOM 2516 N N . ALA A 1 326 ? -17.24217 5.09357 -29.53048 1.000 14.30069 542 ALA A N 1
ATOM 2517 C CA . ALA A 1 326 ? -16.52204 5.63532 -28.37613 1.000 13.92825 542 ALA A CA 1
ATOM 2518 C C . ALA A 1 326 ? -16.23057 7.11674 -28.57219 1.000 12.16339 542 ALA A C 1
ATOM 2519 O O . ALA A 1 326 ? -16.44827 7.93948 -27.67894 1.000 12.56683 542 ALA A O 1
ATOM 2521 N N . TYR A 1 327 ? -15.68953 7.46910 -29.74080 1.000 12.33330 543 TYR A N 1
ATOM 2522 C CA . TYR A 1 327 ? -15.36012 8.86318 -29.98984 1.000 11.14304 543 TYR A CA 1
ATOM 2523 C C . TYR A 1 327 ? -16.60702 9.69554 -30.19417 1.000 12.15395 543 TYR A C 1
ATOM 2524 O O . TYR A 1 327 ? -16.59022 10.89682 -29.92278 1.000 14.25193 543 TYR A O 1
ATOM 2533 N N . ASP A 1 328 ? -17.69723 9.07297 -30.64295 1.000 13.17875 544 ASP A N 1
ATOM 2534 C CA . ASP A 1 328 ? -18.96127 9.78858 -30.72943 1.000 13.28331 544 ASP A CA 1
ATOM 2535 C C . ASP A 1 328 ? -19.45739 10.16172 -29.34372 1.000 11.74702 544 ASP A C 1
ATOM 2536 O O . ASP A 1 328 ? -19.88187 11.29499 -29.11650 1.000 12.02122 544 ASP A O 1
ATOM 2541 N N . LEU A 1 329 ? -19.42350 9.20835 -28.41366 1.000 11.83454 545 LEU A N 1
ATOM 2542 C CA . LEU A 1 329 ? -19.81668 9.51998 -27.04281 1.000 8.73121 545 LEU A CA 1
ATOM 2543 C C . LEU A 1 329 ? -18.89801 10.58289 -26.45095 1.000 12.77857 545 LEU A C 1
ATOM 2544 O O . LEU A 1 329 ? -19.35807 11.48887 -25.74277 1.000 10.78301 545 LEU A O 1
ATOM 2549 N N . LEU A 1 330 ? -17.59082 10.50046 -26.74184 1.000 10.22830 546 LEU A N 1
ATOM 2550 C CA . LEU A 1 330 ? -16.66594 11.51329 -26.21753 1.000 11.92043 546 LEU A CA 1
ATOM 2551 C C . LEU A 1 330 ? -17.02924 12.90180 -26.72226 1.000 11.28458 546 LEU A C 1
ATOM 2552 O O . LEU A 1 330 ? -16.99887 13.88652 -25.96723 1.000 11.86809 546 LEU A O 1
ATOM 2557 N N . ASP A 1 331 ? -17.41644 12.98541 -27.99880 1.000 11.02085 547 ASP A N 1
ATOM 2558 C CA . ASP A 1 331 ? -17.79696 14.26086 -28.60000 1.000 11.61195 547 ASP A CA 1
ATOM 2559 C C . ASP A 1 331 ? -19.02461 14.84124 -27.91967 1.000 14.31101 547 ASP A C 1
ATOM 2560 O O . ASP A 1 331 ? -19.13859 16.06373 -27.76710 1.000 14.99751 547 ASP A O 1
ATOM 2565 N N . LYS A 1 332 ? -19.94634 13.97575 -27.48160 1.000 11.58224 548 LYS A N 1
ATOM 2566 C CA . LYS A 1 332 ? -21.17364 14.43824 -26.85063 1.000 9.28203 548 LYS A CA 1
ATOM 2567 C C . LYS A 1 332 ? -20.92723 14.87616 -25.40972 1.000 11.56350 548 LYS A C 1
ATOM 2568 O O . LYS A 1 332 ? -21.60147 15.78119 -24.91293 1.000 12.11283 548 LYS A O 1
ATOM 2574 N N . LEU A 1 333 ? -20.01150 14.19198 -24.71365 1.000 9.02591 549 LEU A N 1
ATOM 2575 C CA . LEU A 1 333 ? -19.63101 14.57977 -23.35896 1.000 8.17108 549 LEU A CA 1
ATOM 2576 C C . LEU A 1 333 ? -18.83521 15.87859 -23.35633 1.000 10.21312 549 LEU A C 1
ATOM 2577 O O . LEU A 1 333 ? -19.03619 16.74336 -22.49541 1.000 11.69036 549 LEU A O 1
ATOM 2582 N N . LEU A 1 334 ? -17.96686 16.04966 -24.34008 1.000 9.97619 550 LEU A N 1
ATOM 2583 C CA . LEU A 1 334 ? -17.18734 17.27707 -24.46544 1.000 11.22061 550 LEU A CA 1
ATOM 2584 C C . LEU A 1 334 ? -17.87901 18.26505 -25.38068 1.000 11.44467 550 LEU A C 1
ATOM 2585 O O . LEU A 1 334 ? -17.23275 19.04206 -26.07995 1.000 12.73696 550 LEU A O 1
ATOM 2590 N N . ASP A 1 335 ? -19.20514 18.22563 -25.39879 1.000 11.53381 551 ASP A N 1
ATOM 2591 C CA . ASP A 1 335 ? -19.98392 19.23050 -26.10219 1.000 12.90821 551 ASP A CA 1
ATOM 2592 C C . ASP A 1 335 ? -19.74863 20.57932 -25.45189 1.000 10.41472 551 ASP A C 1
ATOM 2593 O O . ASP A 1 335 ? -19.93068 20.73971 -24.24409 1.000 11.73321 551 ASP A O 1
ATOM 2598 N N . LEU A 1 336 ? -19.28743 21.53702 -26.25823 1.000 11.48242 552 LEU A N 1
ATOM 2599 C CA . LEU A 1 336 ? -18.99288 22.86660 -25.72776 1.000 11.89473 552 LEU A CA 1
ATOM 2600 C C . LEU A 1 336 ? -20.24285 23.60300 -25.30548 1.000 12.80309 552 LEU A C 1
ATOM 2601 O O . LEU A 1 336 ? -20.14693 24.60477 -24.58207 1.000 15.79711 552 LEU A O 1
ATOM 2606 N N . ASN A 1 337 ? -21.40434 23.16099 -25.77106 1.000 10.69799 553 ASN A N 1
ATOM 2607 C CA . ASN A 1 337 ? -22.66155 23.80274 -25.42635 1.000 13.85068 553 ASN A CA 1
ATOM 2608 C C . ASN A 1 337 ? -23.31782 23.03869 -24.28520 1.000 12.51642 553 ASN A C 1
ATOM 2609 O O . ASN A 1 337 ? -23.68968 21.86908 -24.46886 1.000 14.01416 553 ASN A O 1
ATOM 2614 N N . PRO A 1 338 ? -23.45811 23.61106 -23.09757 1.000 12.34980 554 PRO A N 1
ATOM 2615 C CA . PRO A 1 338 ? -23.99678 22.81269 -21.99043 1.000 11.69525 554 PRO A CA 1
ATOM 2616 C C . PRO A 1 338 ? -25.45503 22.45794 -22.15747 1.000 13.70661 554 PRO A C 1
ATOM 2617 O O . PRO A 1 338 ? -25.91549 21.52883 -21.48616 1.000 17.08417 554 PRO A O 1
ATOM 2621 N N . ALA A 1 339 ? -26.20038 23.19024 -22.98583 1.000 11.10349 555 ALA A N 1
ATOM 2622 C CA . ALA A 1 339 ? -27.60044 22.83843 -23.22678 1.000 13.30276 555 ALA A CA 1
ATOM 2623 C C . ALA A 1 339 ? -27.72271 21.56441 -24.05636 1.000 14.27799 555 ALA A C 1
ATOM 2624 O O . ALA A 1 339 ? -28.66215 20.78049 -23.86395 1.000 15.91836 555 ALA A O 1
ATOM 2626 N N . SER A 1 340 ? -26.81707 21.35532 -25.01698 1.000 11.27840 556 SER A N 1
ATOM 2627 C CA . SER A 1 340 ? -26.94395 20.16289 -25.83810 1.000 11.88747 556 SER A CA 1
ATOM 2628 C C . SER A 1 340 ? -26.10691 19.00015 -25.32130 1.000 12.66991 556 SER A C 1
ATOM 2629 O O . SER A 1 340 ? -26.38091 17.86353 -25.69693 1.000 13.87627 556 SER A O 1
ATOM 2632 N N . ARG A 1 341 ? -25.15319 19.25141 -24.41176 1.000 12.30443 557 ARG A N 1
ATOM 2633 C CA . ARG A 1 341 ? -24.31639 18.19368 -23.85638 1.000 9.72503 557 ARG A CA 1
ATOM 2634 C C . ARG A 1 341 ? -25.15474 17.04035 -23.33457 1.000 10.45377 557 ARG A C 1
ATOM 2635 O O . ARG A 1 341 ? -26.21314 17.24127 -22.72922 1.000 12.59674 557 ARG A O 1
ATOM 2643 N N . ILE A 1 342 ? -24.64485 15.81930 -23.54779 1.000 8.20133 558 ILE A N 1
ATOM 2644 C CA . ILE A 1 342 ? -25.39239 14.62299 -23.19338 1.000 8.01579 558 ILE A CA 1
ATOM 2645 C C . ILE A 1 342 ? -25.58227 14.57129 -21.67852 1.000 11.80796 558 ILE A C 1
ATOM 2646 O O . ILE A 1 342 ? -24.72881 15.03747 -20.91001 1.000 11.20865 558 ILE A O 1
ATOM 2651 N N . THR A 1 343 ? -26.70915 14.00555 -21.24566 1.000 10.39049 559 THR A N 1
ATOM 2652 C CA . THR A 1 343 ? -26.97830 13.81225 -19.81619 1.000 9.50757 559 THR A CA 1
ATOM 2653 C C . THR A 1 343 ? -26.58118 12.39990 -19.42125 1.000 12.78922 559 THR A C 1
ATOM 2654 O O . THR A 1 343 ? -26.37447 11.53293 -20.26523 1.000 12.09498 559 THR A O 1
ATOM 2658 N N . ALA A 1 344 ? -26.47076 12.16221 -18.10552 1.000 11.10736 560 ALA A N 1
ATOM 2659 C CA . ALA A 1 344 ? -26.07203 10.83460 -17.66700 1.000 10.76789 560 ALA A CA 1
ATOM 2660 C C . ALA A 1 344 ? -27.09844 9.79867 -18.07228 1.000 12.22702 560 ALA A C 1
ATOM 2661 O O . ALA A 1 344 ? -26.73662 8.67961 -18.46934 1.000 14.70391 560 ALA A O 1
ATOM 2663 N N . GLU A 1 345 ? -28.38238 10.15427 -17.96144 1.000 13.16271 561 GLU A N 1
ATOM 2664 C CA . GLU A 1 345 ? -29.45112 9.24554 -18.36639 1.000 12.61986 561 GLU A CA 1
ATOM 2665 C C . GLU A 1 345 ? -29.31803 8.86802 -19.82935 1.000 15.51451 561 GLU A C 1
ATOM 2666 O O . GLU A 1 345 ? -29.44716 7.68450 -20.19096 1.000 13.74820 561 GLU A O 1
ATOM 2672 N N . GLU A 1 346 ? -29.05114 9.86423 -20.68547 1.000 13.88722 562 GLU A N 1
ATOM 2673 C CA . GLU A 1 346 ? -28.87236 9.60147 -22.10794 1.000 12.89944 562 GLU A CA 1
ATOM 2674 C C . GLU A 1 346 ? -27.61262 8.81136 -22.36168 1.000 10.27938 562 GLU A C 1
ATOM 2675 O O . GLU A 1 346 ? -27.57797 7.96861 -23.26678 1.000 12.95294 562 GLU A O 1
ATOM 2681 N N . ALA A 1 347 ? -26.55394 9.09154 -21.59991 1.000 11.87602 563 ALA A N 1
ATOM 2682 C CA . ALA A 1 347 ? -25.29093 8.42067 -21.85257 1.000 10.05043 563 ALA A CA 1
ATOM 2683 C C . ALA A 1 347 ? -25.42686 6.92469 -21.64311 1.000 14.48951 563 ALA A C 1
ATOM 2684 O O . ALA A 1 347 ? -24.82506 6.12839 -22.37877 1.000 13.52418 563 ALA A O 1
ATOM 2686 N N . LEU A 1 348 ? -26.22920 6.52082 -20.66398 1.000 12.04889 564 LEU A N 1
ATOM 2687 C CA . LEU A 1 348 ? -26.43209 5.08981 -20.44831 1.000 14.79068 564 LEU A CA 1
ATOM 2688 C C . LEU A 1 348 ? -27.12195 4.41170 -21.62306 1.000 19.40655 564 LEU A C 1
ATOM 2689 O O . LEU A 1 348 ? -27.05413 3.18315 -21.72400 1.000 19.73169 564 LEU A O 1
ATOM 2694 N N . LEU A 1 349 ? -27.79745 5.17100 -22.48392 1.000 16.23059 565 LEU A N 1
ATOM 2695 C CA . LEU A 1 349 ? -28.48773 4.63146 -23.64248 1.000 14.31468 565 LEU A CA 1
ATOM 2696 C C . LEU A 1 349 ? -27.64550 4.70284 -24.91158 1.000 14.28293 565 LEU A C 1
ATOM 2697 O O . LEU A 1 349 ? -28.09441 4.26042 -25.98053 1.000 17.82800 565 LEU A O 1
ATOM 2702 N N . HIS A 1 350 ? -26.43711 5.23610 -24.81333 1.000 13.13108 566 HIS A N 1
ATOM 2703 C CA . HIS A 1 350 ? -25.63097 5.46206 -25.99561 1.000 13.93245 566 HIS A CA 1
ATOM 2704 C C . HIS A 1 350 ? -25.13859 4.12306 -26.56557 1.000 14.62542 566 HIS A C 1
ATOM 2705 O O . HIS A 1 350 ? -24.86172 3.18285 -25.82224 1.000 15.19563 566 HIS A O 1
ATOM 2712 N N . PRO A 1 351 ? -25.01696 4.02218 -27.89642 1.000 16.95752 567 PRO A N 1
ATOM 2713 C CA . PRO A 1 351 ? -24.61059 2.75155 -28.52627 1.000 18.69203 567 PRO A CA 1
ATOM 2714 C C . PRO A 1 351 ? -23.24527 2.25132 -28.10802 1.000 16.67490 567 PRO A C 1
ATOM 2715 O O . PRO A 1 351 ? -22.94422 1.06426 -28.31531 1.000 18.01638 567 PRO A O 1
ATOM 2719 N N . PHE A 1 352 ? -22.38924 3.12576 -27.57281 1.000 14.34651 568 PHE A N 1
ATOM 2720 C CA . PHE A 1 352 ? -21.11655 2.68024 -27.03168 1.000 14.75821 568 PHE A CA 1
ATOM 2721 C C . PHE A 1 352 ? -21.30684 1.55240 -26.03653 1.000 17.99873 568 PHE A C 1
ATOM 2722 O O . PHE A 1 352 ? -20.43171 0.68100 -25.90746 1.000 17.92647 568 PHE A O 1
ATOM 2730 N N . PHE A 1 353 ? -22.46234 1.51617 -25.36851 1.000 15.13404 569 PHE A N 1
ATOM 2731 C CA . PHE A 1 353 ? -22.71118 0.54109 -24.31886 1.000 13.00518 569 PHE A CA 1
ATOM 2732 C C . PHE A 1 353 ? -23.54650 -0.62826 -24.80224 1.000 20.62083 569 PHE A C 1
ATOM 2733 O O . PHE A 1 353 ? -24.17265 -1.30297 -23.98629 1.000 21.77579 569 PHE A O 1
ATOM 2741 N N . LYS A 1 354 ? -23.52560 -0.89541 -26.10405 1.000 22.03760 570 LYS A N 1
ATOM 2742 C CA . LYS A 1 354 ? -24.23335 -2.04379 -26.66270 1.000 31.76314 570 LYS A CA 1
ATOM 2743 C C . LYS A 1 354 ? -23.86675 -3.33412 -25.93558 1.000 29.46545 570 LYS A C 1
ATOM 2744 O O . LYS A 1 354 ? -22.70045 -3.58232 -25.60996 1.000 27.27108 570 LYS A O 1
ATOM 2750 N N . ASP A 1 355 ? -24.88540 -4.14692 -25.66397 1.000 31.82541 571 ASP A N 1
ATOM 2751 C CA . ASP A 1 355 ? -24.72849 -5.47841 -25.08772 1.000 30.29545 571 ASP A CA 1
ATOM 2752 C C . ASP A 1 355 ? -24.24836 -5.44743 -23.64618 1.000 32.21474 571 ASP A C 1
ATOM 2753 O O . ASP A 1 355 ? -23.77865 -6.46451 -23.13394 1.000 34.95468 571 ASP A O 1
ATOM 2758 N N . MET A 1 356 ? -24.35579 -4.31384 -22.96393 1.000 24.23769 572 MET A N 1
ATOM 2759 C CA . MET A 1 356 ? -24.02650 -4.27314 -21.54710 1.000 24.85932 572 MET A CA 1
ATOM 2760 C C . MET A 1 356 ? -25.27771 -4.16138 -20.68838 1.000 33.40072 572 MET A C 1
ATOM 2761 O O . MET A 1 356 ? -26.36760 -3.82970 -21.16529 1.000 42.16589 572 MET A O 1
ATOM 2766 N N . SER A 1 357 ? -25.08501 -4.47881 -19.41159 1.000 35.65054 573 SER A N 1
ATOM 2767 C CA . SER A 1 357 ? -26.06102 -4.32365 -18.32423 1.000 54.52155 573 SER A CA 1
ATOM 2768 C C . SER A 1 357 ? -26.99861 -3.12702 -18.42715 1.000 57.49650 573 SER A C 1
ATOM 2769 O O . SER A 1 357 ? -27.33505 -2.51146 -17.40874 1.000 51.61641 573 SER A O 1
ATOM 2772 N N . GLY B 2 1 ? -2.00831 53.48772 -23.87461 1.000 29.90213 207 GLY B N 1
ATOM 2773 C CA . GLY B 2 1 ? -1.38787 52.51737 -23.00013 1.000 20.75246 207 GLY B CA 1
ATOM 2774 C C . GLY B 2 1 ? -1.85480 52.65138 -21.56229 1.000 19.81784 207 GLY B C 1
ATOM 2775 O O . GLY B 2 1 ? -2.96519 53.09416 -21.27607 1.000 20.65261 207 GLY B O 1
ATOM 2776 N N . PRO B 2 2 ? -0.99815 52.24204 -20.63675 1.000 17.80208 208 PRO B N 1
ATOM 2777 C CA . PRO B 2 2 ? -1.41367 52.18109 -19.22696 1.000 14.55731 208 PRO B CA 1
ATOM 2778 C C . PRO B 2 2 ? -1.90324 53.50270 -18.64535 1.000 16.49138 208 PRO B C 1
ATOM 2779 O O . PRO B 2 2 ? -2.75721 53.48018 -17.74773 1.000 21.68003 208 PRO B O 1
ATOM 2783 N N . GLY B 2 3 ? -1.37172 54.64296 -19.08603 1.000 18.34345 209 GLY B N 1
ATOM 2784 C CA . GLY B 2 3 ? -1.75272 55.90505 -18.45131 1.000 21.31141 209 GLY B CA 1
ATOM 2785 C C . GLY B 2 3 ? -3.20520 56.27376 -18.71447 1.000 25.72696 209 GLY B C 1
ATOM 2786 O O . GLY B 2 3 ? -3.94379 56.66409 -17.80197 1.000 27.14220 209 GLY B O 1
ATOM 2787 N N . THR B 2 4 ? -3.63352 56.15190 -19.95887 1.000 19.07615 210 THR B N 1
ATOM 2788 C CA . THR B 2 4 ? -5.02231 56.40384 -20.32245 1.000 15.39299 210 THR B CA 1
ATOM 2789 C C . THR B 2 4 ? -5.89386 55.16339 -20.20916 1.000 17.30796 210 THR B C 1
ATOM 2790 O O . THR B 2 4 ? -7.10759 55.25729 -20.41935 1.000 19.56940 210 THR B O 1
ATOM 2794 N N . ARG B 2 5 ? -5.30722 54.00918 -19.89982 1.000 15.39232 211 ARG B N 1
ATOM 2795 C CA . ARG B 2 5 ? -6.02694 52.74487 -19.79147 1.000 15.55938 211 ARG B CA 1
ATOM 2796 C C . ARG B 2 5 ? -6.67628 52.36193 -21.10984 1.000 21.23054 211 ARG B C 1
ATOM 2797 O O . ARG B 2 5 ? -7.63908 51.59870 -21.12612 1.000 29.44385 211 ARG B O 1
ATOM 2805 N N . THR B 2 6 ? -6.16372 52.88564 -22.21170 1.000 17.60191 212 THR B N 1
ATOM 2806 C CA . THR B 2 6 ? -6.77825 52.65452 -23.51476 1.000 17.30984 212 THR B CA 1
ATOM 2807 C C . THR B 2 6 ? -5.72257 52.13265 -24.46745 1.000 15.69947 212 THR B C 1
ATOM 2808 O O . THR B 2 6 ? -4.62950 52.68764 -24.55294 1.000 21.04833 212 THR B O 1
ATOM 2812 N N . GLY B 2 7 ? -6.03910 51.06298 -25.18084 1.000 16.52514 213 GLY B N 1
ATOM 2813 C CA . GLY B 2 7 ? -5.08088 50.55417 -26.15516 1.000 14.10299 213 GLY B CA 1
ATOM 2814 C C . GLY B 2 7 ? -5.52037 49.17930 -26.56894 1.000 15.27711 213 GLY B C 1
ATOM 2815 O O . GLY B 2 7 ? -6.70557 48.85402 -26.49486 1.000 19.06132 213 GLY B O 1
ATOM 2816 N N . ARG B 2 8 ? -4.55809 48.37520 -26.99842 1.000 16.30799 214 ARG B N 1
ATOM 2817 C CA . ARG B 2 8 ? -4.82512 47.05192 -27.55028 1.000 14.90373 214 ARG B CA 1
ATOM 2818 C C . ARG B 2 8 ? -3.96470 46.03061 -26.83289 1.000 16.65823 214 ARG B C 1
ATOM 2819 O O . ARG B 2 8 ? -2.84031 46.33072 -26.42920 1.000 17.08083 214 ARG B O 1
ATOM 2827 N N . LEU B 2 9 ? -4.50816 44.82665 -26.67927 1.000 14.49534 215 LEU B N 1
ATOM 2828 C CA . LEU B 2 9 ? -3.79852 43.76623 -25.96771 1.000 14.61063 215 LEU B CA 1
ATOM 2829 C C . LEU B 2 9 ? -2.61520 43.25342 -26.77158 1.000 16.19084 215 LEU B C 1
ATOM 2830 O O . LEU B 2 9 ? -2.75713 42.89730 -27.94791 1.000 17.32823 215 LEU B O 1
ATOM 2835 N N . LYS B 2 10 ? -1.45257 43.15716 -26.12627 1.000 12.68563 216 LYS B N 1
ATOM 2836 C CA . LYS B 2 10 ? -0.34988 42.42010 -26.73346 1.000 14.76354 216 LYS B CA 1
ATOM 2837 C C . LYS B 2 10 ? -0.73748 40.97057 -26.96121 1.000 14.68760 216 LYS B C 1
ATOM 2838 O O . LYS B 2 10 ? -1.34606 40.32823 -26.11013 1.000 17.69126 216 LYS B O 1
ATOM 2844 N N . LYS B 2 11 ? -0.35903 40.43221 -28.14904 1.000 16.24686 217 LYS B N 1
ATOM 2845 C CA . LYS B 2 11 ? -0.69253 39.08164 -28.55761 1.000 16.23342 217 LYS B CA 1
ATOM 2846 C C . LYS B 2 11 ? 0.43144 38.10236 -28.22332 1.000 19.34039 217 LYS B C 1
ATOM 2847 O O . LYS B 2 11 ? 1.61132 38.48282 -28.20496 1.000 20.66428 217 LYS B O 1
ATOM 2853 N N . PRO B 2 12 ? 0.11315 36.81291 -27.97888 1.000 19.38956 218 PRO B N 1
ATOM 2854 C CA . PRO B 2 12 ? -1.21458 36.20485 -28.07115 1.000 17.16762 218 PRO B CA 1
ATOM 2855 C C . PRO B 2 12 ? -2.07609 36.46484 -26.84811 1.000 17.18013 218 PRO B C 1
ATOM 2856 O O . PRO B 2 12 ? -1.55659 36.72265 -25.75651 1.000 18.72872 218 PRO B O 1
ATOM 2860 N N . PHE B 2 13 ? -3.38875 36.41072 -27.02848 1.000 14.13186 219 PHE B N 1
ATOM 2861 C CA . PHE B 2 13 ? -4.27375 36.63208 -25.90275 1.000 15.83859 219 PHE B CA 1
ATOM 2862 C C . PHE B 2 13 ? -5.57215 35.86214 -26.09207 1.000 20.06211 219 PHE B C 1
ATOM 2863 O O . PHE B 2 13 ? -5.94373 35.47227 -27.21047 1.000 18.24733 219 PHE B O 1
ATOM 2871 N N . VAL B 2 14 ? -6.26640 35.67414 -24.96839 1.000 14.06653 220 VAL B N 1
ATOM 2872 C CA . VAL B 2 14 ? -7.67407 35.30866 -24.93128 1.000 14.56035 220 VAL B CA 1
ATOM 2873 C C . VAL B 2 14 ? -8.40918 36.37701 -24.13571 1.000 14.89656 220 VAL B C 1
ATOM 2874 O O . VAL B 2 14 ? -7.91057 36.84569 -23.10933 1.000 15.17155 220 VAL B O 1
ATOM 2878 N N . LYS B 2 15 ? -9.58543 36.77789 -24.61632 1.000 12.27971 221 LYS B N 1
ATOM 2879 C CA . LYS B 2 15 ? -10.40301 37.78048 -23.94411 1.000 13.64058 221 LYS B CA 1
ATOM 2880 C C . LYS B 2 15 ? -11.81246 37.24279 -23.81440 1.000 17.92576 221 LYS B C 1
ATOM 2881 O O . LYS B 2 15 ? -12.38076 36.75762 -24.79507 1.000 17.35141 221 LYS B O 1
ATOM 2887 N N . VAL B 2 16 ? -12.38171 37.29918 -22.61483 1.000 14.86484 222 VAL B N 1
ATOM 2888 C CA . VAL B 2 16 ? -13.75456 36.86398 -22.41216 1.000 11.68480 222 VAL B CA 1
ATOM 2889 C C . VAL B 2 16 ? -14.57093 38.01521 -21.83713 1.000 17.73946 222 VAL B C 1
ATOM 2890 O O . VAL B 2 16 ? -14.12459 38.70649 -20.91404 1.000 15.56895 222 VAL B O 1
ATOM 2894 N N . GLU B 2 17 ? -15.77632 38.20473 -22.35682 1.000 13.52870 223 GLU B N 1
ATOM 2895 C CA . GLU B 2 17 ? -16.63458 39.29676 -21.88864 1.000 13.71269 223 GLU B CA 1
ATOM 2896 C C . GLU B 2 17 ? -18.09555 38.85991 -21.86322 1.000 15.02071 223 GLU B C 1
ATOM 2897 O O . GLU B 2 17 ? -18.56961 38.21177 -22.79008 1.000 15.35746 223 GLU B O 1
ATOM 2903 N N . ASP B 2 18 ? -18.81890 39.23544 -20.80692 1.000 13.08824 224 ASP B N 1
ATOM 2904 C CA . ASP B 2 18 ? -20.24289 38.93461 -20.76367 1.000 14.46830 224 ASP B CA 1
ATOM 2905 C C . ASP B 2 18 ? -20.95568 39.81830 -21.77608 1.000 24.46961 224 ASP B C 1
ATOM 2906 O O . ASP B 2 18 ? -20.64278 41.00662 -21.90235 1.000 25.44664 224 ASP B O 1
ATOM 2911 N N . MET B 2 19 ? -21.86252 39.22173 -22.55802 1.000 18.16050 225 MET B N 1
ATOM 2912 C CA . MET B 2 19 ? -22.50198 39.94421 -23.65401 1.000 20.87660 225 MET B CA 1
ATOM 2913 C C . MET B 2 19 ? -23.41029 41.07569 -23.16807 1.000 20.66232 225 MET B C 1
ATOM 2914 O O . MET B 2 19 ? -23.73794 41.96090 -23.95539 1.000 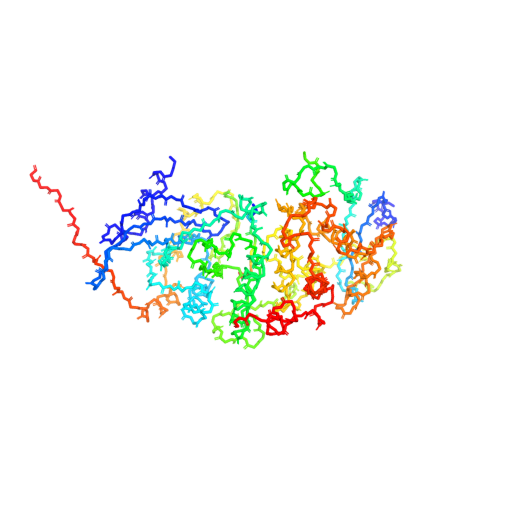31.60573 225 MET B O 1
ATOM 2919 N N . SER B 2 20 ? -23.79510 41.08316 -21.89207 1.000 26.06044 226 SER B N 1
ATOM 2920 C CA . SER B 2 20 ? -24.58359 42.20619 -21.38956 1.000 30.12912 226 SER B CA 1
ATOM 2921 C C . SER B 2 20 ? -23.73674 43.46678 -21.23651 1.000 31.49097 226 SER B C 1
ATOM 2922 O O . SER B 2 20 ? -24.29091 44.56715 -21.13469 1.000 26.95200 226 SER B O 1
ATOM 2925 N N . GLN B 2 21 ? -22.41335 43.32669 -21.24081 1.000 25.09460 227 GLN B N 1
ATOM 2926 C CA . GLN B 2 21 ? -21.45953 44.41270 -20.99803 1.000 22.18897 227 GLN B CA 1
ATOM 2927 C C . GLN B 2 21 ? -21.62351 45.03359 -19.62055 1.000 20.12820 227 GLN B C 1
ATOM 2928 O O . GLN B 2 21 ? -21.25391 46.20101 -19.39997 1.000 21.69490 227 GLN B O 1
ATOM 2934 N N . LEU B 2 22 ? -22.15741 44.27217 -18.67814 1.000 18.90605 228 LEU B N 1
ATOM 2935 C CA . LEU B 2 22 ? -22.24774 44.71517 -17.29541 1.000 20.34023 228 LEU B CA 1
ATOM 2936 C C . LEU B 2 22 ? -20.96334 44.52209 -16.50460 1.000 19.53657 228 LEU B C 1
ATOM 2937 O O . LEU B 2 22 ? -20.80290 45.16274 -15.45450 1.000 20.38774 228 LEU B O 1
ATOM 2942 N N . TYR B 2 23 ? -20.05585 43.65173 -16.95482 1.000 14.75308 229 TYR B N 1
ATOM 2943 C CA . TYR B 2 23 ? -18.94603 43.22575 -16.11705 1.000 13.92409 229 TYR B CA 1
ATOM 2944 C C . TYR B 2 23 ? -17.62758 43.43410 -16.83934 1.000 16.57673 229 TYR B C 1
ATOM 2945 O O . TYR B 2 23 ? -17.56237 43.46484 -18.07816 1.000 17.80254 229 TYR B O 1
ATOM 2954 N N . ARG B 2 24 ? -16.56941 43.53585 -16.03412 1.000 15.54743 230 ARG B N 1
ATOM 2955 C CA . ARG B 2 24 ? -15.23045 43.68978 -16.56767 1.000 13.86036 230 ARG B CA 1
ATOM 2956 C C . ARG B 2 24 ? -14.86234 42.45616 -17.38973 1.000 14.61499 230 ARG B C 1
ATOM 2957 O O . ARG B 2 24 ? -15.14542 41.32486 -16.96538 1.000 17.42869 230 ARG B O 1
ATOM 2965 N N . PRO B 2 25 ? -14.30172 42.62374 -18.58895 1.000 14.62200 231 PRO B N 1
ATOM 2966 C CA . PRO B 2 25 ? -13.74764 41.47122 -19.29919 1.000 11.61707 231 PRO B CA 1
ATOM 2967 C C . PRO B 2 25 ? -12.63477 40.83250 -18.48367 1.000 16.19307 231 PRO B C 1
ATOM 2968 O O . PRO B 2 25 ? -12.03928 41.45170 -17.59939 1.000 17.51824 231 PRO B O 1
ATOM 2972 N N . PHE B 2 26 ? -12.30726 39.59771 -18.82131 1.000 13.10147 232 PHE B N 1
ATOM 2973 C CA . PHE B 2 26 ? -11.09892 39.03105 -18.25359 1.000 13.11509 232 PHE B CA 1
ATOM 2974 C C . PHE B 2 26 ? -10.22747 38.47060 -19.36112 1.000 13.55816 232 PHE B C 1
ATOM 2975 O O . PHE B 2 26 ? -10.71083 38.08093 -20.42728 1.000 12.76763 232 PHE B O 1
ATOM 2983 N N . TYR B 2 27 ? -8.92576 38.49907 -19.11612 1.000 13.43936 233 TYR B N 1
ATOM 2984 C CA . TYR B 2 27 ? -7.93629 38.37666 -20.17101 1.000 13.94926 233 TYR B CA 1
ATOM 2985 C C . TYR B 2 27 ? -6.92369 37.31305 -19.80068 1.000 14.69234 233 TYR B C 1
ATOM 2986 O O . TYR B 2 27 ? -6.66747 37.04019 -18.62082 1.000 14.02927 233 TYR B O 1
ATOM 2995 N N . LEU B 2 28 ? -6.32934 36.73140 -20.82080 1.000 13.35910 234 LEU B N 1
ATOM 2996 C CA . LEU B 2 28 ? -5.16937 35.87610 -20.64700 1.000 12.65714 234 LEU B CA 1
ATOM 2997 C C . LEU B 2 28 ? -4.13386 36.33948 -21.64083 1.000 16.35667 234 LEU B C 1
ATOM 2998 O O . LEU B 2 28 ? -4.42202 36.39698 -22.83148 1.000 16.14433 234 LEU B O 1
ATOM 3003 N N . GLN B 2 29 ? -2.93714 36.63521 -21.15996 1.000 16.19322 235 GLN B N 1
ATOM 3004 C CA . GLN B 2 29 ? -1.78818 36.85470 -22.02477 1.000 17.80531 235 GLN B CA 1
ATOM 3005 C C . GLN B 2 29 ? -0.69595 35.90511 -21.57135 1.000 23.39469 235 GLN B C 1
ATOM 3006 O O . GLN B 2 29 ? -0.36317 35.85689 -20.38535 1.000 29.15321 235 GLN B O 1
ATOM 3012 N N . LEU B 2 30 ? -0.13440 35.16846 -22.51251 1.000 33.22882 236 LEU B N 1
ATOM 3013 C CA . LEU B 2 30 ? 0.95994 34.26421 -22.20846 1.000 38.91793 236 LEU B CA 1
ATOM 3014 C C . LEU B 2 30 ? 1.98160 34.40706 -23.31434 1.000 31.84776 236 LEU B C 1
ATOM 3015 O O . LEU B 2 30 ? 1.68852 34.96791 -24.36937 1.000 26.16539 236 LEU B O 1
ATOM 3020 N N . THR B 2 31 ? 3.19073 33.91886 -23.04412 1.000 27.63328 237 THR B N 1
ATOM 3021 C CA . THR B 2 31 ? 4.23690 33.96672 -24.05465 1.000 35.63396 237 THR B CA 1
ATOM 3022 C C . THR B 2 31 ? 3.88495 33.05574 -25.21665 1.000 31.75083 237 THR B C 1
ATOM 3023 O O . THR B 2 31 ? 3.95645 33.46134 -26.38556 1.000 27.47549 237 THR B O 1
ATOM 3027 N N . ASN B 2 32 ? 3.47184 31.82601 -24.89986 1.000 28.82497 238 ASN B N 1
ATOM 3028 C CA . ASN B 2 32 ? 3.14715 30.79696 -25.87841 1.000 33.18189 238 ASN B CA 1
ATOM 3029 C C . ASN B 2 32 ? 1.72868 30.28332 -25.63437 1.000 26.05645 238 ASN B C 1
ATOM 3030 O O . ASN B 2 32 ? 1.37463 29.93440 -24.49773 1.000 31.82191 238 ASN B O 1
ATOM 3035 N N . MET B 2 33 ? 0.93028 30.25528 -26.70416 1.000 22.60994 239 MET B N 1
ATOM 3036 C CA . MET B 2 33 ? -0.34332 29.54728 -26.72196 1.000 29.25533 239 MET B CA 1
ATOM 3037 C C . MET B 2 33 ? -0.11429 28.03774 -26.63577 1.000 23.66189 239 MET B C 1
ATOM 3038 O O . MET B 2 33 ? 0.94251 27.53812 -27.03138 1.000 24.21668 239 MET B O 1
ATOM 3043 N N . PRO B 2 34 ? -1.10152 27.29366 -26.14103 1.000 21.36397 240 PRO B N 1
ATOM 3044 C CA . PRO B 2 34 ? -0.88871 25.86632 -25.88387 1.000 14.74888 240 PRO B CA 1
ATOM 3045 C C . PRO B 2 34 ? -0.53595 25.12568 -27.15968 1.000 18.29482 240 PRO B C 1
ATOM 3046 O O . PRO B 2 34 ? -1.05741 25.41268 -28.23616 1.000 18.11618 240 PRO B O 1
ATOM 3050 N N . PHE B 2 35 ? 0.34410 24.14854 -27.02215 1.000 13.42735 241 PHE B N 1
ATOM 3051 C CA . PHE B 2 35 ? 0.79297 23.34431 -28.14177 1.000 13.42275 241 PHE B CA 1
ATOM 3052 C C . PHE B 2 35 ? 0.57909 21.88526 -27.76540 1.000 14.13150 241 PHE B C 1
ATOM 3053 O O . PHE B 2 35 ? 0.99155 21.47230 -26.68413 1.000 14.34701 241 PHE B O 1
ATOM 3061 N N . ILE B 2 36 ? -0.08410 21.11072 -28.62467 1.000 12.14181 242 ILE B N 1
ATOM 3062 C CA . ILE B 2 36 ? -0.27218 19.69011 -28.34390 1.000 11.99871 242 ILE B CA 1
ATOM 3063 C C . ILE B 2 36 ? 1.04070 18.95959 -28.61662 1.000 13.19907 242 ILE B C 1
ATOM 3064 O O . ILE B 2 36 ? 1.46439 18.80736 -29.76330 1.000 15.42281 242 ILE B O 1
ATOM 3069 N N . ASN B 2 37 ? 1.64219 18.42971 -27.56630 1.000 11.06877 243 ASN B N 1
ATOM 3070 C CA . ASN B 2 37 ? 2.94035 17.76067 -27.62763 1.000 11.32295 243 ASN B CA 1
ATOM 3071 C C . ASN B 2 37 ? 2.69829 16.26061 -27.67546 1.000 14.26332 243 ASN B C 1
ATOM 3072 O O . ASN B 2 37 ? 2.34615 15.64323 -26.66536 1.000 14.24372 243 ASN B O 1
ATOM 3077 N N . TYR B 2 38 ? 2.86617 15.66298 -28.86107 1.000 13.98135 244 TYR B N 1
ATOM 3078 C CA . TYR B 2 38 ? 2.69453 14.22577 -28.97166 1.000 14.32275 244 TYR B CA 1
ATOM 3079 C C . TYR B 2 38 ? 3.96006 13.45958 -28.65400 1.000 16.10343 244 TYR B C 1
ATOM 3080 O O . TYR B 2 38 ? 3.89686 12.23849 -28.49613 1.000 17.61846 244 TYR B O 1
ATOM 3089 N N . SER B 2 39 ? 5.10014 14.14382 -28.54118 1.000 12.74672 245 SER B N 1
ATOM 3090 C CA . SER B 2 39 ? 6.37316 13.45847 -28.29935 1.000 14.00937 245 SER B CA 1
ATOM 3091 C C . SER B 2 39 ? 6.56052 13.10313 -26.83076 1.000 21.05849 245 SER B C 1
ATOM 3092 O O . SER B 2 39 ? 7.24159 12.11742 -26.51157 1.000 22.36897 245 SER B O 1
ATOM 3095 N N . ILE B 2 40 ? 5.98158 13.88254 -25.92604 1.000 15.03841 246 ILE B N 1
ATOM 3096 C CA . ILE B 2 40 ? 6.18611 13.61406 -24.50944 1.000 15.50225 246 ILE B CA 1
ATOM 3097 C C . ILE B 2 40 ? 5.54452 12.27105 -24.16397 1.000 16.38513 246 ILE B C 1
ATOM 3098 O O . ILE B 2 40 ? 4.50468 11.90409 -24.71489 1.000 16.36991 246 ILE B O 1
ATOM 3103 N N . GLN B 2 41 ? 6.21376 11.48822 -23.31712 1.000 17.38918 247 GLN B N 1
ATOM 3104 C CA . GLN B 2 41 ? 5.80436 10.11017 -23.10420 1.000 19.26626 247 GLN B CA 1
ATOM 3105 C C . GLN B 2 41 ? 4.53707 10.04264 -22.26395 1.000 17.60824 247 GLN B C 1
ATOM 3106 O O . GLN B 2 41 ? 4.37381 10.78909 -21.29649 1.000 18.85776 247 GLN B O 1
ATOM 3112 N N . LYS B 2 42 ? 3.63085 9.14731 -22.63595 1.000 18.20686 248 LYS B N 1
ATOM 3113 C CA . LYS B 2 42 ? 2.46209 8.97617 -21.79017 1.000 17.85374 248 LYS B CA 1
ATOM 3114 C C . LYS B 2 42 ? 2.91275 8.43671 -20.43103 1.000 15.13608 248 LYS B C 1
ATOM 3115 O O . LYS B 2 42 ? 3.92017 7.72430 -20.32734 1.000 20.43701 248 LYS B O 1
ATOM 3121 N N . PRO B 2 43 ? 2.19969 8.76987 -19.36473 1.000 15.01801 249 PRO B N 1
ATOM 3122 C CA . PRO B 2 43 ? 0.88232 9.40933 -19.29351 1.000 15.94129 249 PRO B CA 1
ATOM 3123 C C . PRO B 2 43 ? 0.90164 10.93840 -19.20959 1.000 15.66308 249 PRO B C 1
ATOM 3124 O O . PRO B 2 43 ? -0.13643 11.51051 -18.88279 1.000 16.00719 249 PRO B O 1
ATOM 3128 N N . CYS B 2 44 ? 2.03526 11.58383 -19.48964 1.000 16.04111 250 CYS B N 1
ATOM 3129 C CA . CYS B 2 44 ? 2.13349 13.03527 -19.31344 1.000 15.20908 250 CYS B CA 1
ATOM 3130 C C . CYS B 2 44 ? 1.12697 13.79326 -20.17840 1.000 11.95498 250 CYS B C 1
ATOM 3131 O O . CYS B 2 44 ? 0.80126 13.39953 -21.30135 1.000 14.98607 250 CYS B O 1
ATOM 3134 N N . SER B 2 45 ? 0.66802 14.92479 -19.64855 1.000 15.06898 251 SER B N 1
ATOM 3135 C CA . SER B 2 45 ? -0.22591 15.79038 -20.40954 1.000 15.62693 251 SER B CA 1
ATOM 3136 C C . SER B 2 45 ? 0.45162 16.22994 -21.70381 1.000 13.50614 251 SER B C 1
ATOM 3137 O O . SER B 2 45 ? 1.63209 16.58343 -21.70130 1.000 13.24235 251 SER B O 1
ATOM 3140 N N . PRO B 2 46 ? -0.26853 16.27946 -22.81721 1.000 16.27854 252 PRO B N 1
ATOM 3141 C CA . PRO B 2 46 ? 0.32863 16.86100 -24.02435 1.000 14.25454 252 PRO B CA 1
ATOM 3142 C C . PRO B 2 46 ? 0.53382 18.35555 -23.89315 1.000 16.80832 252 PRO B C 1
ATOM 3143 O O . PRO B 2 46 ? 1.13397 18.96585 -24.78206 1.000 16.32713 252 PRO B O 1
ATOM 3147 N N . PHE B 2 47 ? 0.05603 18.97217 -22.81315 1.000 12.39818 253 PHE B N 1
ATOM 3148 C CA . PHE B 2 47 ? 0.32037 20.38432 -22.57503 1.000 12.58003 253 PHE B CA 1
ATOM 3149 C C . PHE B 2 47 ? 1.39034 20.60404 -21.51954 1.000 17.55643 253 PHE B C 1
ATOM 3150 O O . PHE B 2 47 ? 1.56589 21.74045 -21.06662 1.000 25.71819 253 PHE B O 1
ATOM 3158 N N . ASP B 2 48 ? 2.12181 19.55370 -21.13117 1.000 17.45100 254 ASP B N 1
ATOM 3159 C CA . ASP B 2 48 ? 3.08107 19.65855 -20.02860 1.000 29.18270 254 ASP B CA 1
ATOM 3160 C C . ASP B 2 48 ? 4.32848 20.39735 -20.49781 1.000 41.12418 254 ASP B C 1
ATOM 3161 O O . ASP B 2 48 ? 4.98618 19.96884 -21.45062 1.000 42.18022 254 ASP B O 1
ATOM 3166 N N . VAL B 2 49 ? 4.67588 21.48727 -19.81131 1.000 48.37397 255 VAL B N 1
ATOM 3167 C CA . VAL B 2 49 ? 5.84534 22.27662 -20.19077 1.000 56.91054 255 VAL B CA 1
ATOM 3168 C C . VAL B 2 49 ? 6.80502 22.43305 -19.01477 1.000 69.10901 255 VAL B C 1
ATOM 3169 O O . VAL B 2 49 ? 7.77471 23.19576 -19.09329 1.000 68.98592 255 VAL B O 1
ATOM 3173 N N . ASP B 2 50 ? 6.55638 21.71032 -17.92659 1.000 77.37740 256 ASP B N 1
ATOM 3174 C CA . ASP B 2 50 ? 7.41879 21.79344 -16.74559 1.000 83.83668 256 ASP B CA 1
ATOM 3175 C C . ASP B 2 50 ? 8.67855 20.94857 -16.90724 1.000 82.86792 256 ASP B C 1
ATOM 3176 O O . ASP B 2 50 ? 8.68327 19.95603 -17.63307 1.000 83.32353 256 ASP B O 1
ATOM 3181 N N . LYS B 2 86 ? -1.76050 25.65426 4.02801 1.000 72.70120 292 LYS B N 1
ATOM 3182 C CA . LYS B 2 86 ? -2.33788 25.97300 5.33042 1.000 72.61261 292 LYS B CA 1
ATOM 3183 C C . LYS B 2 86 ? -2.88184 27.40204 5.36815 1.000 68.04731 292 LYS B C 1
ATOM 3184 O O . LYS B 2 86 ? -3.07886 27.97642 6.44006 1.000 60.73415 292 LYS B O 1
ATOM 3190 N N . LYS B 2 87 ? -3.10921 27.97429 4.19092 1.000 64.87811 293 LYS B N 1
ATOM 3191 C CA . LYS B 2 87 ? -3.75681 29.26898 4.05140 1.000 67.12420 293 LYS B CA 1
ATOM 3192 C C . LYS B 2 87 ? -5.17684 29.05682 3.54211 1.000 59.43093 293 LYS B C 1
ATOM 3193 O O . LYS B 2 87 ? -5.44960 28.08925 2.82401 1.000 59.73749 293 LYS B O 1
ATOM 3199 N N . GLY B 2 88 ? -6.09229 29.94096 3.93187 1.000 45.65082 294 GLY B N 1
ATOM 3200 C CA . GLY B 2 88 ? -7.45257 29.79128 3.45473 1.000 34.23894 294 GLY B CA 1
ATOM 3201 C C . GLY B 2 88 ? -8.42102 30.76811 4.09313 1.000 27.84941 294 GLY B C 1
ATOM 3202 O O . GLY B 2 88 ? -8.04139 31.83510 4.56993 1.000 29.69542 294 GLY B O 1
ATOM 3203 N N . TYR B 2 89 ? -9.68882 30.36634 4.06245 1.000 24.79816 295 TYR B N 1
ATOM 3204 C CA . TYR B 2 89 ? -10.82677 31.14981 4.52183 1.000 26.17051 295 TYR B CA 1
ATOM 3205 C C . TYR B 2 89 ? -11.66180 30.29924 5.46988 1.000 25.03635 295 TYR B C 1
ATOM 3206 O O . TYR B 2 89 ? -12.04952 29.17582 5.11838 1.000 23.42966 295 TYR B O 1
ATOM 3215 N N . CYS B 2 90 ? -11.94126 30.82432 6.66409 1.000 20.06513 296 CYS B N 1
ATOM 3216 C CA . CYS B 2 90 ? -12.81584 30.12697 7.59995 1.000 17.62292 296 CYS B CA 1
ATOM 3217 C C . CYS B 2 90 ? -14.26150 30.50341 7.30408 1.000 18.11166 296 CYS B C 1
ATOM 3218 O O . CYS B 2 90 ? -14.64203 31.66797 7.43056 1.000 18.11531 296 CYS B O 1
ATOM 3221 N N . GLU B 2 91 ? -15.07052 29.50641 6.93481 1.000 16.46176 297 GLU B N 1
ATOM 3222 C CA . GLU B 2 91 ? -16.47712 29.73929 6.62229 1.000 20.43296 297 GLU B CA 1
ATOM 3223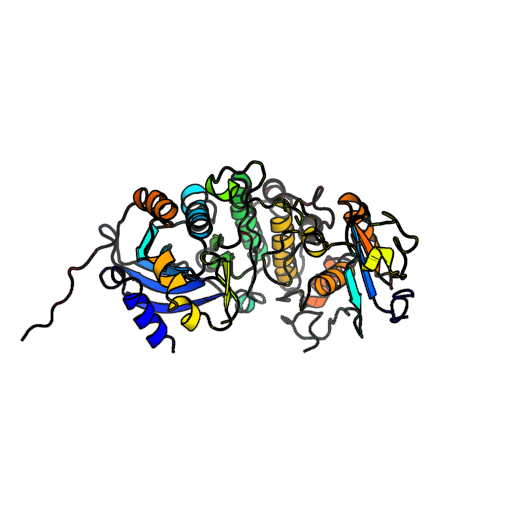 C C . GLU B 2 91 ? -17.32663 29.97767 7.86400 1.000 20.77753 297 GLU B C 1
ATOM 3224 O O . GLU B 2 91 ? -18.45302 30.44489 7.74403 1.000 20.48194 297 GLU B O 1
ATOM 3230 N N . CYS B 2 92 ? -16.82355 29.63703 9.04085 1.000 17.30691 298 CYS B N 1
ATOM 3231 C CA . CYS B 2 92 ? -17.54297 29.88785 10.28282 1.000 14.53022 298 CYS B CA 1
ATOM 3232 C C . CYS B 2 92 ? -17.31603 31.31108 10.76821 1.000 19.37746 298 CYS B C 1
ATOM 3233 O O . CYS B 2 92 ? -18.26736 32.01566 11.13962 1.000 23.48595 298 CYS B O 1
ATOM 3236 N N . CYS B 2 93 ? -16.05228 31.73149 10.80117 1.000 19.06393 299 CYS B N 1
ATOM 3237 C CA . CYS B 2 93 ? -15.69008 33.05133 11.29794 1.000 18.69166 299 CYS B CA 1
ATOM 3238 C C . CYS B 2 93 ? -15.79255 34.12893 10.23856 1.000 20.89708 299 CYS B C 1
ATOM 3239 O O . CYS B 2 93 ? -15.74656 35.31454 10.59015 1.000 21.26712 299 CYS B O 1
ATOM 3242 N N . LEU B 2 94 ? -15.90189 33.74039 8.96432 1.000 18.46746 300 LEU B N 1
ATOM 3243 C CA . LEU B 2 94 ? -15.86655 34.65387 7.82152 1.000 22.72242 300 LEU B CA 1
ATOM 3244 C C . LEU B 2 94 ? -14.58927 35.49846 7.83441 1.000 25.91556 300 LEU B C 1
ATOM 3245 O O . LEU B 2 94 ? -14.61342 36.73363 7.84122 1.000 26.37760 300 LEU B O 1
ATOM 3250 N N . GLN B 2 95 ? -13.46025 34.79721 7.83103 1.000 21.21382 301 GLN B N 1
ATOM 3251 C CA . GLN B 2 95 ? -12.16111 35.42223 8.02091 1.000 26.50836 301 GLN B CA 1
ATOM 3252 C C . GLN B 2 95 ? -11.11117 34.64655 7.25370 1.000 28.61561 301 GLN B C 1
ATOM 3253 O O . GLN B 2 95 ? -11.08971 33.41325 7.29498 1.000 23.54735 301 GLN B O 1
ATOM 3259 N N . LYS B 2 96 ? -10.23079 35.37104 6.57107 1.000 24.44551 302 LYS B N 1
ATOM 3260 C CA . LYS B 2 96 ? -9.04844 34.72513 6.01716 1.000 26.92410 302 LYS B CA 1
ATOM 3261 C C . LYS B 2 96 ? -8.06927 34.37615 7.13123 1.000 27.22010 302 LYS B C 1
ATOM 3262 O O . LYS B 2 96 ? -8.01786 35.02227 8.17678 1.000 31.04783 302 LYS B O 1
ATOM 3268 N N . TYR B 2 97 ? -7.29307 33.32475 6.90261 1.000 32.69612 303 TYR B N 1
ATOM 3269 C CA . TYR B 2 97 ? -6.22199 32.95566 7.80809 1.000 34.16025 303 TYR B CA 1
ATOM 3270 C C . TYR B 2 97 ? -5.01857 32.53068 6.98466 1.000 35.04133 303 TYR B C 1
ATOM 3271 O O . TYR B 2 97 ? -5.15677 32.03646 5.86193 1.000 34.03308 303 TYR B O 1
ATOM 3280 N N . GLU B 2 98 ? -3.83596 32.72398 7.55572 1.000 44.03317 304 GLU B N 1
ATOM 3281 C CA . GLU B 2 98 ? -2.61740 32.27029 6.91086 1.000 51.13448 304 GLU B CA 1
ATOM 3282 C C . GLU B 2 98 ? -2.12731 30.92825 7.43176 1.000 54.16670 304 GLU B C 1
ATOM 3283 O O . GLU B 2 98 ? -1.42243 30.22221 6.69946 1.000 54.27462 304 GLU B O 1
ATOM 3289 N N . ASP B 2 99 ? -2.49941 30.54653 8.65604 1.000 44.33376 305 ASP B N 1
ATOM 3290 C CA . ASP B 2 99 ? -2.13154 29.24690 9.20996 1.000 42.08903 305 ASP B CA 1
ATOM 3291 C C . ASP B 2 99 ? -3.35524 28.58764 9.83165 1.000 35.59768 305 ASP B C 1
ATOM 3292 O O . ASP B 2 99 ? -3.86549 29.05827 10.85484 1.000 37.12123 305 ASP B O 1
ATOM 3297 N N . LEU B 2 100 ? -3.79783 27.48130 9.22072 1.000 31.34654 306 LEU B N 1
ATOM 3298 C CA . LEU B 2 100 ? -4.98696 26.76512 9.68045 1.000 29.29087 306 LEU B CA 1
ATOM 3299 C C . LEU B 2 100 ? -4.92276 26.44393 11.17382 1.000 30.88990 306 LEU B C 1
ATOM 3300 O O . LEU B 2 100 ? -5.83434 26.78852 11.93006 1.000 28.54424 306 LEU B O 1
ATOM 3305 N N . GLU B 2 101 ? -3.85875 25.76268 11.60832 1.000 31.06221 307 GLU B N 1
ATOM 3306 C CA . GLU B 2 101 ? -3.75777 25.35255 13.00790 1.000 37.89845 307 GLU B CA 1
ATOM 3307 C C . GLU B 2 101 ? -3.83892 26.54791 13.94777 1.000 34.22594 307 GLU B C 1
ATOM 3308 O O . GLU B 2 101 ? -4.48970 26.47892 14.99634 1.000 33.96917 307 GLU B O 1
ATOM 3314 N N . THR B 2 102 ? -3.19867 27.65884 13.57992 1.000 35.55008 308 THR B N 1
ATOM 3315 C CA . THR B 2 102 ? -3.25750 28.85822 14.40741 1.000 32.45430 308 THR B CA 1
ATOM 3316 C C . THR B 2 102 ? -4.67641 29.40873 14.47661 1.000 36.03346 308 THR B C 1
ATOM 3317 O O . THR B 2 102 ? -5.16237 29.77322 15.55549 1.000 31.65246 308 THR B O 1
ATOM 3321 N N . HIS B 2 103 ? -5.35234 29.49207 13.32580 1.000 27.69400 309 HIS B N 1
ATOM 3322 C CA . HIS B 2 103 ? -6.72332 29.99696 13.32736 1.000 28.40750 309 HIS B CA 1
ATOM 3323 C C . HIS B 2 103 ? -7.62857 29.15061 14.20387 1.000 20.23269 309 HIS B C 1
ATOM 3324 O O . HIS B 2 103 ? -8.47156 29.68702 14.93263 1.000 25.22210 309 HIS B O 1
ATOM 3331 N N . LEU B 2 104 ? -7.47512 27.81945 14.14369 1.000 23.52686 310 LEU B N 1
ATOM 3332 C CA . LEU B 2 104 ? -8.37886 26.92810 14.86018 1.000 24.34930 310 LEU B CA 1
ATOM 3333 C C . LEU B 2 104 ? -8.27025 27.10649 16.35762 1.000 26.34962 310 LEU B C 1
ATOM 3334 O O . LEU B 2 104 ? -9.20234 26.75041 17.08047 1.000 28.03294 310 LEU B O 1
ATOM 3339 N N . LEU B 2 105 ? -7.15050 27.63116 16.82907 1.000 27.04822 311 LEU B N 1
ATOM 3340 C CA . LEU B 2 105 ? -6.94470 27.84722 18.25172 1.000 27.54768 311 LEU B CA 1
ATOM 3341 C C . LEU B 2 105 ? -7.37652 29.22609 18.70003 1.000 29.42617 311 LEU B C 1
ATOM 3342 O O . LEU B 2 105 ? -7.36262 29.49826 19.90435 1.000 35.05401 311 LEU B O 1
ATOM 3347 N N . SER B 2 106 ? -7.71619 30.10425 17.76677 1.000 27.37880 312 SER B N 1
ATOM 3348 C CA . SER B 2 106 ? -8.11125 31.45361 18.12921 1.000 28.16188 312 SER B CA 1
ATOM 3349 C C . SER B 2 106 ? -9.39663 31.42426 18.94682 1.000 26.57918 312 SER B C 1
ATOM 3350 O O . SER B 2 106 ? -10.22064 30.51166 18.82256 1.000 27.95028 312 SER B O 1
ATOM 3353 N N . GLU B 2 107 ? -9.56588 32.45658 19.77813 1.000 27.19133 313 GLU B N 1
ATOM 3354 C CA . GLU B 2 107 ? -10.72791 32.54636 20.65814 1.000 28.71950 313 GLU B CA 1
ATOM 3355 C C . GLU B 2 107 ? -12.03277 32.62735 19.87421 1.000 21.71077 313 GLU B C 1
ATOM 3356 O O . GLU B 2 107 ? -13.02970 32.01103 20.25852 1.000 27.79627 313 GLU B O 1
ATOM 3362 N N . GLN B 2 108 ? -12.05052 33.40636 18.78166 1.000 24.64121 314 GLN B N 1
ATOM 3363 C CA . GLN B 2 108 ? -13.25180 33.51566 17.96770 1.000 20.48791 314 GLN B CA 1
ATOM 3364 C C . GLN B 2 108 ? -13.63730 32.16164 17.38467 1.000 20.38582 314 GLN B C 1
ATOM 3365 O O . GLN B 2 108 ? -14.80841 31.76848 17.41803 1.000 21.24085 314 GLN B O 1
ATOM 3371 N N . HIS B 2 109 ? -12.66377 31.42713 16.85642 1.000 20.54961 315 HIS B N 1
ATOM 3372 C CA . HIS B 2 109 ? -13.01655 30.14619 16.27781 1.000 16.91628 315 HIS B CA 1
ATOM 3373 C C . HIS B 2 109 ? -13.46924 29.15667 17.33935 1.000 19.06812 315 HIS B C 1
ATOM 3374 O O . HIS B 2 109 ? -14.40883 28.38717 17.11165 1.000 18.20956 315 HIS B O 1
ATOM 3381 N N . ARG B 2 110 ? -12.81253 29.15823 18.50757 1.000 18.36557 316 ARG B N 1
ATOM 3382 C CA . ARG B 2 110 ? -13.22540 28.25437 19.57612 1.000 22.55707 316 ARG B CA 1
ATOM 3383 C C . ARG B 2 110 ? -14.65716 28.52812 20.01772 1.000 17.18268 316 ARG B C 1
ATOM 3384 O O . ARG B 2 110 ? -15.43640 27.59509 20.24011 1.000 22.39908 316 ARG B O 1
ATOM 3392 N N . ASN B 2 111 ? -15.04355 29.80163 20.11402 1.000 20.61680 317 ASN B N 1
ATOM 3393 C CA . ASN B 2 111 ? -16.41497 30.09605 20.51837 1.000 22.73745 317 ASN B CA 1
ATOM 3394 C C . ASN B 2 111 ? -17.42393 29.56879 19.50290 1.000 23.08318 317 ASN B C 1
ATOM 3395 O O . ASN B 2 111 ? -18.48925 29.06273 19.87417 1.000 23.13427 317 ASN B O 1
ATOM 3400 N N . PHE B 2 112 ? -17.11901 29.68469 18.20982 1.000 18.81589 318 PHE B N 1
ATOM 3401 C CA . PHE B 2 112 ? -18.03343 29.12370 17.21280 1.000 16.49819 318 PHE B CA 1
ATOM 3402 C C . PHE B 2 112 ? -18.06542 27.59877 17.30719 1.000 18.10221 318 PHE B C 1
ATOM 3403 O O . PHE B 2 112 ? -19.14222 26.98137 17.28149 1.000 15.52553 318 PHE B O 1
ATOM 3411 N N . ALA B 2 113 ? -16.89438 26.98392 17.45128 1.000 20.17013 319 ALA B N 1
ATOM 3412 C CA . ALA B 2 113 ? -16.82375 25.52203 17.51503 1.000 20.49215 319 ALA B CA 1
ATOM 3413 C C . ALA B 2 113 ? -17.69179 24.96866 18.62601 1.000 19.40395 319 ALA B C 1
ATOM 3414 O O . ALA B 2 113 ? -18.28803 23.90267 18.47195 1.000 20.48239 319 ALA B O 1
ATOM 3416 N N . GLN B 2 114 ? -17.81222 25.69982 19.73982 1.000 19.85821 320 GLN B N 1
ATOM 3417 C CA . GLN B 2 114 ? -18.51575 25.20482 20.92338 1.000 25.78620 320 GLN B CA 1
ATOM 3418 C C . GLN B 2 114 ? -19.97699 25.65347 20.96997 1.000 26.28009 320 GLN B C 1
ATOM 3419 O O . GLN B 2 114 ? -20.66587 25.37751 21.95828 1.000 31.22708 320 GLN B O 1
ATOM 3425 N N . SER B 2 115 ? -20.46229 26.32042 19.92038 1.000 22.44643 321 SER B N 1
ATOM 3426 C CA . SER B 2 115 ? -21.79033 26.91567 19.89645 1.000 22.15002 321 SER B CA 1
ATOM 3427 C C . SER B 2 115 ? -22.86066 25.90957 19.47166 1.000 23.02071 321 SER B C 1
ATOM 3428 O O . SER B 2 115 ? -22.58725 24.73321 19.21979 1.000 25.78978 321 SER B O 1
ATOM 3431 N N . ASN B 2 116 ? -24.09943 26.39600 19.32856 1.000 21.18273 322 ASN B N 1
ATOM 3432 C CA . ASN B 2 116 ? -25.20836 25.58040 18.83778 1.000 16.92085 322 ASN B CA 1
ATOM 3433 C C . ASN B 2 116 ? -25.31230 25.55473 17.31828 1.000 20.47600 322 ASN B C 1
ATOM 3434 O O . ASN B 2 116 ? -26.29726 25.03513 16.78709 1.000 24.73659 322 ASN B O 1
ATOM 3439 N N . GLN B 2 117 ? -24.32970 26.10815 16.60787 1.000 21.04224 323 GLN B N 1
ATOM 3440 C CA . GLN B 2 117 ? -24.43016 26.21088 15.15273 1.000 19.72480 323 GLN B CA 1
ATOM 3441 C C . GLN B 2 117 ? -24.39148 24.86061 14.44357 1.000 16.25837 323 GLN B C 1
ATOM 3442 O O . GLN B 2 117 ? -24.67431 24.80822 13.24363 1.000 20.20467 323 GLN B O 1
ATOM 3448 N N . TYR B 2 118 ? -24.04509 23.77762 15.14000 1.000 19.10867 324 TYR B N 1
ATOM 3449 C CA . TYR B 2 118 ? -23.93336 22.47159 14.51389 1.000 18.63107 324 TYR B CA 1
ATOM 3450 C C . TYR B 2 118 ? -25.17550 21.63003 14.70741 1.000 17.50170 324 TYR B C 1
ATOM 3451 O O . TYR B 2 118 ? -25.16974 20.45263 14.35047 1.000 19.39425 324 TYR B O 1
ATOM 3460 N N . GLN B 2 119 ? -26.24171 22.19504 15.28148 1.000 21.47617 325 GLN B N 1
ATOM 3461 C CA . GLN B 2 119 ? -27.46879 21.42178 15.41741 1.000 21.68198 325 GLN B CA 1
ATOM 3462 C C . GLN B 2 119 ? -27.91770 20.84870 14.07591 1.000 22.38987 325 GLN B C 1
ATOM 3463 O O . GLN B 2 119 ? -28.46093 19.74456 14.02661 1.000 23.17404 325 GLN B O 1
ATOM 3469 N N . VAL B 2 120 ? -27.68136 21.56740 12.97439 1.000 22.99914 326 VAL B N 1
ATOM 3470 C CA . VAL B 2 120 ? -28.07079 21.05462 11.66007 1.000 25.28064 326 VAL B CA 1
ATOM 3471 C C . VAL B 2 120 ? -27.33464 19.75646 11.30996 1.000 25.78092 326 VAL B C 1
ATOM 3472 O O . VAL B 2 120 ? -27.89821 18.87923 10.64564 1.000 24.47715 326 VAL B O 1
ATOM 3476 N N . VAL B 2 121 ? -26.07977 19.61000 11.74637 1.000 20.94317 327 VAL B N 1
ATOM 3477 C CA . VAL B 2 121 ? -25.36206 18.34992 11.56578 1.000 19.13419 327 VAL B CA 1
ATOM 3478 C C . VAL B 2 121 ? -25.93862 17.28630 12.48504 1.000 20.57909 327 VAL B C 1
ATOM 3479 O O . VAL B 2 121 ? -26.22440 16.15812 12.05980 1.000 26.26901 327 VAL B O 1
ATOM 3483 N N . ASP B 2 122 ? -26.10802 17.62943 13.76581 1.000 20.41819 328 ASP B N 1
ATOM 3484 C CA . ASP B 2 122 ? -26.54621 16.62581 14.72508 1.000 18.34568 328 ASP B CA 1
ATOM 3485 C C . ASP B 2 122 ? -27.91531 16.06941 14.35428 1.000 23.15302 328 ASP B C 1
ATOM 3486 O O . ASP B 2 122 ? -28.19748 14.89774 14.62521 1.000 26.13424 328 ASP B O 1
ATOM 3491 N N . ASP B 2 123 ? -28.76778 16.89190 13.73858 1.000 26.46682 329 ASP B N 1
ATOM 3492 C CA . ASP B 2 123 ? -30.08628 16.42590 13.31551 1.000 25.08972 329 ASP B CA 1
ATOM 3493 C C . ASP B 2 123 ? -29.97768 15.29970 12.29139 1.000 31.65077 329 ASP B C 1
ATOM 3494 O O . ASP B 2 123 ? -30.75906 14.34158 12.33279 1.000 31.15575 329 ASP B O 1
ATOM 3499 N N . ILE B 2 124 ? -29.00063 15.37853 11.38079 1.000 27.14474 330 ILE B N 1
ATOM 3500 C CA . ILE B 2 124 ? -28.81237 14.30196 10.41284 1.000 27.68890 330 ILE B CA 1
ATOM 3501 C C . ILE B 2 124 ? -28.21685 13.07305 11.07541 1.000 25.93896 330 ILE B C 1
ATOM 3502 O O . ILE B 2 124 ? -28.64429 11.94926 10.81419 1.000 27.28073 330 ILE B O 1
ATOM 3507 N N . VAL B 2 125 ? -27.21331 13.26761 11.92871 1.000 24.40034 331 VAL B N 1
ATOM 3508 C CA . VAL B 2 125 ? -26.58012 12.14794 12.61006 1.000 27.44234 331 VAL B CA 1
ATOM 3509 C C . VAL B 2 125 ? -27.60837 11.33726 13.39674 1.000 35.84751 331 VAL B C 1
ATOM 3510 O O . VAL B 2 125 ? -27.59621 10.09867 13.36532 1.000 31.62918 331 VAL B O 1
ATOM 3514 N N . SER B 2 126 ? -28.54682 12.01564 14.07009 1.000 28.53683 332 SER B N 1
ATOM 3515 C CA . SER B 2 126 ? -29.48881 11.29869 14.93144 1.000 33.07497 332 SER B CA 1
ATOM 3516 C C . SER B 2 126 ? -30.37251 10.31306 14.16551 1.000 35.56192 332 SER B C 1
ATOM 3517 O O . SER B 2 126 ? -31.00305 9.45676 14.79379 1.000 38.42313 332 SER B O 1
ATOM 3520 N N . LYS B 2 127 ? -30.43496 10.40920 12.83733 1.000 30.59486 333 LYS B N 1
ATOM 3521 C CA . LYS B 2 127 ? -31.16403 9.46848 11.99613 1.000 36.85715 333 LYS B CA 1
ATOM 3522 C C . LYS B 2 127 ? -30.30702 8.31554 11.46949 1.000 39.07845 333 LYS B C 1
ATOM 3523 O O . LYS B 2 127 ? -30.85127 7.39822 10.84426 1.000 37.03274 333 LYS B O 1
ATOM 3529 N N . LEU B 2 128 ? -28.98903 8.34311 11.67077 1.000 26.04376 334 LEU B N 1
ATOM 3530 C CA . LEU B 2 128 ? -28.15078 7.21773 11.27231 1.000 22.80557 334 LEU B CA 1
ATOM 3531 C C . LEU B 2 128 ? -28.15616 6.15924 12.37539 1.000 23.70503 334 LEU B C 1
ATOM 3532 O O . LEU B 2 128 ? -28.37310 6.45696 13.54559 1.000 26.13393 334 LEU B O 1
ATOM 3537 N N . VAL B 2 129 ? -27.87990 4.91933 12.00271 1.000 23.75492 335 VAL B N 1
ATOM 3538 C CA . VAL B 2 129 ? -27.84851 3.82160 12.96592 1.000 24.55278 335 VAL B CA 1
ATOM 3539 C C . VAL B 2 129 ? -26.40307 3.43597 13.26296 1.000 20.21938 335 VAL B C 1
ATOM 3540 O O . VAL B 2 129 ? -25.62820 3.12988 12.34956 1.000 21.31179 335 VAL B O 1
ATOM 3544 N N . PHE B 2 130 ? -26.05380 3.43056 14.54247 1.000 24.14280 336 PHE B N 1
ATOM 3545 C CA . PHE B 2 130 ? -24.71940 3.04090 14.99288 1.000 19.15779 336 PHE B CA 1
ATOM 3546 C C . PHE B 2 130 ? -24.65492 1.52071 15.09782 1.000 19.44672 336 PHE B C 1
ATOM 3547 O O . PHE B 2 130 ? -25.41405 0.92745 15.87584 1.000 24.06212 336 PHE B O 1
ATOM 3555 N N . ASP B 2 131 ? -23.75820 0.88785 14.31601 1.000 17.37370 337 ASP B N 1
ATOM 3556 C CA . ASP B 2 131 ? -23.70810 -0.57292 14.31334 1.000 16.97699 337 ASP B CA 1
ATOM 3557 C C . ASP B 2 131 ? -22.31190 -1.12813 14.58493 1.000 15.40096 337 ASP B C 1
ATOM 3558 O O . ASP B 2 131 ? -22.08008 -2.31935 14.38504 1.000 17.58601 337 ASP B O 1
ATOM 3563 N N . PHE B 2 132 ? -21.40025 -0.30477 15.10277 1.000 15.22195 338 PHE B N 1
ATOM 3564 C CA . PHE B 2 132 ? -20.06103 -0.72524 15.50326 1.000 12.16679 338 PHE B CA 1
ATOM 3565 C C . PHE B 2 132 ? -20.07867 -1.16096 16.94853 1.000 13.58524 338 PHE B C 1
ATOM 3566 O O . PHE B 2 132 ? -20.93981 -0.73779 17.71666 1.000 15.92368 338 PHE B O 1
ATOM 3574 N N . VAL B 2 133 ? -19.09317 -1.98428 17.31682 1.000 13.35676 339 VAL B N 1
ATOM 3575 C CA . VAL B 2 133 ? -18.86133 -2.29591 18.73141 1.000 14.57127 339 VAL B CA 1
ATOM 3576 C C . VAL B 2 133 ? -18.17382 -1.10139 19.37617 1.000 15.74886 339 VAL B C 1
ATOM 3577 O O . VAL B 2 133 ? -17.15994 -0.61089 18.87451 1.000 16.32726 339 VAL B O 1
ATOM 3581 N N . GLU B 2 134 ? -18.68396 -0.66271 20.53022 1.000 14.02263 340 GLU B N 1
ATOM 3582 C CA . GLU B 2 134 ? -18.06794 0.40132 21.29868 1.000 15.72462 340 GLU B CA 1
ATOM 3583 C C . GLU B 2 134 ? -17.46954 -0.20594 22.56867 1.000 16.57617 340 GLU B C 1
ATOM 3584 O O . GLU B 2 134 ? -18.15603 -0.91365 23.31700 1.000 15.25779 340 GLU B O 1
ATOM 3590 N N . TYR B 2 135 ? -16.17675 0.00801 22.75677 1.000 14.87698 341 TYR B N 1
ATOM 3591 C CA . TYR B 2 135 ? -15.44245 -0.48074 23.91804 1.000 15.35304 341 TYR B CA 1
ATOM 3592 C C . TYR B 2 135 ? -15.53457 0.50112 25.07775 1.000 15.88660 341 TYR B C 1
ATOM 3593 O O . TYR B 2 135 ? -15.52455 1.71749 24.88516 1.000 16.33027 341 TYR B O 1
ATOM 3602 N N . GLU B 2 136 ? -15.56530 -0.03985 26.29948 1.000 16.42319 342 GLU B N 1
ATOM 3603 C CA . GLU B 2 136 ? -15.31928 0.80690 27.46125 1.000 17.51811 342 GLU B CA 1
ATOM 3604 C C . GLU B 2 136 ? -13.90073 1.36462 27.42174 1.000 20.83029 342 GLU B C 1
ATOM 3605 O O . GLU B 2 136 ? -12.97702 0.73550 26.90024 1.000 22.14184 342 GLU B O 1
ATOM 3611 N N . LYS B 2 137 ? -13.73621 2.55257 27.99898 1.000 22.45934 343 LYS B N 1
ATOM 3612 C CA . LYS B 2 137 ? -12.40655 3.12535 28.17229 1.000 25.44105 343 LYS B CA 1
ATOM 3613 C C . LYS B 2 137 ? -11.49349 2.19745 28.96754 1.000 27.59114 343 LYS B C 1
ATOM 3614 O O . LYS B 2 137 ? -11.90786 1.55906 29.94179 1.000 33.43665 343 LYS B O 1
ATOM 3620 N N . ASP B 2 138 ? -10.24449 2.10700 28.52772 1.000 39.56160 344 ASP B N 1
ATOM 3621 C CA . ASP B 2 138 ? -9.24484 1.30695 29.21938 1.000 52.63980 344 ASP B CA 1
ATOM 3622 C C . ASP B 2 138 ? -8.62384 2.14476 30.32692 1.000 59.81618 344 ASP B C 1
ATOM 3623 O O . ASP B 2 138 ? -8.05612 3.21136 30.06563 1.000 60.64179 344 ASP B O 1
ATOM 3628 N N . THR B 2 139 ? -8.75503 1.67866 31.55703 1.000 61.90934 345 THR B N 1
ATOM 3629 C CA . THR B 2 139 ? -8.11327 2.40420 32.63793 1.000 66.38995 345 THR B CA 1
ATOM 3630 C C . THR B 2 139 ? -6.82124 1.70016 33.03883 1.000 65.10797 345 THR B C 1
ATOM 3631 O O . THR B 2 139 ? -6.77607 0.46448 33.09001 1.000 60.72075 345 THR B O 1
ATOM 3635 N N . PRO B 2 140 ? -5.74587 2.45277 33.26772 1.000 65.39436 346 PRO B N 1
ATOM 3636 C CA . PRO B 2 140 ? -4.49922 1.82675 33.72022 1.000 65.60901 346 PRO B CA 1
ATOM 3637 C C . PRO B 2 140 ? -4.70168 1.12738 35.05623 1.000 66.90962 346 PRO B C 1
ATOM 3638 O O . PRO B 2 140 ? -5.45457 1.58830 35.91606 1.000 66.99893 346 PRO B O 1
ATOM 3642 N N . LYS B 2 141 ? -4.02847 -0.00301 35.21868 1.000 67.54420 347 LYS B N 1
ATOM 3643 C CA . LYS B 2 141 ? -4.16464 -0.82991 36.40515 1.000 73.31365 347 LYS B CA 1
ATOM 3644 C C . LYS B 2 141 ? -2.81184 -0.97262 37.08489 1.000 79.91302 347 LYS B C 1
ATOM 3645 O O . LYS B 2 141 ? -1.79028 -1.15440 36.41451 1.000 81.50214 347 LYS B O 1
ATOM 3651 N N . LYS B 2 142 ? -2.81628 -0.88119 38.41423 1.000 84.11765 348 LYS B N 1
ATOM 3652 C CA . LYS B 2 142 ? -1.60328 -0.99439 39.22284 1.000 86.42512 348 LYS B CA 1
ATOM 3653 C C . LYS B 2 142 ? -0.54443 0.00624 38.75822 1.000 93.25256 348 LYS B C 1
ATOM 3654 O O . LYS B 2 142 ? 0.48611 0.19498 39.40634 1.000 97.04572 348 LYS B O 1
ATOM 3660 N N . LEU C 3 6 ? -3.44349 16.72900 -7.85457 1.000 44.44077 38 LEU C N 1
ATOM 3661 C CA . LEU C 3 6 ? -4.63956 17.31239 -8.45526 1.000 39.37582 38 LEU C CA 1
ATOM 3662 C C . LEU C 3 6 ? -5.68740 17.57211 -7.39465 1.000 34.58621 38 LEU C C 1
ATOM 3663 O O . LEU C 3 6 ? -6.73915 16.92371 -7.37312 1.000 32.75632 38 LEU C O 1
ATOM 3668 N N . THR C 3 7 ? -5.40752 18.52340 -6.51536 1.000 24.25292 39 THR C N 1
ATOM 3669 C CA . THR C 3 7 ? -6.33806 18.81629 -5.43939 1.000 24.10125 39 THR C CA 1
ATOM 3670 C C . THR C 3 7 ? -7.35459 19.86147 -5.88277 1.000 18.50232 39 THR C C 1
ATOM 3671 O O . THR C 3 7 ? -7.13894 20.61098 -6.84187 1.000 21.62435 39 THR C O 1
ATOM 3695 N N . PRO C 3 10 ? -8.67535 25.97810 -3.46809 1.000 21.65370 42 PRO C N 1
ATOM 3696 C CA . PRO C 3 10 ? -8.94942 26.46062 -2.10566 1.000 30.49309 42 PRO C CA 1
ATOM 3697 C C . PRO C 3 10 ? -10.36832 26.97537 -1.82155 1.000 37.28787 42 PRO C C 1
ATOM 3698 O O . PRO C 3 10 ? -10.82068 26.84717 -0.68803 1.000 47.78631 42 PRO C O 1
ATOM 3702 N N . GLY C 3 11 ? -11.06326 27.57056 -2.77720 1.000 33.78447 43 GLY C N 1
ATOM 3703 C CA . GLY C 3 11 ? -12.34327 28.20089 -2.49092 1.000 36.02279 43 GLY C CA 1
ATOM 3704 C C . GLY C 3 11 ? -13.55241 27.35415 -2.85122 1.000 32.84583 43 GLY C C 1
ATOM 3705 O O . GLY C 3 11 ? -13.52222 26.58606 -3.80392 1.000 34.81526 43 GLY C O 1
ATOM 3706 N N . ARG C 3 12 ? -14.63678 27.50706 -2.08627 1.000 29.00242 44 ARG C N 1
ATOM 3707 C CA . ARG C 3 12 ? -15.92688 26.93564 -2.48491 1.000 29.34648 44 ARG C CA 1
ATOM 3708 C C . ARG C 3 12 ? -17.03904 27.86691 -2.01189 1.000 32.29138 44 ARG C C 1
ATOM 3709 O O . ARG C 3 12 ? -16.78381 28.85944 -1.32758 1.000 35.81121 44 ARG C O 1
ATOM 3717 N N . ASP C 3 13 ? -18.28311 27.52657 -2.37393 1.000 40.43997 45 ASP C N 1
ATOM 3718 C CA . ASP C 3 13 ? -19.46029 28.36688 -2.13731 1.000 46.90181 45 ASP C CA 1
ATOM 3719 C C . ASP C 3 13 ? -19.88097 28.37576 -0.66918 1.000 45.19970 45 ASP C C 1
ATOM 3720 O O . ASP C 3 13 ? -19.68759 27.40674 0.06784 1.000 43.77483 45 ASP C O 1
ATOM 3725 N N . LEU C 3 14 ? -20.52485 29.48425 -0.28869 1.000 45.55468 46 LEU C N 1
ATOM 3726 C CA . LEU C 3 14 ? -21.10646 29.77223 1.02800 1.000 55.29778 46 LEU C CA 1
ATOM 3727 C C . LEU C 3 14 ? -20.01765 30.06363 2.04468 1.000 58.01492 46 LEU C C 1
ATOM 3728 O O . LEU C 3 14 ? -19.75876 31.22752 2.35323 1.000 57.45929 46 LEU C O 1
#